Protein AF-A0A916PDU4-F1 (afdb_monomer_lite)

InterPro domains:
  IPR001750 NADH:quinone oxidoreductase/Mrp antiporter, transmembrane domain [PF00361] (1-167)
  IPR002128 NADH:ubiquinone/plastoquinone oxidoreductase, chloroplast chain 5, C-terminal [PF01010] (182-315)
  IPR003945 NADH-quinone oxidoreductase, chain 5-like [PTHR42829] (1-372)

Organism: Kryptobacter tengchongensis (N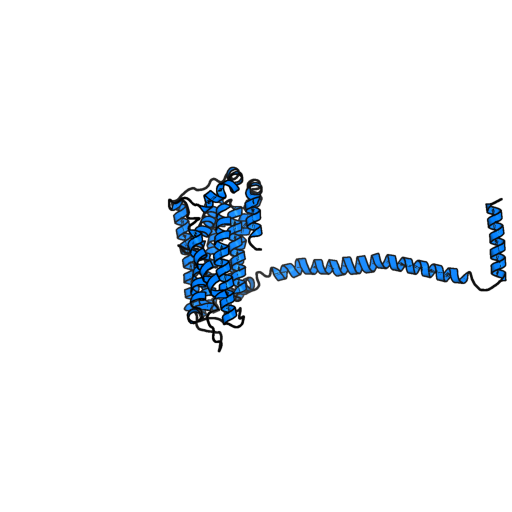CBI:txid1643429)

Secondary structure (DSSP, 8-state):
-TTHHHHHHHHTHHHHHT-HHHHHHHHHHHHHHHHHHHHHHHH--BHHHHHHHHHHHHHHHHHHHHHHT-HHHHHHHHHHHHHHHHHHHHHHHHHHHHTTT--BGGG---GGGT-HHHHHHHHHHHHHHTT-TTSHHHHHHHHHHHHIIIII-HHHHHHHHHHHHHHHHHHHHHHIIIIISPP-STT----PPPHHHHHHHHHHHHHHHHTTGGG--GGGTS--HHHHHHHHHHHHHHTT--------HHHHHHHHHHHHHHHHHHHHHHHHHHHH-HHHHHHHHHHTHHHHHHHHTGGGHHHHHIIIIIHHHHHIIIIIIIIIIIIIIIHHHHHHHHHHHHHHHHHHGGG--S-HHHHHHHHHHHHHHHHHHH-

Foldseek 3Di:
DLCVVLVVLLLCLLVLLVPLVVLQVLLVQLLCQLLLLLLLLLQAFFQVSNLVSLSSNLSSLLSNCSSLLVSLLSVLSVVLCVLLSVLSVLLLVQLCVLQVNDGGLQQAEACCVAAVLSLVLLVLSLCLSLLAPPWQNVLSSLSSLLSCPFRNHPVSSVSSLSSSLSSLQSSLLSSCSHHPHDHRSPPGDGHYDDPVSSVSSVVSSVSRHPSNVCQHDCLVVDDNNSCVVCCVSCVSSVVSRPGPGPDDSVVSVVSSVVSNVSSVNSNVVNNCCSHPNVVVVVVVCVVPVVSSVCSNCSVCPVVCCCVPPVVVVVCCCVPPVPVPCVVCPVVVVVVVVVVVVVVVVVVVVVLPVVDVVSVVVVVVVVVVVVVVVVD

Sequence (375 aa):
MV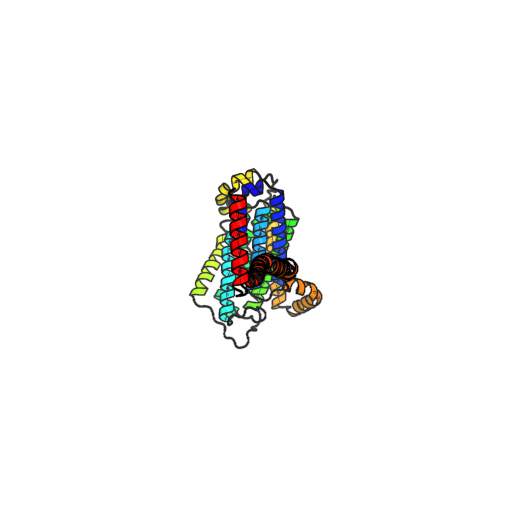TAGVYMIARSSILYALAPTTMEIVAIIGALTAVYAASMGLVQNGIKKILAYSTISQLGYMFLAMGVGAFSAGIFHLMTHAFFKALLFLGAGAVMHALDNEEDIQKMGGLKKHLPITYKTFFIASLAISGIPPLSGFFSKDEILWGAYSQGSFWLWLLGAIGAFMTAFYMFRLVTLVFETSPRYGAKHPHEVPKVMTVPLLILGFFSIVSGFVGIPESFGVKNLFHHWLEPVFENANAKLTFESIHSYSTEFFLMFISVLIGLGGILLARYLYLNRIETVRKLTQSFYGIYKLLYNKYYVDEIYDLVVVKPVKWGSEKLLWKFFDVKIIDGFVNGSARLTSAISSVIRFVQNGIVQFYAVVFVIGILIILWLIF

Structure (mmCIF, N/CA/C/O backbone):
data_AF-A0A916PDU4-F1
#
_entry.id   AF-A0A916PDU4-F1
#
loop_
_atom_site.group_PDB
_atom_site.id
_atom_site.type_symbol
_atom_site.label_atom_id
_atom_site.label_alt_id
_atom_site.label_comp_id
_atom_site.label_asym_id
_atom_site.label_entity_id
_atom_site.label_seq_id
_atom_site.pdbx_PDB_ins_code
_atom_site.Cartn_x
_atom_site.Cartn_y
_atom_site.Cartn_z
_atom_site.occupancy
_atom_site.B_iso_or_equiv
_atom_site.auth_seq_id
_atom_site.auth_comp_id
_atom_site.auth_asym_id
_atom_site.auth_atom_id
_atom_site.pdbx_PDB_model_num
ATOM 1 N N . MET A 1 1 ? -8.629 6.274 -7.670 1.00 54.41 1 MET A N 1
ATOM 2 C CA . MET A 1 1 ? -7.665 7.308 -7.227 1.00 54.41 1 MET A CA 1
ATOM 3 C C . MET A 1 1 ? -6.222 6.799 -7.261 1.00 54.41 1 MET A C 1
ATOM 5 O O . MET A 1 1 ? -5.387 7.459 -7.850 1.00 54.41 1 MET A O 1
ATOM 9 N N . VAL A 1 2 ? -5.926 5.608 -6.727 1.00 63.03 2 VAL A N 1
ATOM 10 C CA . VAL A 1 2 ? -4.547 5.083 -6.599 1.00 63.03 2 VAL A CA 1
ATOM 11 C C . VAL A 1 2 ? -3.836 4.673 -7.907 1.00 63.03 2 VAL A C 1
ATOM 13 O O . VAL A 1 2 ? -2.618 4.597 -7.934 1.00 63.03 2 VAL A O 1
ATOM 16 N N . THR A 1 3 ? -4.554 4.467 -9.012 1.00 80.88 3 THR A N 1
ATOM 17 C CA . THR A 1 3 ? -3.997 3.964 -10.287 1.00 80.88 3 THR A CA 1
ATOM 18 C C . THR A 1 3 ? -3.543 5.046 -11.271 1.00 80.88 3 THR A C 1
ATOM 20 O O . THR A 1 3 ? -2.853 4.739 -12.241 1.00 80.88 3 THR A O 1
ATOM 23 N N . ALA A 1 4 ? -3.904 6.312 -11.034 1.00 89.69 4 ALA A N 1
ATOM 24 C CA . ALA A 1 4 ? -3.659 7.400 -11.983 1.00 89.69 4 ALA A CA 1
ATOM 25 C C . ALA A 1 4 ? -2.162 7.680 -12.199 1.00 89.69 4 ALA A C 1
ATOM 27 O O . ALA A 1 4 ? -1.752 7.943 -13.324 1.00 89.69 4 ALA A O 1
ATOM 28 N N . GLY A 1 5 ? -1.344 7.568 -11.145 1.00 91.81 5 GLY A N 1
ATOM 29 C CA . GLY A 1 5 ? 0.104 7.774 -11.241 1.00 91.81 5 GLY A CA 1
ATOM 30 C C . GLY A 1 5 ? 0.797 6.723 -12.110 1.00 91.81 5 GLY A C 1
ATOM 31 O O . GLY A 1 5 ? 1.547 7.077 -13.012 1.00 91.81 5 GLY A O 1
ATOM 32 N N . VAL A 1 6 ? 0.479 5.439 -11.907 1.00 93.88 6 VAL A N 1
ATOM 33 C CA . VAL A 1 6 ? 1.016 4.339 -12.732 1.00 93.88 6 VAL A CA 1
ATOM 34 C C . VAL A 1 6 ? 0.597 4.515 -14.193 1.00 93.88 6 VAL A C 1
ATOM 36 O O . VAL A 1 6 ? 1.427 4.416 -15.091 1.00 93.88 6 VAL A O 1
ATOM 39 N N . TYR A 1 7 ? -0.678 4.843 -14.430 1.00 94.62 7 TYR A N 1
ATOM 40 C CA . TYR A 1 7 ? -1.185 5.111 -15.775 1.00 94.62 7 TYR A CA 1
ATOM 41 C C . TYR A 1 7 ? -0.458 6.284 -16.445 1.00 94.62 7 TYR A C 1
ATOM 43 O O . TYR A 1 7 ? -0.085 6.180 -17.608 1.00 94.62 7 TYR A O 1
ATOM 51 N N . MET A 1 8 ? -0.215 7.380 -15.720 1.00 95.31 8 MET A N 1
ATOM 52 C CA . MET A 1 8 ? 0.522 8.532 -16.241 1.00 95.31 8 MET A CA 1
ATOM 53 C C . MET A 1 8 ? 1.944 8.146 -16.664 1.00 95.31 8 MET A C 1
ATOM 55 O O . MET A 1 8 ? 2.351 8.501 -17.766 1.00 95.31 8 MET A O 1
ATOM 59 N N . ILE A 1 9 ? 2.680 7.395 -15.836 1.00 94.94 9 ILE A N 1
ATOM 60 C CA . ILE A 1 9 ? 4.042 6.956 -16.184 1.00 94.94 9 ILE A CA 1
ATOM 61 C C . ILE A 1 9 ? 4.013 6.056 -17.420 1.00 94.94 9 ILE A C 1
ATOM 63 O O . ILE A 1 9 ? 4.781 6.281 -18.347 1.00 94.94 9 ILE A O 1
ATOM 67 N N . ALA A 1 10 ? 3.080 5.103 -17.482 1.00 95.12 10 ALA A N 1
ATOM 68 C CA . ALA A 1 10 ? 2.928 4.233 -18.643 1.00 95.12 10 ALA A CA 1
ATOM 69 C C . ALA A 1 10 ? 2.594 5.015 -19.927 1.00 95.12 10 ALA A C 1
ATOM 71 O O . ALA A 1 10 ? 3.166 4.755 -20.981 1.00 95.12 10 ALA A O 1
ATOM 72 N N . ARG A 1 11 ? 1.697 6.006 -19.862 1.00 95.19 11 ARG A N 1
ATOM 73 C CA . ARG A 1 11 ? 1.344 6.842 -21.026 1.00 95.19 11 ARG A CA 1
ATOM 74 C C . ARG A 1 11 ? 2.460 7.787 -21.451 1.00 95.19 11 ARG A C 1
ATOM 76 O O . ARG A 1 11 ? 2.542 8.121 -22.628 1.00 95.19 11 ARG A O 1
ATOM 83 N N . SER A 1 12 ? 3.299 8.192 -20.509 1.00 95.31 12 SER A N 1
ATOM 84 C CA . SER A 1 12 ? 4.474 9.027 -20.738 1.00 95.31 12 SER A CA 1
ATOM 85 C C . SER A 1 12 ? 5.762 8.202 -20.823 1.00 95.31 12 SER A C 1
ATOM 87 O O . SER A 1 12 ? 6.841 8.764 -20.656 1.00 95.31 12 SER A O 1
ATOM 89 N N . SER A 1 13 ? 5.675 6.891 -21.079 1.00 94.69 13 SER A N 1
ATOM 90 C CA . SER A 1 13 ? 6.802 5.944 -21.026 1.00 94.69 13 SER A CA 1
ATOM 91 C C . SER A 1 13 ? 8.003 6.398 -21.851 1.00 94.69 13 SER A C 1
ATOM 93 O O . SER A 1 13 ? 9.134 6.271 -21.397 1.00 94.69 13 SER A O 1
ATOM 95 N N . ILE A 1 14 ? 7.770 7.020 -23.011 1.00 94.62 14 ILE A N 1
ATOM 96 C CA . ILE A 1 14 ? 8.828 7.588 -23.855 1.00 94.62 14 ILE A CA 1
ATOM 97 C C . ILE A 1 14 ? 9.611 8.711 -23.161 1.00 94.62 14 ILE A C 1
ATOM 99 O O . ILE A 1 14 ? 10.828 8.775 -23.290 1.00 94.62 14 ILE A O 1
ATOM 103 N N . LEU A 1 15 ? 8.943 9.575 -22.391 1.00 94.81 15 LEU A N 1
ATOM 104 C CA . LEU A 1 15 ? 9.605 10.648 -21.643 1.00 94.81 15 LEU A CA 1
ATOM 105 C C . LEU A 1 15 ? 10.462 10.071 -20.516 1.00 94.81 15 LEU A C 1
ATOM 107 O O . LEU A 1 15 ? 11.568 10.546 -20.284 1.00 94.81 15 LEU A O 1
ATOM 111 N N . TYR A 1 16 ? 9.966 9.025 -19.851 1.00 94.00 16 TYR A N 1
ATOM 112 C CA . TYR A 1 16 ? 10.717 8.321 -18.814 1.00 94.00 16 TYR A CA 1
ATOM 113 C C . TYR A 1 16 ? 11.914 7.567 -19.401 1.00 94.00 16 TYR A C 1
ATOM 115 O O . TYR A 1 16 ? 13.010 7.685 -18.866 1.00 94.00 16 TYR A O 1
ATOM 123 N N . ALA A 1 17 ? 11.751 6.892 -20.542 1.00 93.19 17 ALA A N 1
ATOM 124 C CA . ALA A 1 17 ? 12.839 6.197 -21.232 1.00 93.19 17 ALA A CA 1
ATOM 125 C C . ALA A 1 17 ? 13.958 7.146 -21.704 1.00 93.19 17 ALA A C 1
ATOM 127 O O . ALA A 1 17 ? 15.116 6.746 -21.779 1.00 93.19 17 ALA A O 1
ATOM 128 N N . LEU A 1 18 ? 13.637 8.415 -21.981 1.00 94.19 18 LEU A N 1
ATOM 129 C CA . LEU A 1 18 ? 14.622 9.462 -22.285 1.00 94.19 18 LEU A CA 1
ATOM 130 C C . LEU A 1 18 ? 15.289 10.063 -21.034 1.00 94.19 18 LEU A C 1
ATOM 132 O O . LEU A 1 18 ? 16.252 10.817 -21.167 1.00 94.19 18 LEU A O 1
ATOM 136 N N . ALA A 1 19 ? 14.809 9.737 -19.831 1.00 94.88 19 ALA A N 1
ATOM 137 C CA . ALA A 1 19 ? 15.309 10.247 -18.557 1.00 94.88 19 ALA A CA 1
ATOM 138 C C . ALA A 1 19 ? 15.660 9.100 -17.578 1.00 94.88 19 ALA A C 1
ATOM 140 O O . ALA A 1 19 ? 14.954 8.900 -16.581 1.00 94.88 19 ALA A O 1
ATOM 141 N N . PRO A 1 20 ? 16.778 8.373 -17.799 1.00 91.31 20 PRO A N 1
ATOM 142 C CA . PRO A 1 20 ? 17.157 7.210 -16.989 1.00 91.31 20 PRO A CA 1
ATOM 143 C C . PRO A 1 20 ? 17.239 7.494 -15.484 1.00 91.31 20 PRO A C 1
ATOM 145 O O . PRO A 1 20 ? 16.761 6.704 -14.674 1.00 91.31 20 PRO A O 1
ATOM 148 N N . THR A 1 21 ? 17.754 8.664 -15.091 1.00 94.69 21 THR A N 1
ATOM 149 C CA . THR A 1 21 ? 17.813 9.077 -13.678 1.00 94.69 21 THR A CA 1
ATOM 150 C C . THR A 1 21 ? 16.423 9.169 -13.047 1.00 94.69 21 THR A C 1
ATOM 152 O O . THR A 1 21 ? 16.228 8.789 -11.896 1.00 94.69 21 THR A O 1
ATOM 155 N N . THR A 1 22 ? 15.422 9.651 -13.788 1.00 95.56 22 THR A N 1
ATOM 156 C CA . THR A 1 22 ? 14.041 9.713 -13.294 1.00 95.56 22 THR A CA 1
ATOM 157 C C . THR A 1 22 ? 13.456 8.314 -13.121 1.00 95.56 22 THR A C 1
ATOM 159 O O . THR A 1 22 ? 12.780 8.062 -12.124 1.00 95.56 22 THR A O 1
ATOM 162 N N . MET A 1 23 ? 13.734 7.397 -14.049 1.00 94.94 23 MET A N 1
ATOM 163 C CA . MET A 1 23 ? 13.326 5.993 -13.944 1.00 94.94 23 MET A CA 1
ATOM 164 C C . MET A 1 23 ? 13.931 5.305 -12.717 1.00 94.94 23 MET A C 1
ATOM 166 O O . MET A 1 23 ? 13.201 4.686 -11.943 1.00 94.94 23 MET A O 1
ATOM 170 N N . GLU A 1 24 ? 15.226 5.502 -12.471 1.00 94.69 24 GLU A N 1
ATOM 171 C CA . GLU A 1 24 ? 15.910 4.967 -11.292 1.00 94.69 24 GLU A CA 1
ATOM 172 C C . GLU A 1 24 ? 15.297 5.494 -9.986 1.00 94.69 24 GLU A C 1
ATOM 174 O O . GLU A 1 24 ? 14.986 4.717 -9.081 1.00 94.69 24 GLU A O 1
ATOM 179 N N . ILE A 1 25 ? 15.024 6.802 -9.905 1.00 97.06 25 ILE A N 1
ATOM 180 C CA . ILE A 1 25 ? 14.343 7.406 -8.749 1.00 97.06 25 ILE A CA 1
ATOM 181 C C . ILE A 1 25 ? 12.965 6.766 -8.536 1.00 97.06 25 ILE A C 1
ATOM 183 O O . ILE A 1 25 ? 12.613 6.415 -7.408 1.00 97.06 25 ILE A O 1
ATOM 187 N N . VAL A 1 26 ? 12.188 6.581 -9.606 1.00 97.19 26 VAL A N 1
ATOM 188 C CA . VAL A 1 26 ? 10.874 5.924 -9.548 1.00 97.19 26 VAL A CA 1
ATOM 189 C C . VAL A 1 26 ? 11.002 4.480 -9.052 1.00 97.19 26 VAL A C 1
ATOM 191 O O . VAL A 1 26 ? 10.217 4.069 -8.194 1.00 97.19 26 VAL A O 1
ATOM 194 N N . ALA A 1 27 ? 12.003 3.734 -9.524 1.00 97.44 27 ALA A N 1
ATOM 195 C CA . ALA A 1 27 ? 12.250 2.355 -9.113 1.00 97.44 27 ALA A CA 1
ATOM 196 C C . ALA A 1 27 ? 12.600 2.257 -7.621 1.00 97.44 27 ALA A C 1
ATOM 198 O O . ALA A 1 27 ? 12.000 1.463 -6.890 1.00 97.44 27 ALA A O 1
ATOM 199 N N . ILE A 1 28 ? 13.524 3.102 -7.152 1.00 97.94 28 ILE A N 1
ATOM 200 C CA . ILE A 1 28 ? 13.973 3.144 -5.754 1.00 97.94 28 ILE A CA 1
ATOM 201 C C . ILE A 1 28 ? 12.819 3.544 -4.834 1.00 97.94 28 ILE A C 1
ATOM 203 O O . ILE A 1 28 ? 12.550 2.857 -3.847 1.00 97.94 28 ILE A O 1
ATOM 207 N N . ILE A 1 29 ? 12.096 4.620 -5.160 1.00 98.06 29 ILE A N 1
ATOM 208 C CA . ILE A 1 29 ? 10.943 5.064 -4.365 1.00 98.06 29 ILE A CA 1
ATOM 209 C C . ILE A 1 29 ? 9.858 3.982 -4.356 1.00 98.06 29 ILE A C 1
ATOM 211 O O . ILE A 1 29 ? 9.284 3.716 -3.299 1.00 98.06 29 ILE A O 1
ATOM 215 N N . GLY A 1 30 ? 9.600 3.321 -5.488 1.00 97.94 30 GLY A N 1
ATOM 216 C CA . GLY A 1 30 ? 8.654 2.209 -5.587 1.00 97.94 30 GLY A CA 1
ATOM 217 C C . GLY A 1 30 ? 9.020 1.042 -4.667 1.00 97.94 30 GLY A C 1
ATOM 218 O O . GLY A 1 30 ? 8.202 0.629 -3.839 1.00 97.94 30 GLY A O 1
ATOM 219 N N . ALA A 1 31 ? 10.265 0.566 -4.737 1.00 98.12 31 ALA A N 1
ATOM 220 C CA . ALA A 1 31 ? 10.767 -0.529 -3.903 1.00 98.12 31 ALA A CA 1
ATOM 221 C C . ALA A 1 31 ? 10.741 -0.190 -2.404 1.00 98.12 31 ALA A C 1
ATOM 223 O O . ALA A 1 31 ? 10.260 -0.985 -1.591 1.00 98.12 31 ALA A O 1
ATOM 224 N N . LEU A 1 32 ? 11.195 1.010 -2.025 1.00 98.19 32 LEU A N 1
ATOM 225 C CA . LEU A 1 32 ? 11.151 1.469 -0.635 1.00 98.19 32 LEU A CA 1
ATOM 226 C C . LEU A 1 32 ? 9.710 1.595 -0.135 1.00 98.19 32 LEU A C 1
ATOM 228 O O . LEU A 1 32 ? 9.407 1.142 0.967 1.00 98.19 32 LEU A O 1
ATOM 232 N N . THR A 1 33 ? 8.805 2.136 -0.953 1.00 97.81 33 THR A N 1
ATOM 233 C CA . THR A 1 33 ? 7.376 2.260 -0.622 1.00 97.81 33 THR A CA 1
ATOM 234 C C . THR A 1 33 ? 6.728 0.891 -0.422 1.00 97.81 33 THR A C 1
ATOM 236 O O . THR A 1 33 ? 5.928 0.722 0.504 1.00 97.81 33 THR A O 1
ATOM 239 N N . ALA A 1 34 ? 7.099 -0.104 -1.237 1.00 97.94 34 ALA A N 1
ATOM 240 C CA . ALA A 1 34 ? 6.593 -1.468 -1.119 1.00 97.94 34 ALA A CA 1
ATOM 241 C C . ALA A 1 34 ? 6.866 -2.055 0.276 1.00 97.94 34 ALA A C 1
ATOM 243 O O . ALA A 1 34 ? 5.943 -2.574 0.913 1.00 97.94 34 ALA A O 1
ATOM 244 N N . VAL A 1 35 ? 8.096 -1.911 0.779 1.00 98.38 35 VAL A N 1
ATOM 245 C CA . VAL A 1 35 ? 8.513 -2.391 2.110 1.00 98.38 35 VAL A CA 1
ATOM 246 C C . VAL A 1 35 ? 7.969 -1.500 3.230 1.00 98.38 35 VAL A C 1
ATOM 248 O O . VAL A 1 35 ? 7.416 -2.006 4.207 1.00 98.38 35 VAL A O 1
ATOM 251 N N . TYR A 1 36 ? 8.068 -0.179 3.072 1.00 97.94 36 TYR A N 1
ATOM 252 C CA . TYR A 1 36 ? 7.601 0.823 4.033 1.00 97.94 36 TYR A CA 1
ATOM 253 C C . TYR A 1 36 ? 6.111 0.676 4.356 1.00 97.94 36 TYR A C 1
ATOM 255 O O . TYR A 1 36 ? 5.697 0.718 5.512 1.00 97.94 36 TYR A O 1
ATOM 263 N N . ALA A 1 37 ? 5.273 0.465 3.344 1.00 97.81 37 ALA A N 1
ATOM 264 C CA . ALA A 1 37 ? 3.851 0.265 3.572 1.00 97.81 37 ALA A CA 1
ATOM 265 C C . ALA A 1 37 ? 3.541 -1.130 4.131 1.00 97.81 37 ALA A C 1
ATOM 267 O O . ALA A 1 37 ? 2.672 -1.274 4.996 1.00 97.81 37 ALA A O 1
ATOM 268 N N . ALA A 1 38 ? 4.268 -2.158 3.683 1.00 97.94 38 ALA A N 1
ATOM 269 C CA . ALA A 1 38 ? 4.094 -3.512 4.192 1.00 97.94 38 ALA A CA 1
ATOM 270 C C . ALA A 1 38 ? 4.446 -3.621 5.686 1.00 97.94 38 ALA A C 1
ATOM 272 O O . ALA A 1 38 ? 3.742 -4.322 6.415 1.00 97.94 38 ALA A O 1
ATOM 273 N N . SER A 1 39 ? 5.465 -2.897 6.168 1.00 98.06 39 SER A N 1
ATOM 274 C CA . SER A 1 39 ? 5.857 -2.884 7.588 1.00 98.06 39 SER A CA 1
ATOM 275 C C . SER A 1 39 ? 4.751 -2.337 8.484 1.00 98.06 39 SER A C 1
ATOM 277 O O . SER A 1 39 ? 4.458 -2.927 9.523 1.00 98.06 39 SER A O 1
ATOM 279 N N . MET A 1 40 ? 4.065 -1.273 8.059 1.00 97.56 40 MET A N 1
ATOM 280 C CA . MET A 1 40 ? 2.898 -0.754 8.772 1.00 97.56 40 MET A CA 1
ATOM 281 C C . MET A 1 40 ? 1.771 -1.795 8.801 1.00 97.56 40 MET A C 1
ATOM 283 O O . MET A 1 40 ? 1.184 -2.041 9.854 1.00 97.56 40 MET A O 1
ATOM 287 N N . GLY A 1 41 ? 1.512 -2.485 7.685 1.00 97.06 41 GLY A N 1
ATOM 288 C CA . GLY A 1 41 ? 0.510 -3.557 7.608 1.00 97.06 41 GLY A CA 1
ATOM 289 C C . GLY A 1 41 ? 0.694 -4.671 8.652 1.00 97.06 41 GLY A C 1
ATOM 290 O O . GLY A 1 41 ? -0.297 -5.204 9.159 1.00 97.06 41 GLY A O 1
ATOM 291 N N . LEU A 1 42 ? 1.938 -4.979 9.044 1.00 96.62 42 LEU A N 1
ATOM 292 C CA . LEU A 1 42 ? 2.252 -6.018 10.037 1.00 96.62 42 LEU A CA 1
ATOM 293 C C . LEU A 1 42 ? 1.663 -5.742 11.425 1.00 96.62 42 LEU A C 1
ATOM 295 O O . LEU A 1 42 ? 1.331 -6.695 12.128 1.00 96.62 42 LEU A O 1
ATOM 299 N N . VAL A 1 43 ? 1.524 -4.472 11.820 1.00 96.31 43 VAL A N 1
ATOM 300 C CA . VAL A 1 43 ? 1.172 -4.086 13.201 1.00 96.31 43 VAL A CA 1
ATOM 301 C C . VAL A 1 43 ? -0.195 -3.420 13.336 1.00 96.31 43 VAL A C 1
ATOM 303 O O . VAL A 1 43 ? -0.746 -3.364 14.432 1.00 96.31 43 VAL A O 1
ATOM 306 N N . GLN A 1 44 ? -0.778 -2.930 12.241 1.00 97.31 44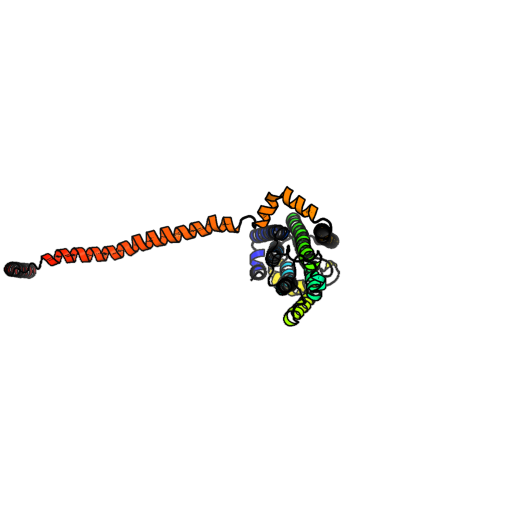 GLN A N 1
ATOM 307 C CA . GLN A 1 44 ? -2.079 -2.257 12.283 1.00 97.31 44 GLN A CA 1
ATOM 308 C C . GLN A 1 44 ? -3.201 -3.224 12.670 1.00 97.31 44 GLN A C 1
ATOM 310 O O . GLN A 1 44 ? -3.147 -4.406 12.338 1.00 97.31 44 GLN A O 1
ATOM 315 N N . ASN A 1 45 ? -4.219 -2.723 13.370 1.00 96.50 45 ASN A N 1
ATOM 316 C CA . ASN A 1 45 ? -5.357 -3.531 13.832 1.00 96.50 45 ASN A CA 1
ATOM 317 C C . ASN A 1 45 ? -6.669 -3.212 13.102 1.00 96.50 45 ASN A C 1
ATOM 319 O O . ASN A 1 45 ? -7.575 -4.034 13.084 1.00 96.50 45 ASN A O 1
ATOM 323 N N . GLY A 1 46 ? -6.776 -2.047 12.457 1.00 97.62 46 GLY A N 1
ATOM 324 C CA . GLY A 1 46 ? -7.961 -1.712 11.668 1.00 97.62 46 GLY A CA 1
ATOM 325 C C . GLY A 1 46 ? -7.979 -2.474 10.344 1.00 97.62 46 GLY A C 1
ATOM 326 O O . GLY A 1 46 ? -7.067 -2.290 9.534 1.00 97.62 46 GLY A O 1
ATOM 327 N N . ILE A 1 47 ? -9.024 -3.261 10.077 1.00 98.00 47 ILE A N 1
ATOM 328 C CA . ILE A 1 47 ? -9.161 -4.060 8.847 1.00 98.00 47 ILE A CA 1
ATOM 329 C C . ILE A 1 47 ? -9.010 -3.200 7.584 1.00 98.00 47 ILE A C 1
ATOM 331 O O . ILE A 1 47 ? -8.203 -3.516 6.709 1.00 98.00 47 ILE A O 1
ATOM 335 N N . LYS A 1 48 ? -9.683 -2.041 7.526 1.00 96.38 48 LYS A N 1
ATOM 336 C CA . LYS A 1 48 ? -9.564 -1.086 6.411 1.00 96.38 48 LYS A CA 1
ATOM 337 C C . LYS A 1 48 ? -8.162 -0.491 6.294 1.00 96.38 48 LYS A C 1
ATOM 339 O O . LYS A 1 48 ? -7.677 -0.314 5.182 1.00 96.38 48 LYS A O 1
ATOM 344 N N . LYS A 1 49 ? -7.497 -0.206 7.420 1.00 96.38 49 LYS A N 1
ATOM 345 C CA . LYS A 1 49 ? -6.136 0.359 7.432 1.00 96.38 49 LYS A CA 1
ATOM 346 C C . LYS A 1 49 ? -5.116 -0.640 6.893 1.00 96.38 49 LYS A C 1
ATOM 348 O O . LYS A 1 49 ? -4.303 -0.270 6.056 1.00 96.38 49 LYS A O 1
ATOM 353 N N . ILE A 1 50 ? -5.194 -1.909 7.298 1.00 98.06 50 ILE A N 1
ATOM 354 C CA . ILE A 1 50 ? -4.328 -2.979 6.769 1.00 98.06 50 ILE A CA 1
ATOM 355 C C . ILE A 1 50 ? -4.515 -3.106 5.250 1.00 98.06 50 ILE A C 1
ATOM 357 O O . ILE A 1 50 ? -3.545 -3.167 4.488 1.00 98.06 50 ILE A O 1
ATOM 361 N N . LEU A 1 51 ? -5.766 -3.077 4.783 1.00 97.75 51 LEU A N 1
ATOM 362 C CA . LEU A 1 51 ? -6.063 -3.102 3.353 1.00 97.75 51 LEU A CA 1
ATOM 363 C C . LEU A 1 51 ? -5.604 -1.828 2.626 1.00 97.75 51 LEU A C 1
ATOM 365 O O . LEU A 1 51 ? -5.173 -1.906 1.480 1.00 97.75 51 LEU A O 1
ATOM 369 N N . ALA A 1 52 ? -5.627 -0.664 3.268 1.00 96.81 52 ALA A N 1
ATOM 370 C CA . ALA A 1 52 ? -5.097 0.567 2.688 1.00 96.81 52 ALA A CA 1
ATOM 371 C C . ALA A 1 52 ? -3.569 0.504 2.530 1.00 96.81 52 ALA A C 1
ATOM 373 O O . ALA A 1 52 ? -3.063 0.747 1.435 1.00 96.81 52 ALA A O 1
ATOM 374 N N . TYR A 1 53 ? -2.838 0.086 3.568 1.00 97.19 53 TYR A N 1
ATOM 375 C CA . TYR A 1 53 ? -1.378 -0.057 3.501 1.00 97.19 53 TYR A CA 1
ATOM 376 C C . TYR A 1 53 ? -0.933 -1.103 2.489 1.00 97.19 53 TYR A C 1
ATOM 378 O O . TYR A 1 53 ? 0.035 -0.884 1.765 1.00 97.19 53 TYR A O 1
ATOM 386 N N . SER A 1 54 ? -1.680 -2.196 2.342 1.00 97.12 54 SER A N 1
ATOM 387 C CA . SER A 1 54 ? -1.384 -3.146 1.272 1.00 97.12 54 SER A CA 1
ATOM 388 C C . SER A 1 54 ? -1.568 -2.545 -0.116 1.00 97.12 54 SER A C 1
ATOM 390 O O . SER A 1 54 ? -0.812 -2.887 -1.010 1.00 97.12 54 SER A O 1
ATOM 392 N N . THR A 1 55 ? -2.494 -1.600 -0.312 1.00 96.94 55 THR A N 1
ATOM 393 C CA . THR A 1 55 ? -2.611 -0.886 -1.598 1.00 96.94 55 THR A CA 1
ATOM 394 C C . THR A 1 55 ? -1.391 -0.004 -1.843 1.00 96.94 55 THR A C 1
ATOM 396 O O . THR A 1 55 ? -0.860 -0.017 -2.945 1.00 96.94 55 THR A O 1
ATOM 399 N N . ILE A 1 56 ? -0.914 0.723 -0.827 1.00 96.88 56 ILE A N 1
ATOM 400 C CA . ILE A 1 56 ? 0.303 1.544 -0.942 1.00 96.88 56 ILE A CA 1
ATOM 401 C C . ILE A 1 56 ? 1.505 0.652 -1.289 1.00 96.88 56 ILE A C 1
ATOM 403 O O . ILE A 1 56 ? 2.280 0.982 -2.181 1.00 96.88 56 ILE A O 1
ATOM 407 N N . SER A 1 57 ? 1.611 -0.519 -0.655 1.00 97.69 57 SER A N 1
ATOM 408 C CA . SER A 1 57 ? 2.670 -1.489 -0.944 1.00 97.69 57 SER A CA 1
ATOM 409 C C . SER A 1 57 ? 2.592 -2.024 -2.381 1.00 97.69 57 SER A C 1
ATOM 411 O O . SER A 1 57 ? 3.590 -1.997 -3.093 1.00 97.69 57 SER A O 1
ATOM 413 N N . GLN A 1 58 ? 1.406 -2.445 -2.844 1.00 97.75 58 GLN A N 1
ATOM 414 C CA . GLN A 1 58 ? 1.199 -2.940 -4.215 1.00 97.75 58 GLN A CA 1
ATOM 415 C C . GLN A 1 58 ? 1.412 -1.855 -5.279 1.00 97.75 58 GLN A C 1
ATOM 417 O O . GLN A 1 58 ? 1.962 -2.141 -6.337 1.00 97.75 58 GLN A O 1
ATOM 422 N N . LEU A 1 59 ? 1.064 -0.598 -4.993 1.00 96.62 59 LEU A N 1
ATOM 423 C CA . LEU A 1 59 ? 1.471 0.515 -5.847 1.00 96.62 59 LEU A CA 1
ATOM 424 C C . LEU A 1 59 ? 2.990 0.667 -5.889 1.00 96.62 59 LEU A C 1
ATOM 426 O O . LEU A 1 59 ? 3.525 0.894 -6.965 1.00 96.62 59 LEU A O 1
ATOM 430 N N . GLY A 1 60 ? 3.686 0.486 -4.765 1.00 97.75 60 GLY A N 1
ATOM 431 C CA . GLY A 1 60 ? 5.149 0.440 -4.735 1.00 97.75 60 GLY A CA 1
ATOM 432 C C . GLY A 1 60 ? 5.726 -0.558 -5.744 1.00 97.75 60 GLY A C 1
ATOM 433 O O . GLY A 1 60 ? 6.617 -0.196 -6.505 1.00 97.75 60 GLY A O 1
ATOM 434 N N . TYR A 1 61 ? 5.153 -1.765 -5.845 1.00 97.88 61 TYR A N 1
ATOM 435 C CA . TYR A 1 61 ? 5.527 -2.737 -6.886 1.00 97.88 61 TYR A CA 1
ATOM 436 C C . TYR A 1 61 ? 5.246 -2.238 -8.301 1.00 97.88 61 TYR A C 1
ATOM 438 O O . TYR A 1 61 ? 6.092 -2.384 -9.177 1.00 97.88 61 TYR A O 1
ATOM 446 N N . MET A 1 62 ? 4.080 -1.636 -8.540 1.00 97.75 62 MET A N 1
ATOM 447 C CA . MET A 1 62 ? 3.751 -1.100 -9.864 1.00 97.75 62 MET A CA 1
ATOM 448 C C . MET A 1 62 ? 4.720 0.017 -10.267 1.00 97.75 62 MET A C 1
ATOM 450 O O . MET A 1 62 ? 5.176 0.036 -11.402 1.00 97.75 62 MET A O 1
ATOM 454 N N . PHE A 1 63 ? 5.076 0.916 -9.345 1.00 97.50 63 PHE A N 1
ATOM 455 C CA . PHE A 1 63 ? 6.071 1.965 -9.582 1.00 97.50 63 PHE A CA 1
ATOM 456 C C . PHE A 1 63 ? 7.477 1.389 -9.757 1.00 97.50 63 PHE A C 1
ATOM 458 O O . PHE A 1 63 ? 8.197 1.853 -10.632 1.00 97.50 63 PHE A O 1
ATOM 465 N N . LEU A 1 64 ? 7.846 0.348 -9.004 1.00 98.06 64 LEU A N 1
ATOM 466 C CA . LEU A 1 64 ? 9.089 -0.387 -9.228 1.00 98.06 64 LEU A CA 1
ATOM 467 C C . LEU A 1 64 ? 9.149 -0.920 -10.666 1.00 98.06 64 LEU A C 1
ATOM 469 O O . LEU A 1 64 ? 10.122 -0.656 -11.362 1.00 98.06 64 LEU A O 1
ATOM 473 N N . ALA A 1 65 ? 8.085 -1.578 -11.135 1.00 96.94 65 ALA A N 1
ATOM 474 C CA . ALA A 1 65 ? 7.989 -2.080 -12.505 1.00 96.94 65 ALA A CA 1
ATOM 475 C C . ALA A 1 65 ? 8.141 -0.960 -13.546 1.00 96.94 65 ALA A C 1
ATOM 477 O O . ALA A 1 65 ? 8.934 -1.081 -14.474 1.00 96.94 65 ALA A O 1
ATOM 478 N N . MET A 1 66 ? 7.431 0.162 -13.361 1.00 96.00 66 MET A N 1
ATOM 479 C CA . MET A 1 66 ? 7.564 1.327 -14.243 1.00 96.00 66 MET A CA 1
ATOM 480 C C . MET A 1 66 ? 8.992 1.891 -14.248 1.00 96.00 66 MET A C 1
ATOM 482 O O . MET A 1 66 ? 9.484 2.305 -15.292 1.00 96.00 66 MET A O 1
ATOM 486 N N . GLY A 1 67 ? 9.646 1.934 -13.087 1.00 95.69 67 GLY A N 1
ATOM 487 C CA . GLY A 1 67 ? 10.980 2.505 -12.928 1.00 95.69 67 GLY A CA 1
ATOM 488 C C . GLY A 1 67 ? 12.093 1.642 -13.515 1.00 95.69 67 GLY A C 1
ATOM 489 O O . GLY A 1 67 ? 13.092 2.182 -13.965 1.00 95.69 67 GLY A O 1
ATOM 490 N N . VAL A 1 68 ? 11.927 0.319 -13.565 1.00 94.81 68 VAL A N 1
ATOM 491 C CA . VAL A 1 68 ? 12.905 -0.580 -14.213 1.00 94.81 68 VAL A CA 1
ATOM 492 C C . VAL A 1 68 ? 12.636 -0.785 -15.705 1.00 94.81 68 VAL A C 1
ATOM 494 O O . VAL A 1 68 ? 13.398 -1.476 -16.361 1.00 94.81 68 VAL A O 1
ATOM 497 N N . GLY A 1 69 ? 11.575 -0.180 -16.252 1.00 93.62 69 GLY A N 1
ATOM 498 C CA . GLY A 1 69 ? 11.203 -0.312 -17.667 1.00 93.62 69 GLY A CA 1
ATOM 499 C C . GLY A 1 69 ? 10.253 -1.472 -17.975 1.00 93.62 69 GLY A C 1
ATOM 500 O O . GLY A 1 69 ? 9.796 -1.612 -19.107 1.00 93.62 69 GLY A O 1
ATOM 501 N N . ALA A 1 70 ? 9.844 -2.246 -16.968 1.00 93.88 70 ALA A N 1
ATOM 502 C CA . ALA A 1 70 ? 8.843 -3.303 -17.083 1.00 93.88 70 ALA A CA 1
ATOM 503 C C . ALA A 1 70 ? 7.409 -2.724 -17.107 1.00 93.88 70 ALA A C 1
ATOM 505 O O . ALA A 1 70 ? 6.554 -3.051 -16.275 1.00 93.88 70 ALA A O 1
ATOM 506 N N . PHE A 1 71 ? 7.131 -1.832 -18.066 1.00 94.81 71 PHE A N 1
ATOM 507 C CA . PHE A 1 71 ? 5.867 -1.089 -18.152 1.00 94.81 71 PHE A CA 1
ATOM 508 C C . PHE A 1 71 ? 4.651 -2.012 -18.286 1.00 94.81 71 PHE A C 1
ATOM 510 O O . PHE A 1 71 ? 3.634 -1.812 -17.621 1.00 94.81 71 PHE A O 1
ATOM 517 N N . SER A 1 72 ? 4.760 -3.056 -19.111 1.00 94.38 72 SER A N 1
ATOM 518 C CA . SER A 1 72 ? 3.666 -4.007 -19.308 1.00 94.38 72 SER A CA 1
ATOM 519 C C . SER A 1 72 ? 3.327 -4.762 -18.019 1.00 94.38 72 SER A C 1
ATOM 521 O O . SER A 1 72 ? 2.167 -4.769 -17.604 1.00 94.38 72 SER A O 1
ATOM 523 N N . ALA A 1 73 ? 4.344 -5.261 -17.307 1.00 94.81 73 ALA A N 1
ATOM 524 C CA . ALA A 1 73 ? 4.190 -5.954 -16.028 1.00 94.81 73 ALA A CA 1
ATOM 525 C C . ALA A 1 73 ? 3.486 -5.082 -14.974 1.00 94.81 73 ALA A C 1
ATOM 527 O O . ALA A 1 73 ? 2.578 -5.534 -14.273 1.00 94.81 73 ALA A O 1
ATOM 528 N N . GLY A 1 74 ? 3.844 -3.797 -14.877 1.00 95.81 74 GLY A N 1
ATOM 529 C CA . GLY A 1 74 ? 3.196 -2.901 -13.919 1.00 95.81 74 GLY A CA 1
ATOM 530 C C . GLY A 1 74 ? 1.732 -2.588 -14.259 1.00 95.81 74 GLY A C 1
ATOM 531 O O . GLY A 1 74 ? 0.908 -2.501 -13.345 1.00 95.81 74 GLY A O 1
ATOM 532 N N . ILE A 1 75 ? 1.365 -2.484 -15.544 1.00 96.44 75 ILE A N 1
ATOM 533 C CA . ILE A 1 75 ? -0.044 -2.346 -15.969 1.00 96.44 75 ILE A CA 1
ATOM 534 C C . ILE A 1 75 ? -0.815 -3.658 -15.792 1.00 96.44 75 ILE A C 1
ATOM 536 O O . ILE A 1 75 ? -1.975 -3.646 -15.366 1.00 96.44 75 ILE A O 1
ATOM 540 N N . PHE A 1 76 ? -0.172 -4.795 -16.036 1.00 95.81 76 PHE A N 1
ATOM 541 C CA . PHE A 1 76 ? -0.758 -6.108 -15.802 1.00 95.81 76 PHE A CA 1
ATOM 542 C C . PHE A 1 76 ? -1.078 -6.316 -14.318 1.00 95.81 76 PHE A C 1
ATOM 544 O O . PHE A 1 76 ? -2.203 -6.674 -13.941 1.00 95.81 76 PHE A O 1
ATOM 551 N N . HIS A 1 77 ? -0.129 -5.992 -13.440 1.00 96.94 77 HIS A N 1
ATOM 552 C CA . HIS A 1 77 ? -0.358 -6.034 -12.004 1.00 96.94 77 HIS A CA 1
ATOM 553 C C . HIS A 1 77 ? -1.439 -5.046 -11.568 1.00 96.94 77 HIS A C 1
ATOM 555 O O . HIS A 1 77 ? -2.283 -5.410 -10.756 1.00 96.94 77 HIS A O 1
ATOM 561 N N . LEU A 1 78 ? -1.502 -3.847 -12.153 1.00 95.81 78 LEU A N 1
ATOM 562 C CA . LEU A 1 78 ? -2.581 -2.886 -11.902 1.00 95.81 78 LEU A CA 1
ATOM 563 C C . LEU A 1 78 ? -3.970 -3.477 -12.176 1.00 95.81 78 LEU A C 1
ATOM 565 O O . LEU A 1 78 ? -4.875 -3.309 -11.352 1.00 95.81 78 LEU A O 1
ATOM 569 N N . MET A 1 79 ? -4.136 -4.189 -13.294 1.00 95.50 79 MET A N 1
ATOM 570 C CA . MET A 1 79 ? -5.394 -4.851 -13.651 1.00 95.50 79 MET A CA 1
ATOM 571 C C . MET A 1 79 ? -5.751 -5.951 -12.647 1.00 95.50 79 MET A C 1
ATOM 573 O O . MET A 1 79 ? -6.831 -5.923 -12.057 1.00 95.50 79 MET A O 1
ATOM 577 N N . THR A 1 80 ? -4.844 -6.905 -12.418 1.00 96.00 80 THR A N 1
ATOM 578 C CA . THR A 1 80 ? -5.102 -8.020 -11.486 1.00 96.00 80 THR A CA 1
ATOM 579 C C . THR A 1 80 ? -5.379 -7.509 -10.067 1.00 96.00 80 THR A C 1
ATOM 581 O O . THR A 1 80 ? -6.316 -7.966 -9.408 1.00 96.00 80 THR A O 1
ATOM 584 N N . HIS A 1 81 ? -4.642 -6.483 -9.635 1.00 96.62 81 HIS A N 1
ATOM 585 C CA . HIS A 1 81 ? -4.809 -5.810 -8.353 1.00 96.62 81 HIS A CA 1
ATOM 586 C C . HIS A 1 81 ? -6.174 -5.173 -8.177 1.00 96.62 81 HIS A C 1
ATOM 588 O O . HIS A 1 81 ? -6.737 -5.262 -7.085 1.00 96.62 81 HIS A O 1
ATOM 594 N N . ALA A 1 82 ? -6.747 -4.579 -9.223 1.00 96.06 82 ALA A N 1
ATOM 595 C CA . ALA A 1 82 ? -8.092 -4.022 -9.143 1.00 96.06 82 ALA A CA 1
ATOM 596 C C . ALA A 1 82 ? -9.119 -5.084 -8.711 1.00 96.06 82 ALA A C 1
ATOM 598 O O . ALA A 1 82 ? -9.933 -4.810 -7.827 1.00 96.06 82 ALA A O 1
ATOM 599 N N . PHE A 1 83 ? -9.033 -6.307 -9.247 1.00 96.50 83 PHE A N 1
ATOM 600 C CA . PHE A 1 83 ? -9.954 -7.394 -8.906 1.00 96.50 83 PHE A CA 1
ATOM 601 C C . PHE A 1 83 ? -9.787 -7.876 -7.465 1.00 96.50 83 PHE A C 1
ATOM 603 O O . PHE A 1 83 ? -10.735 -7.795 -6.676 1.00 96.50 83 PHE A O 1
ATOM 610 N N . PHE A 1 84 ? -8.586 -8.330 -7.084 1.00 96.12 84 PHE A N 1
ATOM 611 C CA . PHE A 1 84 ? -8.395 -8.898 -5.748 1.00 96.12 84 PHE A CA 1
ATOM 612 C C . PHE A 1 84 ? -8.487 -7.838 -4.645 1.00 96.12 84 PHE A C 1
ATOM 614 O O . PHE A 1 84 ? -8.918 -8.146 -3.536 1.00 96.12 84 PHE A O 1
ATOM 621 N N . LYS A 1 85 ? -8.178 -6.564 -4.917 1.00 96.50 85 LYS A N 1
ATOM 622 C CA . LYS A 1 85 ? -8.383 -5.499 -3.925 1.00 96.50 85 LYS A CA 1
ATOM 623 C C . LYS A 1 85 ? -9.821 -5.091 -3.750 1.00 96.50 85 LYS A C 1
ATOM 625 O O . LYS A 1 85 ? -10.231 -4.905 -2.605 1.00 96.50 85 LYS A O 1
ATOM 630 N N . ALA A 1 86 ? -10.569 -4.936 -4.841 1.00 97.38 86 ALA A N 1
ATOM 631 C CA . ALA A 1 86 ? -11.998 -4.691 -4.734 1.00 97.38 86 ALA A CA 1
ATOM 632 C C . ALA A 1 86 ? -12.645 -5.820 -3.923 1.00 97.38 86 ALA A C 1
ATOM 634 O O . ALA A 1 86 ? -13.424 -5.545 -3.011 1.00 97.38 86 ALA A O 1
ATOM 635 N N . LEU A 1 87 ? -12.222 -7.069 -4.156 1.00 98.31 87 LEU A N 1
ATOM 636 C CA . LEU A 1 87 ? -12.694 -8.211 -3.384 1.00 98.31 87 LEU A CA 1
ATOM 637 C C . LEU A 1 87 ? -12.357 -8.105 -1.892 1.00 98.31 87 LEU A C 1
ATOM 639 O O . LEU A 1 87 ? -13.233 -8.297 -1.052 1.00 98.31 87 LEU A O 1
ATOM 643 N N . LEU A 1 88 ? -11.111 -7.773 -1.548 1.00 98.38 88 LEU A N 1
ATOM 644 C CA . LEU A 1 88 ? -10.686 -7.630 -0.152 1.00 98.38 88 LEU A CA 1
ATOM 645 C C . LEU A 1 88 ? -11.418 -6.492 0.567 1.00 98.38 88 LEU A C 1
ATOM 647 O O . LEU A 1 88 ? -11.852 -6.677 1.701 1.00 98.38 88 LEU A O 1
ATOM 651 N N . PHE A 1 89 ? -11.586 -5.328 -0.067 1.00 98.06 89 PHE A N 1
ATOM 652 C CA . PHE A 1 89 ? -12.287 -4.195 0.547 1.00 98.06 89 PHE A CA 1
ATOM 653 C C . PHE A 1 89 ? -13.788 -4.451 0.703 1.00 98.06 89 PHE A C 1
ATOM 655 O O . PHE A 1 89 ? -14.338 -4.157 1.764 1.00 98.06 89 PHE A O 1
ATOM 662 N N . LEU A 1 90 ? -14.445 -5.037 -0.302 1.00 98.06 90 LEU A N 1
ATOM 663 C CA . LEU A 1 90 ? -15.857 -5.412 -0.196 1.00 98.06 90 LEU A CA 1
ATOM 664 C C . LEU A 1 90 ? -16.061 -6.543 0.819 1.00 98.06 90 LEU A C 1
ATOM 666 O O . LEU A 1 90 ? -17.005 -6.493 1.603 1.00 98.06 90 LEU A O 1
ATOM 670 N N . GLY A 1 91 ? -15.154 -7.522 0.869 1.00 98.00 91 GLY A N 1
ATOM 671 C CA . GLY A 1 91 ? -15.183 -8.595 1.863 1.00 98.00 91 GLY A CA 1
ATOM 672 C C . GLY A 1 91 ? -14.941 -8.085 3.287 1.00 98.00 91 GLY A C 1
ATOM 673 O O . GLY A 1 91 ? -15.620 -8.516 4.214 1.00 98.00 91 GLY A O 1
ATOM 674 N N . ALA A 1 92 ? -14.049 -7.108 3.473 1.00 98.19 92 ALA A N 1
ATOM 675 C CA . ALA A 1 92 ? -13.905 -6.404 4.747 1.00 98.19 92 ALA A CA 1
ATOM 676 C C . ALA A 1 92 ? -15.180 -5.633 5.119 1.00 98.19 92 ALA A C 1
ATOM 678 O O . ALA A 1 92 ? -15.597 -5.680 6.271 1.00 98.19 92 ALA A O 1
ATOM 679 N N . GLY A 1 93 ? -15.832 -4.984 4.149 1.00 97.94 93 GLY A N 1
ATOM 680 C CA . GLY A 1 93 ? -17.139 -4.352 4.345 1.00 97.94 93 GLY A CA 1
ATOM 681 C C . GLY A 1 93 ? -18.218 -5.348 4.778 1.00 97.94 93 GLY A C 1
ATOM 682 O O . GLY A 1 93 ? -18.999 -5.046 5.674 1.00 97.94 93 GLY A O 1
ATOM 683 N N . ALA A 1 94 ? -18.220 -6.558 4.212 1.00 97.69 94 ALA A N 1
ATOM 684 C CA . ALA A 1 94 ? -19.127 -7.630 4.614 1.00 97.69 94 ALA A CA 1
ATOM 685 C C . ALA A 1 94 ? -18.877 -8.107 6.055 1.00 97.69 94 ALA A C 1
ATOM 687 O O . ALA A 1 94 ? -19.820 -8.253 6.830 1.00 97.69 94 ALA A O 1
ATOM 688 N N . VAL A 1 95 ? -17.609 -8.270 6.445 1.00 97.75 95 VAL A N 1
ATOM 689 C CA . VAL A 1 95 ? -17.219 -8.585 7.831 1.00 97.75 95 VAL A CA 1
ATOM 690 C C . VAL A 1 95 ? -17.652 -7.484 8.800 1.00 97.75 95 VAL A C 1
ATOM 692 O O . VAL A 1 95 ? -18.220 -7.783 9.847 1.00 97.75 95 VAL A O 1
ATOM 695 N N . MET A 1 96 ? -17.410 -6.218 8.450 1.00 97.00 96 MET A N 1
ATOM 696 C CA . MET A 1 96 ? -17.817 -5.069 9.264 1.00 97.00 96 MET A CA 1
ATOM 697 C C . MET A 1 96 ? -19.338 -5.011 9.423 1.00 97.00 96 MET A C 1
ATOM 699 O O . MET A 1 96 ? -19.825 -4.789 10.528 1.00 97.00 96 MET A O 1
ATOM 703 N N . HIS A 1 97 ? -20.089 -5.243 8.345 1.00 96.75 97 HIS A N 1
ATOM 704 C CA . HIS A 1 97 ? -21.550 -5.268 8.379 1.00 96.75 97 HIS A CA 1
ATOM 705 C C . HIS A 1 97 ? -22.080 -6.362 9.315 1.00 96.75 97 HIS A C 1
ATOM 707 O O . HIS A 1 97 ? -22.967 -6.100 10.119 1.00 96.75 97 HIS A O 1
ATOM 713 N N . ALA A 1 98 ? -21.477 -7.553 9.284 1.00 95.69 98 ALA A N 1
ATOM 714 C CA . ALA A 1 98 ? -21.846 -8.667 10.159 1.00 95.69 98 ALA A CA 1
ATOM 715 C C . ALA A 1 98 ? -21.486 -8.455 11.646 1.00 95.69 98 ALA A C 1
ATOM 717 O O . ALA A 1 98 ? -21.913 -9.242 12.490 1.00 95.69 98 ALA A O 1
ATOM 718 N N . LEU A 1 99 ? -20.683 -7.434 11.972 1.00 95.94 99 LEU A N 1
ATOM 719 C CA . LEU A 1 99 ? -20.198 -7.133 13.324 1.00 95.94 99 LEU A CA 1
ATOM 720 C C . LEU A 1 99 ? -20.499 -5.692 13.771 1.00 95.94 99 LEU A C 1
ATOM 722 O O . LEU A 1 99 ? -19.775 -5.148 14.608 1.00 95.94 99 LEU A O 1
ATOM 726 N N . ASP A 1 100 ? -21.562 -5.072 13.261 1.00 93.62 100 ASP A N 1
ATOM 727 C CA . ASP A 1 100 ? -22.009 -3.717 13.635 1.00 93.62 100 ASP A CA 1
ATOM 728 C C . ASP A 1 100 ? -20.923 -2.639 13.466 1.00 93.62 100 ASP A C 1
ATOM 730 O O . ASP A 1 100 ? -20.681 -1.825 14.357 1.00 93.62 100 ASP A O 1
ATOM 734 N N . ASN A 1 101 ? -20.245 -2.640 12.317 1.00 94.31 101 ASN A N 1
ATOM 735 C CA . ASN A 1 101 ? -19.160 -1.718 11.963 1.00 94.31 101 ASN A CA 1
ATOM 736 C C . ASN A 1 101 ? -17.892 -1.838 12.826 1.00 94.31 101 ASN A C 1
ATOM 738 O O . ASN A 1 101 ? -17.102 -0.897 12.882 1.00 94.31 101 ASN A O 1
ATOM 742 N N . GLU A 1 102 ? -17.653 -2.986 13.466 1.00 96.19 102 GLU A N 1
ATOM 743 C CA . GLU A 1 102 ? -16.370 -3.230 14.129 1.00 96.19 102 GLU A CA 1
ATOM 744 C C . GLU A 1 102 ? -15.231 -3.270 13.099 1.00 96.19 102 GLU A C 1
ATOM 746 O O . GLU A 1 102 ? -15.276 -4.023 12.125 1.00 96.19 102 GLU A O 1
ATOM 751 N N . GLU A 1 103 ? -14.197 -2.459 13.317 1.00 96.69 103 GLU A N 1
ATOM 752 C CA . GLU A 1 103 ? -13.040 -2.350 12.421 1.00 96.69 103 GLU A CA 1
ATOM 753 C C . GLU A 1 103 ? -11.796 -3.036 12.984 1.00 96.69 103 GLU A C 1
ATOM 755 O O . GLU A 1 103 ? -10.878 -3.354 12.224 1.00 96.69 103 GLU A O 1
ATOM 760 N N . ASP A 1 104 ? -11.737 -3.243 14.298 1.00 97.56 104 ASP A N 1
ATOM 761 C CA . ASP A 1 104 ? -10.580 -3.809 14.976 1.00 97.56 104 ASP A CA 1
ATOM 762 C C . ASP A 1 104 ? -10.585 -5.340 14.897 1.00 97.56 104 ASP A C 1
ATOM 764 O O . ASP A 1 104 ? -11.411 -6.025 15.507 1.00 97.56 104 ASP A O 1
ATOM 768 N N . ILE A 1 105 ? -9.603 -5.899 14.190 1.00 97.31 105 ILE A N 1
ATOM 769 C CA . ILE A 1 105 ? -9.455 -7.350 14.003 1.00 97.31 105 ILE A CA 1
ATOM 770 C C . ILE A 1 105 ? -9.183 -8.102 15.314 1.00 97.31 105 ILE A C 1
ATOM 772 O O . ILE A 1 105 ? -9.397 -9.317 15.388 1.00 97.31 105 ILE A O 1
ATOM 776 N N . GLN A 1 106 ? -8.731 -7.410 16.366 1.00 95.50 106 GLN A N 1
ATOM 777 C CA . GLN A 1 106 ? -8.530 -8.005 17.690 1.00 95.50 106 GLN A CA 1
ATOM 778 C C . GLN A 1 106 ? -9.859 -8.415 18.335 1.00 95.50 106 GLN A C 1
ATOM 780 O O . GLN A 1 106 ? -9.883 -9.352 19.132 1.00 95.50 106 GLN A O 1
ATOM 785 N N . LYS A 1 107 ? -10.969 -7.785 17.940 1.00 95.94 107 LYS A N 1
ATOM 786 C CA . LYS A 1 107 ? -12.328 -8.060 18.433 1.00 95.94 107 LYS A CA 1
ATOM 787 C C . LYS A 1 107 ? -13.138 -8.986 17.513 1.00 95.94 107 LYS A C 1
ATOM 789 O O . LYS A 1 107 ? -14.330 -9.182 17.717 1.00 95.94 107 LYS A O 1
ATOM 794 N N . MET A 1 108 ? -12.496 -9.562 16.495 1.00 96.69 108 MET A N 1
ATOM 795 C CA . MET A 1 108 ? -13.102 -10.496 15.535 1.00 96.69 108 MET A CA 1
ATOM 796 C C . MET A 1 108 ? -12.684 -11.950 15.836 1.00 96.69 108 MET A C 1
ATOM 798 O O . MET A 1 108 ? -12.167 -12.239 16.913 1.00 96.69 108 MET A O 1
ATOM 802 N N . GLY A 1 109 ? -12.909 -12.885 14.911 1.00 96.19 109 GLY A N 1
ATOM 803 C CA . GLY A 1 109 ? -12.538 -14.300 15.046 1.00 96.19 109 GLY A CA 1
ATOM 804 C C . GLY A 1 109 ? -13.730 -15.225 14.828 1.00 96.19 109 GLY A C 1
ATOM 805 O O . GLY A 1 109 ? -14.868 -14.834 15.040 1.00 96.19 109 GLY A O 1
ATOM 806 N N . GLY A 1 110 ? -13.492 -16.459 14.390 1.00 95.94 110 GLY A N 1
ATOM 807 C CA . GLY A 1 110 ? -14.518 -17.503 14.283 1.00 95.94 110 GLY A CA 1
ATOM 808 C C . GLY A 1 110 ? -15.589 -17.259 13.217 1.00 95.94 110 GLY A C 1
ATOM 809 O O . GLY A 1 110 ? -16.593 -17.974 13.163 1.00 95.94 110 GLY A O 1
ATOM 810 N N . LEU A 1 111 ? -15.387 -16.272 12.342 1.00 96.94 111 LEU A N 1
ATOM 811 C CA . LEU A 1 111 ? -16.366 -15.895 11.326 1.00 96.94 111 LEU A CA 1
ATOM 812 C C . LEU A 1 111 ? -16.455 -16.888 10.167 1.00 96.94 111 LEU A C 1
ATOM 814 O O . LEU A 1 111 ? -17.449 -16.873 9.452 1.00 96.94 111 LEU A O 1
ATOM 818 N N . LYS A 1 112 ? -15.487 -17.800 9.995 1.00 96.56 112 LYS A N 1
ATOM 819 C CA . LYS A 1 112 ? -15.494 -18.799 8.908 1.00 96.56 112 LYS A CA 1
ATOM 820 C C . LYS A 1 112 ? -16.794 -19.612 8.826 1.00 96.56 112 LYS A C 1
ATOM 822 O O . LYS A 1 112 ? -17.219 -19.962 7.730 1.00 96.56 112 LYS A O 1
ATOM 827 N N . LYS A 1 113 ? -17.400 -19.937 9.974 1.00 94.06 113 LYS A N 1
ATOM 828 C CA . LYS A 1 113 ? -18.650 -20.717 10.041 1.00 94.06 113 LYS A CA 1
ATOM 829 C C . LYS A 1 113 ? -19.895 -19.883 9.718 1.00 94.06 113 LYS A C 1
ATOM 831 O O . LYS A 1 113 ? -20.860 -20.429 9.204 1.00 94.06 113 LYS A O 1
ATOM 836 N N . HIS A 1 114 ? -19.853 -18.587 10.016 1.00 96.12 114 HIS A N 1
ATOM 837 C CA . HIS A 1 114 ? -20.986 -17.668 9.888 1.00 96.12 114 HIS A CA 1
ATOM 838 C C . HIS A 1 114 ? -21.013 -16.953 8.530 1.00 96.12 114 HIS A C 1
ATOM 840 O O . HIS A 1 114 ? -22.082 -16.661 8.006 1.00 96.12 114 HIS A O 1
ATOM 846 N N . LEU A 1 115 ? -19.831 -16.713 7.955 1.00 97.44 115 LEU A N 1
ATOM 847 C CA . LEU A 1 115 ? -19.601 -16.004 6.697 1.00 97.44 115 LEU A CA 1
ATOM 848 C C . LEU A 1 115 ? -18.837 -16.896 5.692 1.00 97.44 115 LEU A C 1
ATOM 850 O O . LEU A 1 115 ? -17.709 -16.564 5.308 1.00 97.44 115 LEU A O 1
ATOM 854 N N . PRO A 1 116 ? -19.352 -18.081 5.313 1.00 97.69 116 PRO A N 1
ATOM 855 C CA . PRO A 1 116 ? -18.595 -19.049 4.520 1.00 97.69 116 PRO A CA 1
ATOM 856 C C . PRO A 1 116 ? -18.241 -18.548 3.116 1.00 97.69 116 PRO A C 1
ATOM 858 O O . PRO A 1 116 ? -17.178 -18.905 2.600 1.00 97.69 116 PRO A O 1
ATOM 861 N N . ILE A 1 117 ? -19.103 -17.748 2.482 1.00 97.94 117 ILE A N 1
ATOM 862 C CA . ILE A 1 117 ? -18.846 -17.222 1.139 1.00 97.94 117 ILE A CA 1
ATOM 863 C C . ILE A 1 117 ? -17.827 -16.097 1.243 1.00 97.94 117 ILE A C 1
ATOM 865 O O . ILE A 1 117 ? -16.793 -16.165 0.577 1.00 97.94 117 ILE A O 1
ATOM 869 N N . THR A 1 118 ? -18.065 -15.141 2.145 1.00 98.19 118 THR A N 1
ATOM 870 C CA . THR A 1 118 ? -17.134 -14.034 2.394 1.00 98.19 118 THR A CA 1
ATOM 871 C C . THR A 1 118 ? -15.747 -14.556 2.777 1.00 98.19 118 THR A C 1
ATOM 873 O O . THR A 1 118 ? -14.752 -14.080 2.238 1.00 98.19 118 THR A O 1
ATOM 876 N N . TYR A 1 119 ? -15.649 -15.588 3.626 1.00 98.44 119 TYR A N 1
ATOM 877 C CA . TYR A 1 119 ? -14.372 -16.225 3.965 1.00 98.44 119 TYR A CA 1
ATOM 878 C C . TYR A 1 119 ? -13.674 -16.811 2.738 1.00 98.44 119 TYR A C 1
ATOM 880 O O . TYR A 1 119 ? -12.506 -16.507 2.517 1.00 98.44 119 TYR A O 1
ATOM 888 N N . LYS A 1 120 ? -14.357 -17.638 1.932 1.00 98.38 120 LYS A N 1
ATOM 889 C CA . LYS A 1 120 ? -13.739 -18.284 0.760 1.00 98.38 120 LYS A CA 1
ATOM 890 C C . LYS A 1 120 ? -13.225 -17.252 -0.235 1.00 98.38 120 LYS A C 1
ATOM 892 O O . LYS A 1 120 ? -12.089 -17.360 -0.690 1.00 98.38 120 LYS A O 1
ATOM 897 N N . THR A 1 121 ? -14.027 -16.238 -0.548 1.00 98.19 121 THR A N 1
ATOM 898 C CA . THR A 1 121 ? -13.625 -15.203 -1.502 1.00 98.19 121 THR A CA 1
ATOM 899 C C . THR A 1 121 ? -12.497 -14.334 -0.944 1.00 98.19 121 THR A C 1
ATOM 901 O O . THR A 1 121 ? -11.525 -14.069 -1.646 1.00 98.19 121 THR A O 1
ATOM 904 N N . PHE A 1 122 ? -12.559 -13.954 0.336 1.00 98.50 122 PHE A N 1
ATOM 905 C CA . PHE A 1 122 ? -11.496 -13.190 0.996 1.00 98.50 122 PHE A CA 1
ATOM 906 C C . PHE A 1 122 ? -10.184 -13.986 1.079 1.00 98.50 122 PHE A C 1
ATOM 908 O O . PHE A 1 122 ? -9.105 -13.433 0.864 1.00 98.50 122 PHE A O 1
ATOM 915 N N . PHE A 1 123 ? -10.266 -15.292 1.341 1.00 98.44 123 PHE A N 1
ATOM 916 C CA . PHE A 1 123 ? -9.126 -16.209 1.350 1.00 98.44 123 PHE A CA 1
ATOM 917 C C . PHE A 1 123 ? -8.481 -16.322 -0.036 1.00 98.44 123 PHE A C 1
ATOM 919 O O . PHE A 1 123 ? -7.265 -16.188 -0.148 1.00 98.44 123 PHE A O 1
ATOM 926 N N . ILE A 1 124 ? -9.281 -16.487 -1.097 1.00 98.31 124 ILE A N 1
ATOM 927 C CA . ILE A 1 124 ? -8.795 -16.530 -2.488 1.00 98.31 124 ILE A CA 1
ATOM 928 C C . ILE A 1 124 ? -8.090 -15.224 -2.861 1.00 98.31 124 ILE A C 1
ATOM 930 O O . ILE A 1 124 ? -6.967 -15.263 -3.356 1.00 98.31 124 ILE A O 1
ATOM 934 N N . ALA A 1 125 ? -8.682 -14.061 -2.576 1.00 98.31 125 ALA A N 1
ATOM 935 C CA . ALA A 1 125 ? -8.009 -12.790 -2.851 1.00 98.31 125 ALA A CA 1
ATOM 936 C C . ALA A 1 125 ? -6.737 -12.597 -2.011 1.00 98.31 125 ALA A C 1
ATOM 938 O O . ALA A 1 125 ? -5.772 -12.007 -2.494 1.00 98.31 125 ALA A O 1
ATOM 939 N N . SER A 1 126 ? -6.709 -13.115 -0.779 1.00 98.38 126 SER A N 1
ATOM 940 C CA . SER A 1 126 ? -5.520 -13.068 0.083 1.00 98.38 126 SER A CA 1
ATOM 941 C C . SER A 1 126 ? -4.394 -13.963 -0.442 1.00 98.38 126 SER A C 1
ATOM 943 O O . SER A 1 126 ? -3.228 -13.581 -0.369 1.00 98.38 126 SER A O 1
ATOM 945 N N . LEU A 1 127 ? -4.715 -15.123 -1.020 1.00 98.25 127 LEU A N 1
ATOM 946 C CA . LEU A 1 127 ? -3.747 -15.947 -1.749 1.00 98.25 127 LEU A CA 1
ATOM 947 C C . LEU A 1 127 ? -3.263 -15.249 -3.029 1.00 98.25 127 LEU A C 1
ATOM 949 O O . LEU A 1 127 ? -2.064 -15.259 -3.304 1.00 98.25 127 LEU A O 1
ATOM 953 N N . ALA A 1 128 ? -4.169 -14.605 -3.775 1.00 97.94 128 ALA A N 1
ATOM 954 C CA . ALA A 1 128 ? -3.834 -13.907 -5.014 1.00 97.94 128 ALA A CA 1
ATOM 955 C C . ALA A 1 128 ? -2.835 -12.769 -4.760 1.00 97.94 128 ALA A C 1
ATOM 957 O O . ALA A 1 128 ? -1.765 -12.762 -5.357 1.00 97.94 128 ALA A O 1
ATOM 958 N N . ILE A 1 129 ? -3.107 -11.867 -3.809 1.00 97.62 129 ILE A N 1
ATOM 959 C CA . ILE A 1 129 ? -2.178 -10.773 -3.454 1.00 97.62 129 ILE A CA 1
ATOM 960 C C . ILE A 1 129 ? -0.846 -11.276 -2.859 1.00 97.62 129 ILE A C 1
ATOM 962 O O . ILE A 1 129 ? 0.173 -10.583 -2.924 1.00 97.62 129 ILE A O 1
ATOM 966 N N . SER A 1 130 ? -0.837 -12.486 -2.289 1.00 97.56 130 SER A N 1
ATOM 967 C CA . SER A 1 130 ? 0.372 -13.132 -1.759 1.00 97.56 130 SER A CA 1
ATOM 968 C C . SER A 1 130 ? 1.225 -13.805 -2.842 1.00 97.56 130 SER A C 1
ATOM 970 O O . SER A 1 130 ? 2.311 -14.275 -2.524 1.00 97.56 130 SER A O 1
ATOM 972 N N . GLY A 1 131 ? 0.768 -13.836 -4.099 1.00 95.38 131 GLY A N 1
ATOM 973 C CA . GLY A 1 131 ? 1.524 -14.392 -5.223 1.00 95.38 131 GLY A CA 1
ATOM 974 C C . GLY A 1 131 ? 1.533 -15.921 -5.280 1.00 95.38 131 GLY A C 1
ATOM 975 O O . GLY A 1 131 ? 2.511 -16.503 -5.733 1.00 95.38 131 GLY A O 1
ATOM 976 N N . ILE A 1 132 ? 0.479 -16.587 -4.795 1.00 96.56 132 ILE A N 1
ATOM 977 C CA . ILE A 1 132 ? 0.424 -18.057 -4.766 1.00 96.56 132 ILE A CA 1
ATOM 978 C C . ILE A 1 132 ? -0.123 -18.624 -6.091 1.00 96.56 132 ILE A C 1
ATOM 980 O O . ILE A 1 132 ? -1.220 -18.230 -6.504 1.00 96.56 132 ILE A O 1
ATOM 984 N N . PRO A 1 133 ? 0.577 -19.576 -6.744 1.00 94.00 133 PRO A N 1
ATOM 985 C CA . PRO A 1 133 ? 0.066 -20.259 -7.930 1.00 94.00 133 PRO A CA 1
ATOM 986 C C . PRO A 1 133 ? -1.233 -21.029 -7.630 1.00 94.00 133 PRO A C 1
ATOM 988 O O . PRO A 1 133 ? -1.356 -21.605 -6.546 1.00 94.00 133 PRO A O 1
ATOM 991 N N . PRO A 1 134 ? -2.200 -21.107 -8.565 1.00 93.44 134 PRO A N 1
ATOM 992 C CA . PRO A 1 134 ? -2.215 -20.549 -9.923 1.00 93.44 134 PRO A CA 1
ATOM 993 C C . PRO A 1 134 ? -2.968 -19.201 -10.028 1.00 93.44 134 PRO A C 1
ATOM 995 O O . PRO A 1 134 ? -3.615 -18.933 -11.035 1.00 93.44 134 PRO A O 1
ATOM 998 N N . LEU A 1 135 ? -2.984 -18.377 -8.976 1.00 96.12 135 LEU A N 1
ATOM 999 C CA . LEU A 1 135 ? -3.836 -17.180 -8.920 1.00 96.12 135 LEU A CA 1
ATOM 1000 C C . LEU A 1 135 ? -3.240 -15.977 -9.655 1.00 96.12 135 LEU A C 1
ATOM 1002 O O . LEU A 1 135 ? -2.047 -15.927 -9.941 1.00 96.12 135 LEU A O 1
ATOM 1006 N N . SER A 1 136 ? -4.0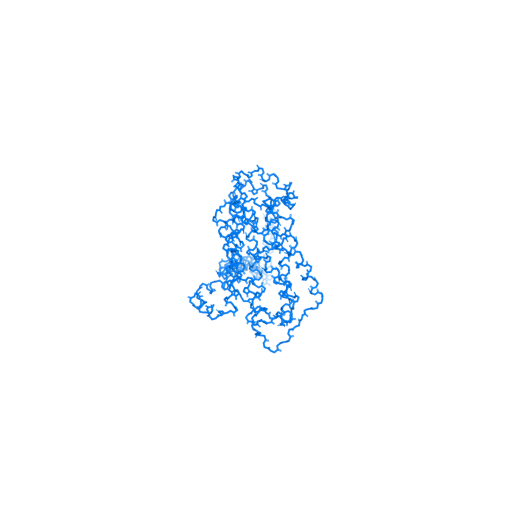59 -14.950 -9.899 1.00 94.19 136 SER A N 1
ATOM 1007 C CA . SER A 1 136 ? -3.670 -13.829 -10.760 1.00 94.19 136 SER A CA 1
ATOM 1008 C C . SER A 1 136 ? -2.430 -13.067 -10.302 1.00 94.19 136 SER A C 1
ATOM 1010 O O . SER A 1 136 ? -1.632 -12.635 -11.128 1.00 94.19 136 SER A O 1
ATOM 1012 N N . GLY A 1 137 ? -2.260 -12.900 -8.989 1.00 92.50 137 GLY A N 1
ATOM 1013 C CA . GLY A 1 137 ? -1.119 -12.170 -8.448 1.00 92.50 137 GLY A CA 1
ATOM 1014 C C . GLY A 1 137 ? 0.195 -12.945 -8.486 1.00 92.50 137 GLY A C 1
ATOM 1015 O O . GLY A 1 137 ? 1.229 -12.317 -8.311 1.00 92.50 137 GLY A O 1
ATOM 1016 N N . PHE A 1 138 ? 0.188 -14.262 -8.733 1.00 95.44 138 PHE A N 1
ATOM 1017 C CA . PHE A 1 138 ? 1.422 -15.006 -9.005 1.00 95.44 138 PHE A CA 1
ATOM 1018 C C . PHE A 1 138 ? 2.045 -14.504 -10.307 1.00 95.44 138 PHE A C 1
ATOM 1020 O O . PHE A 1 138 ? 3.127 -13.932 -10.277 1.00 95.44 138 PHE A O 1
ATOM 1027 N N . PHE A 1 139 ? 1.305 -14.605 -11.414 1.00 94.50 139 PHE A N 1
ATOM 1028 C CA . PHE A 1 139 ? 1.785 -14.189 -12.730 1.00 94.50 139 PHE A CA 1
ATOM 1029 C C . PHE A 1 139 ? 2.169 -12.707 -12.757 1.00 94.50 139 PHE A C 1
ATOM 1031 O O . PHE A 1 139 ? 3.266 -12.356 -13.172 1.00 94.50 139 PHE A O 1
ATOM 1038 N N . SER A 1 140 ? 1.302 -11.829 -12.243 1.00 95.19 140 SER A N 1
ATOM 1039 C CA . SER A 1 140 ? 1.533 -10.390 -12.378 1.00 95.19 140 SER A CA 1
ATOM 1040 C C . SER A 1 140 ? 2.604 -9.830 -11.448 1.00 95.19 140 SER A C 1
ATOM 1042 O O . SER A 1 140 ? 3.292 -8.881 -11.810 1.00 95.19 140 SER A O 1
ATOM 1044 N N . LYS A 1 141 ? 2.752 -10.371 -10.233 1.00 95.44 141 LYS A N 1
ATOM 1045 C CA . LYS A 1 141 ? 3.762 -9.888 -9.282 1.00 95.44 141 LYS A CA 1
ATOM 1046 C C . LYS A 1 141 ? 5.131 -10.488 -9.563 1.00 95.44 141 LYS A C 1
ATOM 1048 O O . LYS A 1 141 ? 6.130 -9.795 -9.379 1.00 95.44 141 LYS A O 1
ATOM 1053 N N . ASP A 1 142 ? 5.176 -11.745 -9.994 1.00 93.69 142 ASP A N 1
ATOM 1054 C CA . ASP A 1 142 ? 6.435 -12.382 -10.358 1.00 93.69 142 ASP A CA 1
ATOM 1055 C C . ASP A 1 142 ? 7.050 -11.720 -11.596 1.00 93.69 142 ASP A C 1
ATOM 1057 O O . ASP A 1 142 ? 8.237 -11.428 -11.579 1.00 93.69 142 ASP A O 1
ATOM 1061 N N . GLU A 1 143 ? 6.243 -11.309 -12.583 1.00 94.12 143 GLU A N 1
ATOM 1062 C CA . GLU A 1 143 ? 6.726 -10.541 -13.744 1.00 94.12 143 GLU A CA 1
ATOM 1063 C C . GLU A 1 143 ? 7.378 -9.200 -13.339 1.00 94.12 143 GLU A C 1
ATOM 1065 O O . GLU A 1 143 ? 8.386 -8.788 -13.913 1.00 94.12 143 GLU A O 1
ATOM 1070 N N . ILE A 1 144 ? 6.860 -8.535 -12.296 1.00 96.56 144 ILE A N 1
ATOM 1071 C CA . ILE A 1 144 ? 7.484 -7.325 -11.734 1.00 96.56 144 ILE A CA 1
ATOM 1072 C C . ILE A 1 144 ? 8.824 -7.648 -11.075 1.00 96.56 144 ILE A C 1
ATOM 1074 O O . ILE A 1 144 ? 9.789 -6.905 -11.257 1.00 96.56 144 ILE A O 1
ATOM 1078 N N . LEU A 1 145 ? 8.888 -8.716 -10.277 1.00 96.44 145 LEU A N 1
ATOM 1079 C CA . LEU A 1 145 ? 10.131 -9.124 -9.623 1.00 96.44 145 LEU A CA 1
ATOM 1080 C C . LEU A 1 145 ? 11.171 -9.541 -10.663 1.00 96.44 145 LEU A C 1
ATOM 1082 O O . LEU A 1 145 ? 12.319 -9.112 -10.574 1.00 96.44 145 LEU A O 1
ATOM 1086 N N . TRP A 1 146 ? 10.761 -10.290 -11.681 1.00 94.25 146 TRP A N 1
ATOM 1087 C CA . TRP A 1 146 ? 11.603 -10.625 -12.817 1.00 94.25 146 TRP A CA 1
ATOM 1088 C C . TRP A 1 146 ? 12.164 -9.367 -13.476 1.00 94.25 146 TRP A C 1
ATOM 1090 O O . TRP A 1 146 ? 13.381 -9.228 -13.528 1.00 94.25 146 TRP A O 1
ATOM 1100 N N . GLY A 1 147 ? 11.320 -8.396 -13.847 1.00 93.31 147 GLY A N 1
ATOM 1101 C CA . GLY A 1 147 ? 11.779 -7.120 -14.410 1.00 93.31 147 GLY A CA 1
ATOM 1102 C C . GLY A 1 147 ? 12.726 -6.353 -13.478 1.00 93.31 147 GLY A C 1
ATOM 1103 O O . GLY A 1 147 ? 13.742 -5.816 -13.918 1.00 93.31 147 GLY A O 1
ATOM 1104 N N . ALA A 1 148 ? 12.456 -6.357 -12.169 1.00 95.12 148 ALA A N 1
ATOM 1105 C CA . ALA A 1 148 ? 13.322 -5.720 -11.179 1.00 95.12 148 ALA A CA 1
ATOM 1106 C C . ALA A 1 148 ? 14.710 -6.370 -11.085 1.00 95.12 148 ALA A C 1
ATOM 1108 O O . ALA A 1 148 ? 15.674 -5.672 -10.775 1.00 95.12 148 ALA A O 1
ATOM 1109 N N . TYR A 1 149 ? 14.816 -7.672 -11.358 1.00 94.25 149 TYR A N 1
ATOM 1110 C CA . TYR A 1 149 ? 16.083 -8.397 -11.404 1.00 94.25 149 TYR A CA 1
ATOM 1111 C C . TYR A 1 149 ? 16.778 -8.280 -12.767 1.00 94.25 149 TYR A C 1
ATOM 1113 O O . TYR A 1 149 ? 17.974 -8.011 -12.814 1.00 94.25 149 TYR A O 1
ATOM 1121 N N . SER A 1 150 ? 16.044 -8.484 -13.864 1.00 90.81 150 SER A N 1
ATOM 1122 C CA . SER A 1 150 ? 16.597 -8.621 -15.215 1.00 90.81 150 SER A CA 1
ATOM 1123 C C . SER A 1 150 ? 16.935 -7.286 -15.879 1.00 90.81 150 SER A C 1
ATOM 1125 O O . SER A 1 150 ? 17.822 -7.258 -16.725 1.00 90.81 150 SER A O 1
ATOM 1127 N N . GLN A 1 151 ? 16.213 -6.212 -15.539 1.00 86.94 151 GLN A N 1
ATOM 1128 C CA . GLN A 1 151 ? 16.411 -4.852 -16.074 1.00 86.94 151 GLN A CA 1
ATOM 1129 C C . GLN A 1 151 ? 16.870 -3.866 -14.990 1.00 86.94 151 GLN A C 1
ATOM 1131 O O . GLN A 1 151 ? 17.476 -2.843 -15.292 1.00 86.94 151 GLN A O 1
ATOM 1136 N N . GLY A 1 152 ? 16.559 -4.160 -13.724 1.00 85.62 152 GLY A N 1
ATOM 1137 C CA . GLY A 1 152 ? 16.929 -3.339 -12.577 1.00 85.62 152 GLY A CA 1
ATOM 1138 C C . GLY A 1 152 ? 18.212 -3.812 -11.894 1.00 85.62 152 GLY A C 1
ATOM 1139 O O . GLY A 1 152 ? 19.283 -3.895 -12.486 1.00 85.62 152 GLY A O 1
ATOM 1140 N N . SER A 1 153 ? 18.109 -4.085 -10.595 1.00 90.00 153 SER A N 1
ATOM 1141 C CA . SER A 1 153 ? 19.224 -4.577 -9.793 1.00 90.00 153 SER A CA 1
ATOM 1142 C C . SER A 1 153 ? 18.762 -5.626 -8.792 1.00 90.00 153 SER A C 1
ATOM 1144 O O . SER A 1 153 ? 17.617 -5.623 -8.327 1.00 90.00 153 SER A O 1
ATOM 1146 N N . PHE A 1 154 ? 19.695 -6.483 -8.373 1.00 93.75 154 PHE A N 1
ATOM 1147 C CA . PHE A 1 154 ? 19.450 -7.468 -7.321 1.00 93.75 154 PHE A CA 1
ATOM 1148 C C . PHE A 1 154 ? 18.858 -6.843 -6.046 1.00 93.75 154 PHE A C 1
ATOM 1150 O O . PHE A 1 154 ? 17.992 -7.439 -5.410 1.00 93.75 154 PHE A O 1
ATOM 1157 N N . TRP A 1 155 ? 19.272 -5.624 -5.686 1.00 96.06 155 TRP A N 1
ATOM 1158 C CA . TRP A 1 155 ? 18.770 -4.932 -4.497 1.00 96.06 155 TRP A CA 1
ATOM 1159 C C . TRP A 1 155 ? 17.302 -4.521 -4.623 1.00 96.06 155 TRP A C 1
ATOM 1161 O O . TRP A 1 155 ? 16.550 -4.649 -3.656 1.00 96.06 155 TRP A O 1
ATOM 1171 N N . LEU A 1 156 ? 16.869 -4.078 -5.807 1.00 96.62 156 LEU A N 1
ATOM 1172 C CA . LEU A 1 156 ? 15.462 -3.768 -6.067 1.00 96.62 156 LEU A CA 1
ATOM 1173 C C . LEU A 1 156 ? 14.600 -5.032 -6.006 1.00 96.62 156 LEU A C 1
ATOM 1175 O O . LEU A 1 156 ? 13.541 -5.024 -5.371 1.00 96.62 156 LEU A O 1
ATOM 1179 N N . TRP A 1 157 ? 15.086 -6.131 -6.590 1.00 97.00 157 TRP A N 1
ATOM 1180 C CA . TRP A 1 157 ? 14.447 -7.440 -6.462 1.00 97.00 157 TRP A CA 1
ATOM 1181 C C . TRP A 1 157 ? 14.351 -7.885 -4.998 1.00 97.00 157 TRP A C 1
ATOM 1183 O O . TRP A 1 157 ? 13.273 -8.267 -4.548 1.00 97.00 157 TRP A O 1
ATOM 1193 N N . LEU A 1 158 ? 15.435 -7.769 -4.223 1.00 97.62 158 LEU A N 1
ATOM 1194 C CA . LEU A 1 158 ? 15.478 -8.168 -2.814 1.00 97.62 158 LEU A CA 1
ATOM 1195 C C . LEU A 1 158 ? 14.482 -7.372 -1.959 1.00 97.62 158 LEU A C 1
ATOM 1197 O O . LEU A 1 158 ? 13.765 -7.954 -1.145 1.00 97.62 158 LEU A O 1
ATOM 1201 N N . LEU A 1 159 ? 14.391 -6.053 -2.156 1.00 98.06 159 LEU A N 1
ATOM 1202 C CA . LEU A 1 159 ? 13.383 -5.221 -1.488 1.00 98.06 159 LEU A CA 1
ATOM 1203 C C . LEU A 1 159 ? 11.962 -5.651 -1.876 1.00 98.06 159 LEU A C 1
ATOM 1205 O O . LEU A 1 159 ? 11.096 -5.788 -1.008 1.00 98.06 159 LEU A O 1
ATOM 1209 N N . GLY A 1 160 ? 11.734 -5.935 -3.160 1.00 97.69 160 GLY A N 1
ATOM 1210 C CA . GLY A 1 160 ? 10.482 -6.510 -3.645 1.00 97.69 160 GLY A CA 1
ATOM 1211 C C . GLY A 1 160 ? 10.160 -7.858 -2.988 1.00 97.69 160 GLY A C 1
ATOM 1212 O O . GLY A 1 160 ? 9.025 -8.086 -2.571 1.00 97.69 160 GLY A O 1
ATOM 1213 N N . ALA A 1 161 ? 11.146 -8.732 -2.815 1.00 98.06 161 ALA A N 1
ATOM 1214 C CA . ALA A 1 161 ? 10.994 -10.034 -2.175 1.00 98.06 161 ALA A CA 1
ATOM 1215 C C . ALA A 1 161 ? 10.653 -9.902 -0.675 1.00 98.06 161 ALA A C 1
ATOM 1217 O O . ALA A 1 161 ? 9.709 -10.533 -0.190 1.00 98.06 161 ALA A O 1
ATOM 1218 N N . ILE A 1 162 ? 11.330 -9.002 0.049 1.00 98.50 162 ILE A N 1
ATOM 1219 C CA . ILE A 1 162 ? 11.028 -8.676 1.456 1.00 98.50 162 ILE A CA 1
ATOM 1220 C C . ILE A 1 162 ? 9.596 -8.145 1.593 1.00 98.50 162 ILE A C 1
ATOM 1222 O O . ILE A 1 162 ? 8.825 -8.624 2.429 1.00 98.50 162 ILE A O 1
ATOM 1226 N N . GLY A 1 163 ? 9.191 -7.205 0.736 1.00 98.19 163 GLY A N 1
ATOM 1227 C CA . GLY A 1 163 ? 7.815 -6.706 0.716 1.00 98.19 163 GLY A CA 1
ATOM 1228 C C . GLY A 1 163 ? 6.788 -7.812 0.434 1.00 98.19 163 GLY A C 1
ATOM 1229 O O . GLY A 1 163 ? 5.654 -7.748 0.922 1.00 98.19 163 GLY A O 1
ATOM 1230 N N . ALA A 1 164 ? 7.168 -8.852 -0.320 1.00 98.12 164 ALA A N 1
ATOM 1231 C CA . ALA A 1 164 ? 6.265 -9.917 -0.737 1.00 98.12 164 ALA A CA 1
ATOM 1232 C C . ALA A 1 164 ? 6.022 -10.876 0.421 1.00 98.12 164 ALA A C 1
ATOM 1234 O O . ALA A 1 164 ? 4.865 -11.183 0.715 1.00 98.12 164 ALA A O 1
ATOM 1235 N N . PHE A 1 165 ? 7.090 -11.222 1.143 1.00 98.62 165 PHE A N 1
ATOM 1236 C CA . PHE A 1 165 ? 7.019 -11.924 2.420 1.00 98.62 165 PHE A CA 1
ATOM 1237 C C . PHE A 1 165 ? 6.098 -11.202 3.408 1.00 98.62 165 PHE A C 1
ATOM 1239 O O . PHE A 1 165 ? 5.167 -11.792 3.956 1.00 98.62 165 PHE A O 1
ATOM 1246 N N . MET A 1 166 ? 6.331 -9.903 3.615 1.00 98.62 166 MET A N 1
ATOM 1247 C CA . MET A 1 166 ? 5.555 -9.101 4.562 1.00 98.62 166 MET A CA 1
ATOM 1248 C C . MET A 1 166 ? 4.089 -9.001 4.139 1.00 98.62 166 MET A C 1
ATOM 1250 O O . MET A 1 166 ? 3.208 -9.088 4.991 1.00 98.62 166 MET A O 1
ATOM 1254 N N . THR A 1 167 ? 3.828 -8.887 2.832 1.00 98.38 167 THR A N 1
ATOM 1255 C CA . THR A 1 167 ? 2.478 -8.918 2.253 1.00 98.38 167 THR A CA 1
ATOM 1256 C C . THR A 1 167 ? 1.752 -10.209 2.567 1.00 98.38 167 THR A C 1
ATOM 1258 O O . THR A 1 167 ? 0.657 -10.168 3.132 1.00 98.38 167 THR A O 1
ATOM 1261 N N . ALA A 1 168 ? 2.376 -11.345 2.273 1.00 98.56 168 ALA A N 1
ATOM 1262 C CA . ALA A 1 168 ? 1.826 -12.646 2.611 1.00 98.56 168 ALA A CA 1
ATOM 1263 C C . ALA A 1 168 ? 1.558 -12.762 4.120 1.00 98.56 168 ALA A C 1
ATOM 1265 O O . ALA A 1 168 ? 0.470 -13.171 4.535 1.00 98.56 168 ALA A O 1
ATOM 1266 N N . PHE A 1 169 ? 2.503 -12.308 4.945 1.00 98.69 169 PHE A N 1
ATOM 1267 C CA . PHE A 1 169 ? 2.381 -12.353 6.395 1.00 98.69 169 PHE A CA 1
ATOM 1268 C C . PHE A 1 169 ? 1.201 -11.524 6.921 1.00 98.69 169 PHE A C 1
ATOM 1270 O O . PHE A 1 169 ? 0.350 -12.069 7.626 1.00 98.69 169 PHE A O 1
ATOM 1277 N N . TYR A 1 170 ? 1.103 -10.221 6.611 1.00 98.31 170 TYR A N 1
ATOM 1278 C CA . TYR A 1 170 ? 0.021 -9.403 7.182 1.00 98.31 170 TYR A CA 1
ATOM 1279 C C . TYR A 1 170 ? -1.352 -9.771 6.609 1.00 98.31 170 TYR A C 1
ATOM 1281 O O . TYR A 1 170 ? -2.351 -9.656 7.322 1.00 98.31 170 TYR A O 1
ATOM 1289 N N . MET A 1 171 ? -1.430 -10.241 5.358 1.00 98.50 171 MET A N 1
ATOM 1290 C CA . MET A 1 171 ? -2.696 -10.692 4.773 1.00 98.50 171 MET A CA 1
ATOM 1291 C C . MET A 1 171 ? -3.193 -11.960 5.456 1.00 98.50 171 MET A C 1
ATOM 1293 O O . MET A 1 171 ? -4.370 -12.052 5.801 1.00 98.50 171 MET A O 1
ATOM 1297 N N . PHE A 1 172 ? -2.306 -12.913 5.743 1.00 98.44 172 PHE A N 1
ATOM 1298 C CA . PHE A 1 172 ? -2.706 -14.126 6.450 1.00 98.44 172 PHE A CA 1
ATOM 1299 C C . PHE A 1 172 ? -2.849 -13.940 7.955 1.00 98.44 172 PHE A C 1
ATOM 1301 O O . PHE A 1 172 ? -3.696 -14.605 8.549 1.00 98.44 172 PHE A O 1
ATOM 1308 N N . ARG A 1 173 ? -2.151 -12.979 8.569 1.00 98.12 173 ARG A N 1
ATOM 1309 C CA . ARG A 1 173 ? -2.490 -12.471 9.908 1.00 98.12 173 ARG A CA 1
ATOM 1310 C C . ARG A 1 173 ? -3.936 -11.978 9.936 1.00 98.12 173 ARG A C 1
ATOM 1312 O O . ARG A 1 173 ? -4.687 -12.359 10.832 1.00 98.12 173 ARG A O 1
ATOM 1319 N N . LEU A 1 174 ? -4.332 -11.173 8.949 1.00 98.38 174 LEU A N 1
ATOM 1320 C CA . LEU A 1 174 ? -5.686 -10.639 8.831 1.00 98.38 174 LEU A CA 1
ATOM 1321 C C . LEU A 1 174 ? -6.725 -11.760 8.670 1.00 98.38 174 LEU A C 1
ATOM 1323 O O . LEU A 1 174 ? -7.653 -11.843 9.471 1.00 98.38 174 LEU A O 1
ATOM 1327 N N . VAL A 1 175 ? -6.539 -12.666 7.705 1.00 98.44 175 VAL A N 1
ATOM 1328 C CA . VAL A 1 175 ? -7.430 -13.825 7.496 1.00 98.44 175 VAL A CA 1
ATOM 1329 C C . VAL A 1 175 ? -7.574 -14.655 8.773 1.00 98.44 175 VAL A C 1
ATOM 1331 O O . VAL A 1 175 ? -8.686 -14.985 9.188 1.00 98.44 175 VAL A O 1
ATOM 1334 N N . THR A 1 176 ? -6.451 -14.965 9.417 1.00 97.94 176 THR A N 1
ATOM 1335 C CA . THR A 1 176 ? -6.404 -15.813 10.611 1.00 97.94 176 THR A CA 1
ATOM 1336 C C . THR A 1 176 ? -7.159 -15.176 11.777 1.00 97.94 176 THR A C 1
ATOM 1338 O O . THR A 1 176 ? -8.033 -15.804 12.382 1.00 97.94 176 THR A O 1
ATOM 1341 N N . LEU A 1 177 ? -6.866 -13.907 12.080 1.00 97.44 177 LEU A N 1
ATOM 1342 C CA . LEU A 1 177 ? -7.486 -13.190 13.194 1.00 97.44 177 LEU A CA 1
ATOM 1343 C C . LEU A 1 177 ? -8.984 -12.966 12.982 1.00 97.44 177 LEU A C 1
ATOM 1345 O O . LEU A 1 177 ? -9.741 -13.099 13.940 1.00 97.44 177 LEU A O 1
ATOM 1349 N N . VAL A 1 178 ? -9.419 -12.685 11.754 1.00 98.00 178 VAL A N 1
ATOM 1350 C CA . VAL A 1 178 ? -10.827 -12.398 11.449 1.00 98.00 178 VAL A CA 1
ATOM 1351 C C . VAL A 1 178 ? -11.674 -13.670 11.381 1.00 98.00 178 VAL A C 1
ATOM 1353 O O . VAL A 1 178 ? -12.773 -13.704 11.934 1.00 98.00 178 VAL A O 1
ATOM 1356 N N . PHE A 1 179 ? -11.180 -14.733 10.740 1.00 98.06 179 PHE A N 1
ATOM 1357 C CA . PHE A 1 179 ? -12.015 -15.888 10.392 1.00 98.06 179 PHE A CA 1
ATOM 1358 C C . PHE A 1 179 ? -11.684 -17.181 11.139 1.00 98.06 179 PHE A C 1
ATOM 1360 O O . PHE A 1 179 ? -12.599 -17.973 11.372 1.00 98.06 179 PHE A O 1
ATOM 1367 N N . GLU A 1 180 ? -10.416 -17.427 11.483 1.00 96.94 180 GLU A N 1
ATOM 1368 C CA . GLU A 1 180 ? -9.938 -18.770 11.867 1.00 96.94 180 GLU A CA 1
ATOM 1369 C C . GLU A 1 180 ? -9.694 -18.946 13.372 1.00 96.94 180 GLU A C 1
ATOM 1371 O O . GLU A 1 180 ? -9.797 -20.056 13.885 1.00 96.94 180 GLU A O 1
ATOM 1376 N N . THR A 1 181 ? -9.393 -17.863 14.088 1.00 95.62 181 THR A N 1
ATOM 1377 C CA . THR A 1 181 ? -9.202 -17.881 15.551 1.00 95.62 181 THR A CA 1
ATOM 1378 C C . THR A 1 181 ? -10.526 -17.974 16.321 1.00 95.62 181 THR A C 1
ATOM 1380 O O . THR A 1 181 ? -11.596 -17.830 15.739 1.00 95.62 181 THR A O 1
ATOM 1383 N N . SER A 1 182 ? -10.478 -18.184 17.640 1.00 93.75 182 SER A N 1
ATOM 1384 C CA . SER A 1 182 ? -11.680 -18.220 18.490 1.00 93.75 182 SER A CA 1
ATOM 1385 C C . SER A 1 182 ? -12.470 -16.898 18.450 1.00 93.75 182 SER A C 1
ATOM 1387 O O . SER A 1 182 ? -11.841 -15.839 18.400 1.00 93.75 182 SER A O 1
ATOM 1389 N N . PRO A 1 183 ? -13.816 -16.924 18.509 1.00 94.94 183 PRO A N 1
ATOM 1390 C CA . PRO A 1 183 ? -14.648 -15.716 18.537 1.00 94.94 183 PRO A CA 1
ATOM 1391 C C . PRO A 1 183 ? -14.276 -14.749 19.670 1.00 94.94 183 PRO A C 1
ATOM 1393 O O . PRO A 1 183 ? -14.110 -15.174 20.812 1.00 94.94 183 PRO A O 1
ATOM 1396 N N . ARG A 1 184 ? -14.171 -13.446 19.365 1.00 94.56 184 ARG A N 1
ATOM 1397 C CA . ARG A 1 184 ? -13.905 -12.368 20.348 1.00 94.56 184 ARG A CA 1
ATOM 1398 C C . ARG A 1 184 ? -14.897 -11.200 20.266 1.00 94.56 184 ARG A C 1
ATOM 1400 O O . ARG A 1 184 ? -14.622 -10.122 20.780 1.00 94.56 184 ARG A O 1
ATOM 1407 N N . TYR A 1 185 ? -16.058 -11.423 19.653 1.00 91.44 185 TYR A N 1
ATOM 1408 C CA . TYR A 1 185 ? -17.088 -10.402 19.420 1.00 91.44 185 TYR A CA 1
ATOM 1409 C C . TYR A 1 185 ? -18.241 -10.419 20.447 1.00 91.44 185 TYR A C 1
ATOM 1411 O O . TYR A 1 185 ? -19.286 -9.812 20.219 1.00 91.44 185 TYR A O 1
ATOM 1419 N N . GLY A 1 186 ? -18.075 -11.107 21.584 1.00 89.38 186 GLY A N 1
ATOM 1420 C CA . GLY A 1 186 ? -19.082 -11.168 22.650 1.00 89.38 186 GLY A CA 1
ATOM 1421 C C . GLY A 1 186 ? -20.387 -11.842 22.208 1.00 89.38 186 GLY A C 1
ATOM 1422 O O . GLY A 1 186 ? -20.355 -12.876 21.549 1.00 89.38 186 GLY A O 1
ATOM 1423 N N . ALA A 1 187 ? -21.529 -11.251 22.571 1.00 85.00 187 ALA A N 1
ATOM 1424 C CA . ALA A 1 187 ? -22.868 -11.794 22.311 1.00 85.00 187 ALA A CA 1
ATOM 1425 C C . ALA A 1 187 ? -23.417 -11.514 20.893 1.00 85.00 187 ALA A C 1
ATOM 1427 O O . ALA A 1 187 ? -24.597 -11.735 20.640 1.00 85.00 187 ALA A O 1
ATOM 1428 N N . LYS A 1 188 ? -22.601 -10.994 19.965 1.00 90.62 188 LYS A N 1
ATOM 1429 C CA . LYS A 1 188 ? -23.052 -10.711 18.593 1.00 90.62 188 LYS A CA 1
ATOM 1430 C C . LYS A 1 188 ? -23.360 -12.005 17.828 1.00 90.62 188 LYS A C 1
ATOM 1432 O O . LYS A 1 188 ? -22.680 -13.015 18.004 1.00 90.62 188 LYS A O 1
ATOM 1437 N N . HIS A 1 189 ? -24.343 -11.948 16.929 1.00 90.00 189 HIS A N 1
ATOM 1438 C CA . HIS A 1 189 ? -24.757 -13.068 16.077 1.00 90.00 189 HIS A CA 1
ATOM 1439 C C . HIS A 1 189 ? -24.463 -12.764 14.598 1.00 90.00 189 HIS A C 1
ATOM 1441 O O . HIS A 1 189 ? -25.351 -12.314 13.869 1.00 90.00 189 HIS A O 1
ATOM 1447 N N . PRO A 1 190 ? -23.212 -12.968 14.143 1.00 93.88 190 PRO A N 1
ATOM 1448 C CA . PRO A 1 190 ? -22.847 -12.705 12.759 1.00 93.88 190 PRO A CA 1
ATOM 1449 C C . PRO A 1 190 ? -23.593 -13.650 11.813 1.00 93.88 190 PRO A C 1
ATOM 1451 O O . PRO A 1 190 ? -23.740 -14.843 12.083 1.00 93.88 190 PRO A O 1
ATOM 1454 N N . HIS A 1 191 ? -24.025 -13.111 10.680 1.00 94.12 191 HIS A N 1
ATOM 1455 C CA . HIS A 1 191 ? -24.686 -13.838 9.602 1.00 94.12 191 HIS A CA 1
ATOM 1456 C C . HIS A 1 191 ? -24.134 -13.373 8.258 1.00 94.12 191 HIS A C 1
ATOM 1458 O O . HIS A 1 191 ? -23.618 -12.262 8.140 1.00 94.12 191 HIS A O 1
ATOM 1464 N N . GLU A 1 192 ? -24.225 -14.240 7.251 1.00 96.19 192 GLU A N 1
ATOM 1465 C CA . GLU A 1 192 ? -23.767 -13.918 5.902 1.00 96.19 192 GLU A CA 1
ATOM 1466 C C . GLU A 1 192 ? -24.519 -12.715 5.332 1.00 96.19 192 GLU A C 1
ATOM 1468 O O . GLU A 1 192 ? -25.718 -12.534 5.552 1.00 96.19 192 GLU A O 1
ATOM 1473 N N . VAL A 1 193 ? -23.793 -11.897 4.577 1.00 95.75 193 VAL A N 1
ATOM 1474 C CA . VAL A 1 193 ? -24.340 -10.686 3.970 1.00 95.75 193 VAL A CA 1
ATOM 1475 C C . VAL A 1 193 ? -25.371 -10.998 2.878 1.00 95.75 193 VAL A C 1
ATOM 1477 O O . VAL A 1 193 ? -25.319 -12.067 2.261 1.00 95.75 193 VAL A O 1
ATOM 1480 N N . PRO A 1 194 ? -26.312 -10.077 2.592 1.00 97.19 194 PRO A N 1
ATOM 1481 C CA . PRO A 1 194 ? -27.307 -10.276 1.543 1.00 97.19 194 PRO A CA 1
ATOM 1482 C C . PRO A 1 194 ? -26.663 -10.451 0.162 1.00 97.19 194 PRO A C 1
ATOM 1484 O O . PRO A 1 194 ? -25.573 -9.945 -0.112 1.00 97.19 194 PRO A O 1
ATOM 1487 N N . LYS A 1 195 ? -27.399 -11.085 -0.764 1.00 97.00 195 LYS A N 1
ATOM 1488 C CA . LYS A 1 195 ? -26.927 -11.388 -2.132 1.00 97.00 195 LYS A CA 1
ATOM 1489 C C . LYS A 1 195 ? -26.387 -10.169 -2.890 1.00 97.00 195 LYS A C 1
ATOM 1491 O O . LYS A 1 195 ? -25.479 -10.326 -3.699 1.00 97.00 195 LYS A O 1
ATOM 1496 N N . VAL A 1 196 ? -26.909 -8.972 -2.605 1.00 97.38 196 VAL A N 1
ATOM 1497 C CA . VAL A 1 196 ? -26.442 -7.702 -3.190 1.00 97.38 196 VAL A CA 1
ATOM 1498 C C . VAL A 1 196 ? -24.960 -7.443 -2.886 1.00 97.38 196 VAL A C 1
ATOM 1500 O O . VAL A 1 196 ? -24.258 -6.883 -3.719 1.00 97.38 196 VAL A O 1
ATOM 1503 N N . MET A 1 197 ? -24.459 -7.900 -1.734 1.00 97.12 197 MET A N 1
ATOM 1504 C CA . MET A 1 197 ? -23.038 -7.846 -1.384 1.00 97.12 197 MET A CA 1
ATOM 1505 C C . MET A 1 197 ? -22.295 -9.106 -1.839 1.00 97.12 197 MET A C 1
ATOM 1507 O O . MET A 1 197 ? -21.192 -9.001 -2.362 1.00 97.12 197 MET A O 1
ATOM 1511 N N . THR A 1 198 ? -22.891 -10.293 -1.693 1.00 96.81 198 THR A N 1
ATOM 1512 C CA . THR A 1 198 ? -22.222 -11.574 -1.990 1.00 96.81 198 THR A CA 1
ATOM 1513 C C . THR A 1 198 ? -21.924 -11.790 -3.475 1.00 96.81 198 THR A C 1
ATOM 1515 O O . THR A 1 198 ? -20.867 -12.320 -3.816 1.00 96.81 198 THR A O 1
ATOM 1518 N N . VAL A 1 199 ? -22.833 -11.403 -4.377 1.00 98.00 199 VAL A N 1
ATOM 1519 C CA . VAL A 1 199 ? -22.666 -11.615 -5.827 1.00 98.00 199 VAL A CA 1
ATOM 1520 C C . VAL A 1 199 ? -21.430 -10.876 -6.366 1.00 98.00 199 VAL A C 1
ATOM 1522 O O . VAL A 1 199 ? -20.603 -11.530 -7.006 1.00 98.00 199 VAL A O 1
ATOM 1525 N N . PRO A 1 200 ? -21.214 -9.580 -6.056 1.00 98.19 200 PRO A N 1
ATOM 1526 C CA . PRO A 1 200 ? -19.959 -8.903 -6.379 1.00 98.19 200 PRO A CA 1
ATOM 1527 C C . PRO A 1 200 ? -18.706 -9.621 -5.861 1.00 98.19 200 PRO A C 1
ATOM 1529 O O . PRO A 1 200 ? -17.715 -9.702 -6.587 1.00 98.19 200 PRO A O 1
ATOM 1532 N N . LEU A 1 201 ? -18.739 -10.188 -4.644 1.00 98.25 201 LEU A N 1
ATOM 1533 C CA . LEU A 1 201 ? -17.593 -10.924 -4.091 1.00 98.25 201 LEU A CA 1
ATOM 1534 C C . LEU A 1 201 ? -17.240 -12.154 -4.936 1.00 98.25 201 LEU A C 1
ATOM 1536 O O . LEU A 1 201 ? -16.067 -12.423 -5.185 1.00 98.25 201 LEU A O 1
ATOM 1540 N N . LEU A 1 202 ? -18.247 -12.898 -5.396 1.00 98.19 202 LEU A N 1
ATOM 1541 C CA . LEU A 1 202 ? -18.042 -14.084 -6.231 1.00 98.19 202 LEU A CA 1
ATOM 1542 C C . LEU A 1 202 ? -17.472 -13.720 -7.605 1.00 98.19 202 LEU A C 1
ATOM 1544 O O . LEU A 1 202 ? -16.522 -14.359 -8.054 1.00 98.19 202 LEU A O 1
ATOM 1548 N N . ILE A 1 203 ? -18.004 -12.672 -8.241 1.00 98.25 203 ILE A N 1
ATOM 1549 C CA . ILE A 1 203 ? -17.528 -12.192 -9.548 1.00 98.25 203 ILE A CA 1
ATOM 1550 C C . ILE A 1 203 ? -16.064 -11.748 -9.451 1.00 98.25 203 ILE A C 1
ATOM 1552 O O . ILE A 1 203 ? -15.224 -12.165 -10.248 1.00 98.25 203 ILE A O 1
ATOM 1556 N N . LEU A 1 204 ? -15.723 -10.946 -8.443 1.00 98.00 204 LEU A N 1
ATOM 1557 C CA . LEU A 1 204 ? -14.344 -10.501 -8.238 1.00 98.00 204 LEU A CA 1
ATOM 1558 C C . LEU A 1 204 ? -13.421 -11.654 -7.822 1.00 98.00 204 LEU A C 1
ATOM 1560 O O . LEU A 1 204 ? -12.249 -11.666 -8.200 1.00 98.00 204 LEU A O 1
ATOM 1564 N N . GLY A 1 205 ? -13.939 -12.644 -7.091 1.00 97.56 205 GLY A N 1
ATOM 1565 C CA . GLY A 1 205 ? -13.234 -13.888 -6.775 1.00 97.56 205 GLY A CA 1
ATOM 1566 C C . GLY A 1 205 ? -12.867 -14.679 -8.023 1.00 97.56 205 GLY A C 1
ATOM 1567 O O . GLY A 1 205 ? -11.716 -15.083 -8.164 1.00 97.56 205 GLY A O 1
ATOM 1568 N N . PHE A 1 206 ? -13.805 -14.822 -8.960 1.00 97.69 206 PHE A N 1
ATOM 1569 C CA . PHE A 1 206 ? -13.554 -15.441 -10.260 1.00 97.69 206 PHE A CA 1
ATOM 1570 C C . PHE A 1 206 ? -12.441 -14.712 -11.026 1.00 97.69 206 PHE A C 1
ATOM 1572 O O . PHE A 1 206 ? -11.467 -15.340 -11.443 1.00 97.69 206 PHE A O 1
ATOM 1579 N N . PHE A 1 207 ? -12.511 -13.381 -11.136 1.00 96.94 207 PHE A N 1
ATOM 1580 C CA . PHE A 1 207 ? -11.465 -12.614 -11.820 1.00 96.94 207 PHE A CA 1
ATOM 1581 C C . PHE A 1 207 ? -10.114 -12.646 -11.093 1.00 96.94 207 PHE A C 1
ATOM 1583 O O . PHE A 1 207 ? -9.080 -12.645 -11.754 1.00 96.94 207 PHE A O 1
ATOM 1590 N N . SER A 1 208 ? -10.088 -12.761 -9.763 1.00 95.69 208 SER A N 1
ATOM 1591 C CA . SER A 1 208 ? -8.843 -12.932 -8.989 1.00 95.69 208 SER A CA 1
ATOM 1592 C C . SER A 1 208 ? -8.136 -14.270 -9.261 1.00 95.69 208 SER A C 1
ATOM 1594 O O . SER A 1 208 ? -6.953 -14.424 -8.963 1.00 95.69 208 SER A O 1
ATOM 1596 N N . ILE A 1 209 ? -8.848 -15.250 -9.822 1.00 95.62 209 ILE A N 1
ATOM 1597 C CA . ILE A 1 209 ? -8.275 -16.522 -10.271 1.00 95.62 209 ILE A CA 1
ATOM 1598 C C . ILE A 1 209 ? -7.871 -16.400 -11.743 1.00 95.62 209 ILE A C 1
ATOM 1600 O O . ILE A 1 209 ? -6.719 -16.625 -12.091 1.00 95.62 209 ILE A O 1
ATOM 1604 N N . VAL A 1 210 ? -8.813 -16.003 -12.603 1.00 95.56 210 VAL A N 1
ATOM 1605 C CA . VAL A 1 210 ? -8.681 -16.153 -14.061 1.00 95.56 210 VAL A CA 1
ATOM 1606 C C . VAL A 1 210 ? -7.850 -15.052 -14.716 1.00 95.56 210 VAL A C 1
ATOM 1608 O O . VAL A 1 210 ? -7.162 -15.315 -15.699 1.00 95.56 210 VAL A O 1
ATOM 1611 N N . SER A 1 211 ? -7.856 -13.827 -14.180 1.00 93.88 211 SER A N 1
ATOM 1612 C CA . SER A 1 211 ? -7.172 -12.688 -14.819 1.00 93.88 211 SER A CA 1
ATOM 1613 C C . SER A 1 211 ? -5.649 -12.826 -14.894 1.00 93.88 211 SER A C 1
ATOM 1615 O O . SER A 1 211 ? -5.016 -12.065 -15.612 1.00 93.88 211 SER A O 1
ATOM 1617 N N . GLY A 1 212 ? -5.052 -13.792 -14.191 1.00 91.19 212 GLY A N 1
ATOM 1618 C CA . GLY A 1 212 ? -3.631 -14.113 -14.320 1.00 91.19 212 GLY A CA 1
ATOM 1619 C C . GLY A 1 212 ? -3.266 -14.790 -15.633 1.00 91.19 212 GLY A C 1
ATOM 1620 O O . GLY A 1 212 ? -2.185 -14.565 -16.162 1.00 91.19 212 GLY A O 1
ATOM 1621 N N . PHE A 1 213 ? -4.175 -15.598 -16.180 1.00 92.31 213 PHE A N 1
ATOM 1622 C CA . PHE A 1 213 ? -3.862 -16.473 -17.310 1.00 92.31 213 PHE A CA 1
ATOM 1623 C C . PHE A 1 213 ? -3.629 -15.724 -18.626 1.00 92.31 213 PHE A C 1
ATOM 1625 O O . PHE A 1 213 ? -3.064 -16.288 -19.555 1.00 92.31 213 PHE A O 1
ATOM 1632 N N . VAL A 1 214 ? -4.027 -14.451 -18.715 1.00 92.62 214 VAL A N 1
ATOM 1633 C CA . VAL A 1 214 ? -3.730 -13.619 -19.892 1.00 92.62 214 VAL A CA 1
ATOM 1634 C C . VAL A 1 214 ? -2.283 -13.116 -19.917 1.00 92.62 214 VAL A C 1
ATOM 1636 O O . VAL A 1 214 ? -1.817 -12.700 -20.971 1.00 92.62 214 VAL A O 1
ATOM 1639 N N . GLY A 1 215 ? -1.578 -13.156 -18.783 1.00 88.56 215 GLY A N 1
ATOM 1640 C CA . GLY A 1 215 ? -0.187 -12.719 -18.651 1.00 88.56 215 GLY A CA 1
ATOM 1641 C C . GLY A 1 215 ? 0.739 -13.849 -18.215 1.00 88.56 215 GLY A C 1
ATOM 1642 O O . GLY A 1 215 ? 1.604 -13.642 -17.371 1.00 88.56 215 GLY A O 1
ATOM 1643 N N . ILE A 1 216 ? 0.516 -15.068 -18.721 1.00 90.00 216 ILE A N 1
ATOM 1644 C CA . ILE A 1 216 ? 1.424 -16.191 -18.459 1.00 90.00 216 ILE A CA 1
ATOM 1645 C C . ILE A 1 216 ? 2.797 -15.855 -19.067 1.00 90.00 216 ILE A C 1
ATOM 1647 O O . ILE A 1 216 ? 2.842 -15.490 -20.246 1.00 90.00 216 ILE A O 1
ATOM 1651 N N . PRO A 1 217 ? 3.897 -15.978 -18.300 1.00 84.69 217 PRO A N 1
ATOM 1652 C CA . PRO A 1 217 ? 5.239 -15.738 -18.810 1.00 84.69 217 PRO A CA 1
ATOM 1653 C C . PRO A 1 217 ? 5.595 -16.663 -19.976 1.00 84.69 217 PRO A C 1
ATOM 1655 O O . PRO A 1 217 ? 5.245 -17.846 -19.981 1.00 84.69 217 PRO A O 1
ATOM 1658 N N . GLU A 1 218 ? 6.342 -16.138 -20.946 1.00 84.62 218 GLU A N 1
ATOM 1659 C CA . GLU A 1 218 ? 6.748 -16.890 -22.142 1.00 84.62 218 GLU A CA 1
ATOM 1660 C C . GLU A 1 218 ? 7.659 -18.079 -21.827 1.00 84.62 218 GLU A C 1
ATOM 1662 O O . GLU A 1 218 ? 7.706 -19.040 -22.594 1.00 84.62 218 GLU A O 1
ATOM 1667 N N . SER A 1 219 ? 8.315 -18.061 -20.664 1.00 80.56 219 SER A N 1
ATOM 1668 C CA . SER A 1 219 ? 9.083 -19.184 -20.122 1.00 80.56 219 SER A CA 1
ATOM 1669 C C . SER A 1 219 ? 8.261 -20.475 -20.010 1.00 80.56 219 SER A C 1
ATOM 1671 O O . SER A 1 219 ? 8.815 -21.565 -20.146 1.00 80.56 219 SER A O 1
ATOM 1673 N N . PHE A 1 220 ? 6.933 -20.385 -19.864 1.00 81.12 220 PHE A N 1
ATOM 1674 C CA . PHE A 1 220 ? 6.018 -21.535 -19.887 1.00 81.12 220 PHE A CA 1
ATOM 1675 C C . PHE A 1 220 ? 5.693 -22.059 -21.299 1.00 81.12 220 PHE A C 1
ATOM 1677 O O . PHE A 1 220 ? 4.887 -22.980 -21.437 1.00 81.12 220 PHE A O 1
ATOM 1684 N N . GLY A 1 221 ? 6.284 -21.493 -22.354 1.00 78.94 221 GLY A N 1
ATOM 1685 C CA . GLY A 1 221 ? 6.059 -21.897 -23.746 1.00 78.94 221 GLY A CA 1
ATOM 1686 C C . GLY A 1 221 ? 4.745 -21.388 -24.348 1.00 78.94 221 GLY A C 1
ATOM 1687 O O . GLY A 1 221 ? 4.326 -21.866 -25.401 1.00 78.94 221 GLY A O 1
ATOM 1688 N N . VAL A 1 222 ? 4.083 -20.431 -23.691 1.00 85.06 222 VAL A N 1
ATOM 1689 C CA . VAL A 1 222 ? 2.839 -19.796 -24.154 1.00 85.06 222 VAL A CA 1
ATOM 1690 C C . VAL A 1 222 ? 3.097 -18.316 -24.410 1.00 85.06 222 VAL A C 1
ATOM 1692 O O . VAL A 1 222 ? 3.805 -17.667 -23.650 1.00 85.06 222 VAL A O 1
ATOM 1695 N N . LYS A 1 223 ? 2.498 -17.763 -25.467 1.00 83.12 223 LYS A N 1
ATOM 1696 C CA . LYS A 1 223 ? 2.594 -16.334 -25.786 1.00 83.12 223 LYS A CA 1
ATOM 1697 C C . LYS A 1 223 ? 1.945 -15.490 -24.679 1.00 83.12 223 LYS A C 1
ATOM 1699 O O . LYS A 1 223 ? 0.761 -15.685 -24.393 1.00 83.12 223 LYS A O 1
ATOM 1704 N N . ASN A 1 224 ? 2.670 -14.523 -24.109 1.00 87.75 224 ASN A N 1
ATOM 1705 C CA . ASN A 1 224 ? 2.114 -13.607 -23.108 1.00 87.75 224 ASN A CA 1
ATOM 1706 C C . ASN A 1 224 ? 1.145 -12.617 -23.785 1.00 87.75 224 ASN A C 1
ATOM 1708 O O . ASN A 1 224 ? 1.540 -11.583 -24.327 1.00 87.75 224 ASN A O 1
ATOM 1712 N N . LEU A 1 225 ? -0.148 -12.955 -23.790 1.00 90.00 225 LEU A N 1
ATOM 1713 C CA . LEU A 1 225 ? -1.182 -12.211 -24.520 1.00 90.00 225 LEU A CA 1
ATOM 1714 C C . LEU A 1 225 ? -1.266 -10.746 -24.077 1.00 90.00 225 LEU A C 1
ATOM 1716 O O . LEU A 1 225 ? -1.444 -9.864 -24.916 1.00 90.00 225 LEU A O 1
ATOM 1720 N N . PHE A 1 226 ? -1.129 -10.486 -22.776 1.00 90.50 226 PHE A N 1
ATOM 1721 C CA . PHE A 1 226 ? -1.201 -9.137 -22.223 1.00 90.50 226 PHE A CA 1
ATOM 1722 C C . PHE A 1 226 ? 0.013 -8.291 -22.618 1.00 90.50 226 PHE A C 1
ATOM 1724 O O . PHE A 1 226 ? -0.150 -7.135 -23.013 1.00 90.50 226 PHE A O 1
ATOM 1731 N N . HIS A 1 227 ? 1.212 -8.880 -22.576 1.00 88.19 227 HIS A N 1
ATOM 1732 C CA . HIS A 1 227 ? 2.442 -8.213 -22.984 1.00 88.19 227 HIS A CA 1
ATOM 1733 C C . HIS A 1 227 ? 2.383 -7.759 -24.440 1.00 88.19 227 HIS A C 1
ATOM 1735 O O . HIS A 1 227 ? 2.545 -6.573 -24.721 1.00 88.19 227 HIS A O 1
ATOM 1741 N N . HIS A 1 228 ? 2.044 -8.674 -25.344 1.00 88.25 228 HIS A N 1
ATOM 1742 C CA . HIS A 1 228 ? 1.949 -8.369 -26.771 1.00 88.25 228 HIS A CA 1
ATOM 1743 C C . HIS A 1 228 ? 0.810 -7.417 -27.121 1.00 88.25 228 HIS A C 1
ATOM 1745 O O . HIS A 1 228 ? 0.917 -6.649 -28.071 1.00 88.25 228 HIS A O 1
ATOM 1751 N N . TRP A 1 229 ? -0.290 -7.441 -26.368 1.00 92.62 229 TRP A N 1
ATOM 1752 C CA . TRP A 1 229 ? -1.371 -6.482 -26.582 1.00 92.62 229 TRP A CA 1
ATOM 1753 C C . TRP A 1 229 ? -0.936 -5.040 -26.263 1.00 92.62 229 TRP A C 1
ATOM 1755 O O . TRP A 1 229 ? -1.381 -4.105 -26.928 1.00 92.62 229 TRP A O 1
ATOM 1765 N N . LEU A 1 230 ? -0.044 -4.856 -25.283 1.00 92.38 230 LEU A N 1
ATOM 1766 C CA . LEU A 1 230 ? 0.504 -3.547 -24.909 1.00 92.38 230 LEU A CA 1
ATOM 1767 C C . LEU A 1 230 ? 1.788 -3.159 -25.652 1.00 92.38 230 LEU A C 1
ATOM 1769 O O . LEU A 1 230 ? 2.174 -1.992 -25.603 1.00 92.38 230 LEU A O 1
ATOM 1773 N N . GLU A 1 231 ? 2.430 -4.094 -26.346 1.00 88.12 231 GLU A N 1
ATOM 1774 C CA . GLU A 1 231 ? 3.686 -3.885 -27.074 1.00 88.12 231 GLU A CA 1
ATOM 1775 C C . GLU A 1 231 ? 3.666 -2.640 -27.987 1.00 88.12 231 GLU A C 1
ATOM 1777 O O . GLU A 1 231 ? 4.564 -1.809 -27.832 1.00 88.12 231 GLU A O 1
ATOM 1782 N N . PRO A 1 232 ? 2.621 -2.373 -28.805 1.00 92.06 232 PRO A N 1
ATOM 1783 C CA . PRO A 1 232 ? 2.588 -1.178 -29.660 1.00 92.06 232 PRO A CA 1
ATOM 1784 C C . PRO A 1 232 ? 2.577 0.148 -28.884 1.00 92.06 232 PRO A C 1
ATOM 1786 O O . PRO A 1 232 ? 2.968 1.192 -29.401 1.00 92.06 232 PRO A O 1
ATOM 1789 N N . VAL A 1 233 ? 2.106 0.137 -27.632 1.00 92.44 233 VAL A N 1
ATOM 1790 C CA . VAL A 1 233 ? 2.075 1.332 -26.774 1.00 92.44 233 VAL A CA 1
ATOM 1791 C C . VAL A 1 233 ? 3.467 1.640 -26.225 1.00 92.44 233 VAL A C 1
ATOM 1793 O O . VAL A 1 233 ? 3.801 2.807 -26.011 1.00 92.44 233 VAL A O 1
ATOM 1796 N N . PHE A 1 234 ? 4.278 0.608 -25.994 1.00 92.94 234 PHE A N 1
ATOM 1797 C CA . PHE A 1 234 ? 5.592 0.726 -25.364 1.00 92.94 234 PHE A CA 1
ATOM 1798 C C . PHE A 1 234 ? 6.763 0.590 -26.337 1.00 92.94 234 PHE A C 1
ATOM 1800 O O . PHE A 1 234 ? 7.885 0.871 -25.932 1.00 92.94 234 PHE A O 1
ATOM 1807 N N . GLU A 1 235 ? 6.526 0.247 -27.604 1.00 89.75 235 GLU A N 1
ATOM 1808 C CA . GLU A 1 235 ? 7.549 0.036 -28.640 1.00 89.75 235 GLU A CA 1
ATOM 1809 C C . GLU A 1 235 ? 8.601 1.155 -28.674 1.00 89.75 235 GLU A C 1
ATOM 1811 O O . GLU A 1 235 ? 9.794 0.902 -28.525 1.00 89.75 235 GLU A O 1
ATOM 1816 N N . ASN A 1 236 ? 8.157 2.413 -28.759 1.00 89.75 236 ASN A N 1
ATOM 1817 C CA . ASN A 1 236 ? 9.058 3.568 -28.802 1.00 89.75 236 ASN A CA 1
ATOM 1818 C C . ASN A 1 236 ? 9.892 3.731 -27.524 1.00 89.75 236 ASN A C 1
ATOM 1820 O O . ASN A 1 236 ? 11.043 4.161 -27.591 1.00 89.75 236 ASN A O 1
ATOM 1824 N N . ALA A 1 237 ? 9.310 3.431 -26.361 1.00 90.19 237 ALA A N 1
ATOM 1825 C CA . ALA A 1 237 ? 10.015 3.513 -25.087 1.00 90.19 237 ALA A CA 1
ATOM 1826 C C . ALA A 1 237 ? 11.032 2.371 -24.973 1.00 90.19 237 ALA A C 1
ATOM 1828 O O . ALA A 1 237 ? 12.201 2.623 -24.699 1.00 90.19 237 ALA A O 1
ATOM 1829 N N . ASN A 1 238 ? 10.618 1.141 -25.279 1.00 88.75 238 ASN A N 1
ATOM 1830 C CA . ASN A 1 238 ? 11.465 -0.049 -25.257 1.00 88.75 238 ASN A CA 1
ATOM 1831 C C . ASN A 1 238 ? 12.650 0.078 -26.222 1.00 88.75 238 ASN A C 1
ATOM 1833 O O . ASN A 1 238 ? 13.764 -0.269 -25.855 1.00 88.75 238 ASN A O 1
ATOM 1837 N N . ALA A 1 239 ? 12.454 0.667 -27.406 1.00 87.38 239 ALA A N 1
ATOM 1838 C CA . ALA A 1 239 ? 13.534 0.933 -28.359 1.00 87.38 239 ALA A CA 1
ATOM 1839 C C . ALA A 1 239 ? 14.599 1.917 -27.833 1.00 87.38 239 ALA A C 1
ATOM 1841 O O . ALA A 1 239 ? 15.713 1.962 -28.354 1.00 87.38 239 ALA A O 1
ATOM 1842 N N . LYS A 1 240 ? 14.268 2.737 -26.827 1.00 87.19 240 LYS A N 1
ATOM 1843 C CA . LYS A 1 240 ? 15.208 3.658 -26.164 1.00 87.19 240 LYS A CA 1
ATOM 1844 C C . LYS A 1 240 ? 15.877 3.047 -24.939 1.00 87.19 240 LYS A C 1
ATOM 1846 O O . LYS A 1 240 ? 16.957 3.496 -24.567 1.00 87.19 240 LYS A O 1
ATOM 1851 N N . LEU A 1 241 ? 15.253 2.048 -24.323 1.00 85.12 241 LEU A N 1
ATOM 1852 C CA . LEU A 1 241 ? 15.801 1.352 -23.169 1.00 85.12 241 LEU A CA 1
ATOM 1853 C C . LEU A 1 241 ? 16.875 0.359 -23.629 1.00 85.12 241 LEU A C 1
ATOM 1855 O O . LEU A 1 241 ? 16.580 -0.736 -24.089 1.00 85.12 241 LEU A O 1
ATOM 1859 N N . THR A 1 242 ? 18.144 0.735 -23.490 1.00 63.53 242 THR A N 1
ATOM 1860 C CA . THR A 1 242 ? 19.305 -0.110 -23.818 1.00 63.53 242 THR A CA 1
ATOM 1861 C C . THR A 1 242 ? 19.693 -1.032 -22.658 1.00 63.53 242 THR A C 1
ATOM 1863 O O . THR A 1 242 ? 20.876 -1.155 -22.338 1.00 63.53 242 THR A O 1
ATOM 1866 N N . PHE A 1 243 ? 18.723 -1.618 -21.953 1.00 64.06 243 PHE A N 1
ATOM 1867 C CA . PHE A 1 243 ? 19.046 -2.561 -20.882 1.00 64.06 243 PHE A CA 1
ATOM 1868 C C . PHE A 1 243 ? 19.578 -3.856 -21.502 1.00 64.06 243 PHE A C 1
ATOM 1870 O O . PHE A 1 243 ? 18.907 -4.459 -22.338 1.00 64.06 243 PHE A O 1
ATOM 1877 N N . GLU A 1 244 ? 20.766 -4.303 -21.085 1.00 58.69 244 GLU A N 1
ATOM 1878 C CA . GLU A 1 244 ? 21.192 -5.687 -21.308 1.00 58.69 244 GLU A CA 1
ATOM 1879 C C . GLU A 1 244 ? 20.314 -6.594 -20.442 1.00 58.69 244 GLU A C 1
ATOM 1881 O O . GLU A 1 244 ? 20.625 -6.893 -19.289 1.00 58.69 244 GLU A O 1
ATOM 1886 N N . SER A 1 245 ? 19.156 -6.981 -20.967 1.00 62.72 245 SER A N 1
ATOM 1887 C CA . SER A 1 245 ? 18.246 -7.874 -20.269 1.00 62.72 245 SER A CA 1
ATOM 1888 C C . SER A 1 245 ? 18.843 -9.273 -20.190 1.00 62.72 245 SER A C 1
ATOM 1890 O O . SER A 1 245 ? 19.139 -9.917 -21.200 1.00 62.72 245 SER A O 1
ATOM 1892 N N . ILE A 1 246 ? 18.983 -9.779 -18.965 1.00 63.28 246 ILE A N 1
ATOM 1893 C CA . ILE A 1 246 ? 19.368 -11.172 -18.731 1.00 63.28 246 ILE A CA 1
ATOM 1894 C C . ILE A 1 246 ? 18.200 -12.063 -19.165 1.00 63.28 246 ILE A C 1
ATOM 1896 O O . ILE A 1 246 ? 17.248 -12.272 -18.416 1.00 63.28 246 ILE A O 1
ATOM 1900 N N . HIS A 1 247 ? 18.267 -12.604 -20.378 1.00 67.44 247 HIS A N 1
ATOM 1901 C CA . HIS A 1 247 ? 17.293 -13.572 -20.876 1.00 67.44 247 HIS A CA 1
ATOM 1902 C C . HIS A 1 247 ? 17.744 -14.989 -20.527 1.00 67.44 247 HIS A C 1
ATOM 1904 O O . HIS A 1 247 ? 18.484 -15.629 -21.270 1.00 67.44 247 HIS A O 1
ATOM 1910 N N . SER A 1 248 ? 17.312 -15.480 -19.368 1.00 83.00 248 SER A N 1
ATOM 1911 C CA . SER A 1 248 ? 17.583 -16.849 -18.930 1.00 83.00 248 SER A CA 1
ATOM 1912 C C . SER A 1 248 ? 16.324 -17.460 -18.334 1.00 83.00 248 SER A C 1
ATOM 1914 O O . SER A 1 248 ? 15.965 -17.158 -17.195 1.00 83.00 248 SER A O 1
ATOM 1916 N N . TYR A 1 249 ? 15.680 -18.359 -19.086 1.00 85.19 249 TYR A N 1
ATOM 1917 C CA . TYR A 1 249 ? 14.494 -19.077 -18.612 1.00 85.19 249 TYR A CA 1
ATOM 1918 C C . TYR A 1 249 ? 14.777 -19.860 -17.325 1.00 85.19 249 TYR A C 1
ATOM 1920 O O . TYR A 1 249 ? 13.933 -19.909 -16.436 1.00 85.19 249 TYR A O 1
ATOM 1928 N N . SER A 1 250 ? 15.980 -20.429 -17.171 1.00 88.31 250 SER A N 1
ATOM 1929 C CA . SER A 1 250 ? 16.346 -21.138 -15.939 1.00 88.31 250 SER A CA 1
ATOM 1930 C C . SER A 1 250 ? 16.419 -20.202 -14.734 1.00 88.31 250 SER A C 1
ATOM 1932 O O . SER A 1 250 ? 16.015 -20.586 -13.638 1.00 88.31 250 SER A O 1
ATOM 1934 N N . THR A 1 251 ? 16.913 -18.975 -14.926 1.00 89.81 251 THR A N 1
ATOM 1935 C CA . THR A 1 251 ? 16.974 -17.970 -13.857 1.00 89.81 251 THR A CA 1
ATOM 1936 C C . THR A 1 251 ? 15.579 -17.456 -13.516 1.00 89.81 251 THR A C 1
ATOM 1938 O O . THR A 1 251 ? 15.262 -17.321 -12.339 1.00 89.81 251 THR A O 1
ATOM 1941 N N . GLU A 1 252 ? 14.732 -17.227 -14.520 1.00 89.50 252 GLU A N 1
ATOM 1942 C CA . GLU A 1 252 ? 13.337 -16.820 -14.331 1.00 89.50 252 GLU A CA 1
ATOM 1943 C C . GLU A 1 252 ? 12.564 -17.860 -13.508 1.00 89.50 252 GLU A C 1
ATOM 1945 O O . GLU A 1 252 ? 12.027 -17.529 -12.453 1.00 89.50 252 GLU A O 1
ATOM 1950 N N . PHE A 1 253 ? 12.609 -19.142 -13.894 1.00 92.50 253 PHE A N 1
ATOM 1951 C CA . PHE A 1 253 ? 11.975 -20.221 -13.127 1.00 92.50 253 PHE A CA 1
ATOM 1952 C C . PHE A 1 253 ? 12.543 -20.366 -11.713 1.00 92.50 253 PHE A C 1
ATOM 1954 O O . PHE A 1 253 ? 11.796 -20.643 -10.770 1.00 92.50 253 PHE A O 1
ATOM 1961 N N . PHE A 1 254 ? 13.853 -20.180 -11.542 1.00 93.94 254 PHE A N 1
ATOM 1962 C CA . PHE A 1 254 ? 14.478 -20.221 -10.224 1.00 93.94 254 PHE A CA 1
ATOM 1963 C C . PHE A 1 254 ? 13.967 -19.090 -9.325 1.00 93.94 254 PHE A C 1
ATOM 1965 O O . PHE A 1 254 ? 13.558 -19.347 -8.192 1.00 93.94 254 PHE A O 1
ATOM 1972 N N . LEU A 1 255 ? 13.935 -17.851 -9.823 1.00 93.25 255 LEU A N 1
ATOM 1973 C CA . LEU A 1 255 ? 13.421 -16.707 -9.067 1.00 93.25 255 LEU A CA 1
ATOM 1974 C C . LEU A 1 255 ? 11.930 -16.853 -8.771 1.00 93.25 255 LEU A C 1
ATOM 1976 O O . LEU A 1 255 ? 11.522 -16.598 -7.642 1.00 93.25 255 LEU A O 1
ATOM 1980 N N . MET A 1 256 ? 11.148 -17.356 -9.722 1.00 94.06 256 MET A N 1
ATOM 1981 C CA . MET A 1 256 ? 9.730 -17.663 -9.548 1.00 94.06 256 MET A CA 1
ATOM 1982 C C . MET A 1 256 ? 9.502 -18.689 -8.433 1.00 94.06 256 MET A C 1
ATOM 1984 O O . MET A 1 256 ? 8.666 -18.492 -7.549 1.00 94.06 256 MET A O 1
ATOM 1988 N N . PHE A 1 257 ? 10.295 -19.765 -8.407 1.00 95.38 257 PHE A N 1
ATOM 1989 C CA . PHE A 1 257 ? 10.261 -20.753 -7.329 1.00 95.38 257 PHE A CA 1
ATOM 1990 C C . PHE A 1 257 ? 10.597 -20.127 -5.967 1.00 95.38 257 PHE A C 1
ATOM 1992 O O . PHE A 1 257 ? 9.886 -20.358 -4.984 1.00 95.38 257 PHE A O 1
ATOM 1999 N N . ILE A 1 258 ? 11.629 -19.280 -5.906 1.00 96.06 258 ILE A N 1
ATOM 2000 C CA . ILE A 1 258 ? 11.988 -18.538 -4.692 1.00 96.06 258 ILE A CA 1
ATOM 2001 C C . ILE A 1 258 ? 10.849 -17.602 -4.257 1.00 96.06 258 ILE A C 1
ATOM 2003 O O . ILE A 1 258 ? 10.488 -17.606 -3.080 1.00 96.06 258 ILE A O 1
ATOM 2007 N N . SER A 1 259 ? 10.226 -16.857 -5.174 1.00 95.00 259 SER A N 1
ATOM 2008 C CA . SER A 1 259 ? 9.080 -15.980 -4.889 1.00 95.00 259 SER A CA 1
ATOM 2009 C C . SER A 1 259 ? 7.916 -16.754 -4.260 1.00 95.00 259 SER A C 1
ATOM 2011 O O . SER A 1 259 ? 7.325 -16.298 -3.274 1.00 95.00 259 SER A O 1
ATOM 2013 N N . VAL A 1 260 ? 7.619 -17.958 -4.764 1.00 96.50 260 VAL A N 1
ATOM 2014 C CA . VAL A 1 260 ? 6.585 -18.843 -4.198 1.00 96.50 260 VAL A CA 1
ATOM 2015 C C . VAL A 1 260 ? 6.958 -19.304 -2.792 1.00 96.50 260 VAL A C 1
ATOM 2017 O O . VAL A 1 260 ? 6.113 -19.249 -1.896 1.00 96.50 260 VAL A O 1
ATOM 2020 N N . LEU A 1 261 ? 8.209 -19.712 -2.556 1.00 97.88 261 LEU A N 1
ATOM 2021 C CA . LEU A 1 261 ? 8.677 -20.091 -1.217 1.00 97.88 261 LEU A CA 1
ATOM 2022 C C . LEU A 1 261 ? 8.587 -18.930 -0.225 1.00 97.88 261 LEU A C 1
ATOM 2024 O O . LEU A 1 261 ? 8.190 -19.134 0.921 1.00 97.88 261 LEU A O 1
ATOM 2028 N N . ILE A 1 262 ? 8.907 -17.714 -0.661 1.00 97.88 262 ILE A N 1
ATOM 2029 C CA . ILE A 1 262 ? 8.797 -16.502 0.153 1.00 97.88 262 ILE A CA 1
ATOM 2030 C C . ILE A 1 262 ? 7.335 -16.230 0.523 1.00 97.88 262 ILE A C 1
ATOM 2032 O O . ILE A 1 262 ? 7.027 -16.002 1.698 1.00 97.88 262 ILE A O 1
ATOM 2036 N N . GLY A 1 263 ? 6.426 -16.300 -0.453 1.00 97.50 263 GLY A N 1
ATOM 2037 C CA . GLY A 1 263 ? 4.988 -16.170 -0.224 1.00 97.50 263 GLY A CA 1
ATOM 2038 C C . GLY A 1 263 ? 4.483 -17.223 0.761 1.00 97.50 263 GLY A C 1
ATOM 2039 O O . GLY A 1 263 ? 3.930 -16.879 1.806 1.00 97.50 263 GLY A O 1
ATOM 2040 N N . LEU A 1 264 ? 4.742 -18.505 0.490 1.00 98.00 264 LEU A N 1
ATOM 2041 C CA . LEU A 1 264 ? 4.355 -19.619 1.363 1.00 98.00 264 LEU A CA 1
ATOM 2042 C C . LEU A 1 264 ? 4.949 -19.488 2.768 1.00 98.00 264 LEU A C 1
ATOM 2044 O O . LEU A 1 264 ? 4.234 -19.696 3.746 1.00 98.00 264 LEU A O 1
ATOM 2048 N N . GLY A 1 265 ? 6.215 -19.091 2.890 1.00 98.19 265 GLY A N 1
ATOM 2049 C CA . GLY A 1 265 ? 6.872 -18.846 4.171 1.00 98.19 265 GLY A CA 1
ATOM 2050 C C . GLY A 1 265 ? 6.147 -17.782 4.994 1.00 98.19 265 GLY A C 1
ATOM 2051 O O . GLY A 1 265 ? 5.866 -18.007 6.172 1.00 98.19 265 GLY A O 1
ATOM 2052 N N . GLY A 1 266 ? 5.764 -16.661 4.373 1.00 98.31 266 GLY A N 1
ATOM 2053 C CA . GLY A 1 266 ? 4.985 -15.605 5.028 1.00 98.31 266 GLY A CA 1
ATOM 2054 C C . GLY A 1 266 ? 3.604 -16.084 5.485 1.00 98.31 266 GLY A C 1
ATOM 2055 O O . GLY A 1 266 ? 3.202 -15.821 6.621 1.00 98.31 266 GLY A O 1
ATOM 2056 N N . ILE A 1 267 ? 2.905 -16.846 4.636 1.00 98.50 267 ILE A N 1
ATOM 2057 C CA . ILE A 1 267 ? 1.592 -17.438 4.944 1.00 98.50 267 ILE A CA 1
ATOM 2058 C C . ILE A 1 267 ? 1.689 -18.400 6.128 1.00 98.50 267 ILE A C 1
ATOM 2060 O O . ILE A 1 267 ? 0.956 -18.263 7.111 1.00 98.50 267 ILE A O 1
ATOM 2064 N N . LEU A 1 268 ? 2.575 -19.391 6.029 1.00 98.19 268 LEU A N 1
ATOM 2065 C CA . LEU A 1 268 ? 2.714 -20.456 7.018 1.00 98.19 268 LEU A CA 1
ATOM 2066 C C . LEU A 1 268 ? 3.171 -19.894 8.362 1.00 98.19 268 LEU A C 1
ATOM 2068 O O . LEU A 1 268 ? 2.598 -20.255 9.390 1.00 98.19 268 LEU A O 1
ATOM 2072 N N . LEU A 1 269 ? 4.131 -18.964 8.358 1.00 98.00 269 LEU A N 1
ATOM 2073 C CA . LEU A 1 269 ? 4.602 -18.320 9.579 1.00 98.00 269 LEU A CA 1
ATOM 2074 C C . LEU A 1 269 ? 3.489 -17.514 10.254 1.00 98.00 269 LEU A C 1
ATOM 2076 O O . LEU A 1 269 ? 3.289 -17.656 11.460 1.00 98.00 269 LEU A O 1
ATOM 2080 N N . ALA A 1 270 ? 2.733 -16.708 9.502 1.00 97.56 270 ALA A N 1
ATOM 2081 C CA . ALA A 1 270 ? 1.622 -15.941 10.063 1.00 97.56 270 ALA A CA 1
ATOM 2082 C C . ALA A 1 270 ? 0.566 -16.862 10.686 1.00 97.56 270 ALA A C 1
ATOM 2084 O O . ALA A 1 270 ? 0.173 -16.669 11.838 1.00 97.56 270 ALA A O 1
ATOM 2085 N N . ARG A 1 271 ? 0.138 -17.904 9.966 1.00 97.06 271 ARG A N 1
ATOM 2086 C CA . ARG A 1 271 ? -0.865 -18.845 10.484 1.00 97.06 271 ARG A CA 1
ATOM 2087 C C . ARG A 1 271 ? -0.360 -19.584 11.718 1.00 97.06 271 ARG A C 1
ATOM 2089 O O . ARG A 1 271 ? -1.071 -19.618 12.717 1.00 97.06 271 ARG A O 1
ATOM 2096 N N . TYR A 1 272 ? 0.870 -20.096 11.697 1.00 97.00 272 TYR A N 1
ATOM 2097 C CA . TYR A 1 272 ? 1.474 -20.772 12.848 1.00 97.00 272 TYR A CA 1
ATOM 2098 C C . TYR A 1 272 ? 1.545 -19.860 14.082 1.00 97.00 272 TYR A C 1
ATOM 2100 O O . TYR A 1 272 ? 1.137 -20.249 15.178 1.00 97.00 272 TYR A O 1
ATOM 2108 N N . LEU A 1 273 ? 2.001 -18.615 13.915 1.00 96.62 273 LEU A N 1
ATOM 2109 C CA . LEU A 1 273 ? 2.112 -17.668 15.023 1.00 96.62 273 LEU A CA 1
ATOM 2110 C C . LEU A 1 273 ? 0.746 -17.283 15.603 1.00 96.62 273 LEU A C 1
ATOM 2112 O O . LEU A 1 273 ? 0.573 -17.317 16.820 1.00 96.62 273 LEU A O 1
ATOM 2116 N N . TYR A 1 274 ? -0.233 -16.947 14.762 1.00 95.75 274 TYR A N 1
ATOM 2117 C CA . TYR A 1 274 ? -1.524 -16.430 15.229 1.00 95.75 274 TYR A CA 1
ATOM 2118 C C . TYR A 1 274 ? -2.541 -17.516 15.613 1.00 95.75 274 TYR A C 1
ATOM 2120 O O . TYR A 1 274 ? -3.431 -17.226 16.412 1.00 95.75 274 TYR A O 1
ATOM 2128 N N . LEU A 1 275 ? -2.410 -18.754 15.118 1.00 94.75 275 LEU A N 1
ATOM 2129 C CA . LEU A 1 275 ? -3.246 -19.888 15.545 1.00 94.75 275 LEU A CA 1
ATOM 2130 C C . LEU A 1 275 ? -2.656 -20.640 16.741 1.00 94.75 275 LEU A C 1
ATOM 2132 O O . LEU A 1 275 ? -3.403 -21.033 17.633 1.00 94.75 275 LEU A O 1
ATOM 2136 N N . ASN A 1 276 ? -1.335 -20.852 16.777 1.00 93.38 276 ASN A N 1
ATOM 2137 C CA . ASN A 1 276 ? -0.714 -21.780 17.733 1.00 93.38 276 ASN A CA 1
ATOM 2138 C C . ASN A 1 276 ? 0.187 -21.102 18.777 1.00 93.38 276 ASN A C 1
ATOM 2140 O O . ASN A 1 276 ? 0.459 -21.697 19.823 1.00 93.38 276 ASN A O 1
ATOM 2144 N N . ARG A 1 277 ? 0.698 -19.892 18.512 1.00 93.25 277 ARG A N 1
ATOM 2145 C CA . ARG A 1 277 ? 1.750 -19.242 19.322 1.00 93.25 277 ARG A CA 1
ATOM 2146 C C . ARG A 1 277 ? 1.483 -17.754 19.578 1.00 93.25 277 ARG A C 1
ATOM 2148 O O . ARG A 1 277 ? 2.407 -16.940 19.585 1.00 93.25 277 ARG A O 1
ATOM 2155 N N . ILE A 1 278 ? 0.229 -17.388 19.850 1.00 90.75 278 ILE A N 1
ATOM 2156 C CA . ILE A 1 278 ? -0.152 -15.980 20.057 1.00 90.75 278 ILE A CA 1
ATOM 2157 C C . ILE A 1 278 ? 0.609 -15.322 21.222 1.00 90.75 278 ILE A C 1
ATOM 2159 O O . ILE A 1 278 ? 0.929 -14.136 21.168 1.00 90.75 278 ILE A O 1
ATOM 2163 N N . GLU A 1 279 ? 0.974 -16.088 22.254 1.00 90.75 279 GLU A N 1
ATOM 2164 C CA . GLU A 1 279 ? 1.807 -15.583 23.351 1.00 90.75 279 GLU A CA 1
ATOM 2165 C C . GLU A 1 279 ? 3.221 -15.206 22.906 1.00 90.75 279 GLU A C 1
ATOM 2167 O O . GLU A 1 279 ? 3.763 -14.205 23.373 1.00 90.75 279 GLU A O 1
ATOM 2172 N N . THR A 1 280 ? 3.807 -15.953 21.969 1.00 90.94 280 THR A N 1
ATOM 2173 C CA . THR A 1 280 ? 5.111 -15.620 21.384 1.00 90.94 280 THR A CA 1
ATOM 2174 C C . THR A 1 280 ? 5.041 -14.285 20.651 1.00 90.94 280 THR A C 1
ATOM 2176 O O . THR A 1 280 ? 5.934 -13.458 20.813 1.00 90.94 280 THR A O 1
ATOM 2179 N N . VAL A 1 281 ? 3.953 -14.025 19.917 1.00 90.50 281 VAL A N 1
ATOM 2180 C CA . VAL A 1 281 ? 3.724 -12.729 19.254 1.00 90.50 281 VAL A CA 1
ATOM 2181 C C . VAL A 1 281 ? 3.642 -11.594 20.277 1.00 90.50 281 VAL A C 1
ATOM 2183 O O . VAL A 1 281 ? 4.248 -10.541 20.074 1.00 90.50 281 VAL A O 1
ATOM 2186 N N . ARG A 1 282 ? 2.942 -11.800 21.402 1.00 90.69 282 ARG A N 1
ATOM 2187 C CA . ARG A 1 282 ? 2.858 -10.800 22.484 1.00 90.69 282 ARG A CA 1
ATOM 2188 C C . ARG A 1 282 ? 4.228 -10.512 23.098 1.00 90.69 282 ARG A C 1
ATOM 2190 O O . ARG A 1 282 ? 4.581 -9.343 23.231 1.00 90.69 282 ARG A O 1
ATOM 2197 N N . LYS A 1 283 ? 5.015 -11.550 23.403 1.00 91.81 283 LYS A N 1
ATOM 2198 C CA . LYS A 1 283 ? 6.385 -11.406 23.927 1.00 91.81 283 LYS A CA 1
ATOM 2199 C C . LYS A 1 283 ? 7.281 -10.654 22.945 1.00 91.81 283 LYS A C 1
ATOM 2201 O O . LYS A 1 283 ? 7.924 -9.690 23.336 1.00 91.81 283 LYS A O 1
ATOM 2206 N N . LEU A 1 284 ? 7.251 -11.024 21.662 1.00 90.56 284 LEU A N 1
ATOM 2207 C CA . LEU A 1 284 ? 8.021 -10.347 20.615 1.00 90.56 284 LEU A CA 1
ATOM 2208 C C . LEU A 1 284 ? 7.640 -8.864 20.504 1.00 90.56 284 LEU A C 1
ATOM 2210 O O . LEU A 1 284 ? 8.508 -8.001 20.413 1.00 90.56 284 LEU A O 1
ATOM 2214 N N . THR A 1 285 ? 6.342 -8.563 20.572 1.00 90.88 285 THR A N 1
ATOM 2215 C CA . THR A 1 285 ? 5.831 -7.185 20.539 1.00 90.88 285 THR A CA 1
ATOM 2216 C C . THR A 1 285 ? 6.324 -6.370 21.737 1.00 90.88 285 THR A C 1
ATOM 2218 O O . THR A 1 285 ? 6.668 -5.203 21.576 1.00 90.88 285 THR A O 1
ATOM 2221 N N . GLN A 1 286 ? 6.395 -6.972 22.927 1.00 91.38 286 GLN A N 1
ATOM 2222 C CA . GLN A 1 286 ? 6.926 -6.321 24.129 1.00 91.38 286 GLN A CA 1
ATOM 2223 C C . GLN A 1 286 ? 8.443 -6.108 24.044 1.00 91.38 286 GLN A C 1
ATOM 2225 O O . GLN A 1 286 ? 8.918 -5.021 24.362 1.00 91.38 286 GLN A O 1
ATOM 2230 N N . SER A 1 287 ? 9.200 -7.097 23.559 1.00 94.12 287 SER A N 1
ATOM 2231 C CA . SER A 1 287 ? 10.654 -6.982 23.374 1.00 94.12 287 SER A CA 1
ATOM 2232 C C . SER A 1 287 ? 11.031 -5.910 22.348 1.00 94.12 287 SER A C 1
ATOM 2234 O O . SER A 1 287 ? 11.987 -5.170 22.558 1.00 94.12 287 SER A O 1
ATOM 2236 N N . PHE A 1 288 ? 10.259 -5.779 21.265 1.00 93.62 288 PHE A N 1
ATOM 2237 C CA . PHE A 1 288 ? 10.484 -4.795 20.200 1.00 93.62 288 PHE A CA 1
ATOM 2238 C C . PHE A 1 288 ? 9.479 -3.635 20.238 1.00 93.62 288 PHE A C 1
ATOM 2240 O O . PHE A 1 288 ? 9.107 -3.090 19.196 1.00 93.62 288 PHE A O 1
ATOM 2247 N N . TYR A 1 289 ? 9.051 -3.225 21.437 1.00 93.88 289 TYR A N 1
ATOM 2248 C CA . TYR A 1 289 ? 7.989 -2.227 21.605 1.00 93.88 289 TYR A CA 1
ATOM 2249 C C . TYR A 1 289 ? 8.278 -0.897 20.894 1.00 93.88 289 TYR A C 1
ATOM 2251 O O . TYR A 1 289 ? 7.365 -0.296 20.332 1.00 93.88 289 TYR A O 1
ATOM 2259 N N . GLY A 1 290 ? 9.540 -0.455 20.850 1.00 95.75 290 GLY A N 1
ATOM 2260 C CA . GLY A 1 290 ? 9.935 0.759 20.124 1.00 95.75 290 GLY A CA 1
ATOM 2261 C C . GLY A 1 290 ? 9.641 0.681 18.621 1.00 95.75 290 GLY A C 1
ATOM 2262 O O . GLY A 1 290 ? 9.011 1.583 18.071 1.00 95.75 290 GLY A O 1
ATOM 2263 N N . ILE A 1 291 ? 10.020 -0.428 17.973 1.00 94.88 291 ILE A N 1
ATOM 2264 C CA . ILE A 1 291 ? 9.749 -0.669 16.546 1.00 94.88 291 ILE A CA 1
ATOM 2265 C C . ILE A 1 291 ? 8.246 -0.821 16.322 1.00 94.88 291 ILE A C 1
ATOM 2267 O O . ILE A 1 291 ? 7.692 -0.189 15.426 1.00 94.88 291 ILE A O 1
ATOM 2271 N N . TYR A 1 292 ? 7.564 -1.600 17.167 1.00 95.44 292 TYR A N 1
ATOM 2272 C CA . TYR A 1 292 ? 6.111 -1.743 17.096 1.00 95.44 292 TYR A CA 1
ATOM 2273 C C . TYR A 1 292 ? 5.415 -0.379 17.161 1.00 95.44 292 TYR A C 1
ATOM 2275 O O . TYR A 1 292 ? 4.572 -0.078 16.320 1.00 95.44 292 TYR A O 1
ATOM 2283 N N . LYS A 1 293 ? 5.804 0.478 18.113 1.00 96.06 293 LYS A N 1
ATOM 2284 C CA . LYS A 1 293 ? 5.244 1.821 18.289 1.00 96.06 293 LYS A CA 1
ATOM 2285 C C . LYS A 1 293 ? 5.535 2.722 17.088 1.00 96.06 293 LYS A C 1
ATOM 2287 O O . LYS A 1 293 ? 4.635 3.446 16.670 1.00 96.06 293 LYS A O 1
ATOM 2292 N N . LEU A 1 294 ? 6.739 2.666 16.518 1.00 97.06 294 LEU A N 1
ATOM 2293 C CA . LEU A 1 294 ? 7.095 3.415 15.308 1.00 97.06 294 LEU A CA 1
ATOM 2294 C C . LEU A 1 294 ? 6.193 3.029 14.126 1.00 97.06 294 LEU A C 1
ATOM 2296 O O . LEU A 1 294 ? 5.577 3.894 1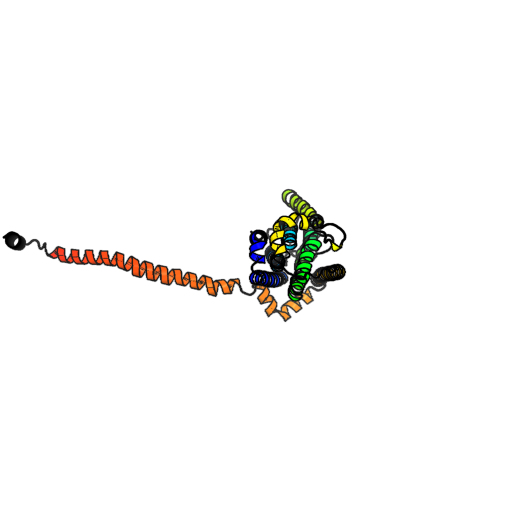3.506 1.00 97.06 294 LEU A O 1
ATOM 2300 N N . LEU A 1 295 ? 6.065 1.727 13.853 1.00 96.69 295 LEU A N 1
ATOM 2301 C CA . LEU A 1 295 ? 5.240 1.202 12.760 1.00 96.69 295 LEU A CA 1
ATOM 2302 C C . LEU A 1 295 ? 3.744 1.465 12.992 1.00 96.69 295 LEU A C 1
ATOM 2304 O O . LEU A 1 295 ? 3.006 1.799 12.063 1.00 96.69 295 LEU A O 1
ATOM 2308 N N . TYR A 1 296 ? 3.289 1.352 14.242 1.00 95.75 296 TYR A N 1
ATOM 2309 C CA . TYR A 1 296 ? 1.898 1.593 14.620 1.00 95.75 296 TYR A CA 1
ATOM 2310 C C . TYR A 1 296 ? 1.509 3.068 14.441 1.00 95.75 296 TYR A C 1
ATOM 2312 O O . TYR A 1 296 ? 0.417 3.360 13.952 1.00 95.75 296 TYR A O 1
ATOM 2320 N N . ASN A 1 297 ? 2.425 3.991 14.753 1.00 96.06 297 ASN A N 1
ATOM 2321 C CA . ASN A 1 297 ? 2.263 5.431 14.530 1.00 96.06 297 ASN A CA 1
ATOM 2322 C C . ASN A 1 297 ? 2.724 5.880 13.136 1.00 96.06 297 ASN A C 1
ATOM 2324 O O . ASN A 1 297 ? 2.985 7.058 12.931 1.00 96.06 297 ASN A O 1
ATOM 2328 N N . LYS A 1 298 ? 2.801 4.969 12.155 1.00 95.50 298 LYS A N 1
ATOM 2329 C CA . LYS A 1 298 ? 3.023 5.308 10.737 1.00 95.50 298 LYS A CA 1
ATOM 2330 C C . LYS A 1 298 ? 4.318 6.094 10.507 1.00 95.50 298 LYS A C 1
ATOM 2332 O O . LYS A 1 298 ? 4.340 7.051 9.736 1.00 95.50 298 LYS A O 1
ATOM 2337 N N . TYR A 1 299 ? 5.374 5.726 11.234 1.00 96.25 299 TYR A N 1
ATOM 2338 C CA . TYR A 1 299 ? 6.661 6.427 11.233 1.00 96.25 299 TYR A CA 1
ATOM 2339 C C . TYR A 1 299 ? 6.575 7.912 11.631 1.00 96.25 299 TYR A C 1
ATOM 2341 O O . TYR A 1 299 ? 7.502 8.671 11.370 1.00 96.25 299 TYR A O 1
ATOM 2349 N N . TYR A 1 300 ? 5.480 8.322 12.279 1.00 96.44 300 TYR A N 1
ATOM 2350 C CA . TYR A 1 300 ? 5.179 9.703 12.655 1.00 96.44 300 TYR A CA 1
ATOM 2351 C C . TYR A 1 300 ? 5.145 10.695 11.480 1.00 96.44 300 TYR A C 1
ATOM 2353 O O . TYR A 1 300 ? 5.342 11.895 11.670 1.00 96.44 300 TYR A O 1
ATOM 2361 N N . VAL A 1 301 ? 4.913 10.214 10.251 1.00 95.62 301 VAL A N 1
ATOM 2362 C CA . VAL A 1 301 ? 4.911 11.070 9.052 1.00 95.62 301 VAL A CA 1
ATOM 2363 C C . VAL A 1 301 ? 3.824 12.140 9.131 1.00 95.62 301 VAL A C 1
ATOM 2365 O O . VAL A 1 301 ? 4.081 13.289 8.779 1.00 95.62 301 VAL A O 1
ATOM 2368 N N . ASP A 1 302 ? 2.642 11.791 9.639 1.00 94.50 302 ASP A N 1
ATOM 2369 C CA . ASP A 1 302 ? 1.519 12.726 9.742 1.00 94.50 302 ASP A CA 1
ATOM 2370 C C . ASP A 1 302 ? 1.813 13.835 10.765 1.00 94.50 302 ASP A C 1
ATOM 2372 O O . ASP A 1 302 ? 1.558 15.011 10.512 1.00 94.50 302 ASP A O 1
ATOM 2376 N N . GLU A 1 303 ? 2.402 13.477 11.905 1.00 96.44 303 GLU A N 1
ATOM 2377 C CA . GLU A 1 303 ? 2.794 14.402 12.966 1.00 96.44 303 GLU A CA 1
ATOM 2378 C C . GLU A 1 303 ? 3.930 15.324 12.516 1.00 96.44 303 GLU A C 1
ATOM 2380 O O . GLU A 1 303 ? 3.891 16.527 12.777 1.00 96.44 303 GLU A O 1
ATOM 2385 N N . ILE A 1 304 ? 4.924 14.782 11.808 1.00 97.38 304 ILE A N 1
ATOM 2386 C CA . ILE A 1 304 ? 6.017 15.570 11.228 1.00 97.38 304 ILE A CA 1
ATOM 2387 C C . ILE A 1 304 ? 5.462 16.545 10.188 1.00 97.38 304 ILE A C 1
ATOM 2389 O O . ILE A 1 304 ? 5.820 17.721 10.212 1.00 97.38 304 ILE A O 1
ATOM 2393 N N . TYR A 1 305 ? 4.565 16.099 9.307 1.00 96.94 305 TYR A N 1
ATOM 2394 C CA . TYR A 1 305 ? 3.967 16.959 8.286 1.00 96.94 305 TYR A CA 1
ATOM 2395 C C . TYR A 1 305 ? 3.133 18.090 8.905 1.00 96.94 305 TYR A C 1
ATOM 2397 O O . TYR A 1 305 ? 3.253 19.248 8.498 1.00 96.94 305 TYR A O 1
ATOM 2405 N N . ASP A 1 306 ? 2.341 17.787 9.937 1.00 97.44 306 ASP A N 1
ATOM 2406 C CA . ASP A 1 306 ? 1.581 18.795 10.680 1.00 97.44 306 ASP A CA 1
ATOM 2407 C C . ASP A 1 306 ? 2.498 19.842 11.335 1.00 97.44 306 ASP A C 1
ATOM 2409 O O . ASP A 1 306 ? 2.261 21.049 11.237 1.00 97.44 306 ASP A O 1
ATOM 2413 N N . LEU A 1 307 ? 3.579 19.392 11.975 1.00 97.75 307 LEU A N 1
ATOM 2414 C CA . LEU A 1 307 ? 4.518 20.264 12.681 1.00 97.75 307 LEU A CA 1
ATOM 2415 C C . LEU A 1 307 ? 5.384 21.110 11.745 1.00 97.75 307 LEU A C 1
ATOM 2417 O O . LEU A 1 307 ? 5.607 22.283 12.038 1.00 97.75 307 LEU A O 1
ATOM 2421 N N . VAL A 1 308 ? 5.884 20.530 10.653 1.00 97.75 308 VAL A N 1
ATOM 2422 C CA . VAL A 1 308 ? 6.876 21.166 9.769 1.00 97.75 308 VAL A CA 1
ATOM 2423 C C . VAL A 1 308 ? 6.218 21.964 8.646 1.00 97.75 308 VAL A C 1
ATOM 2425 O O . VAL A 1 308 ? 6.751 22.994 8.243 1.00 97.75 308 VAL A O 1
ATOM 2428 N N . VAL A 1 309 ? 5.065 21.523 8.140 1.00 97.75 309 VAL A N 1
ATOM 2429 C CA . VAL A 1 309 ? 4.407 22.158 6.989 1.00 97.75 309 VAL A CA 1
ATOM 2430 C C . VAL A 1 309 ? 3.142 22.885 7.421 1.00 97.75 309 VAL A C 1
ATOM 2432 O O . VAL A 1 309 ? 3.035 24.098 7.239 1.00 97.75 309 VAL A O 1
ATOM 2435 N N . VAL A 1 310 ? 2.186 22.176 8.027 1.00 98.00 310 VAL A N 1
ATOM 2436 C CA . VAL A 1 310 ? 0.838 22.724 8.264 1.00 98.00 310 VAL A CA 1
ATOM 2437 C C . VAL A 1 310 ? 0.871 23.888 9.252 1.00 98.00 310 VAL A C 1
ATOM 2439 O O . VAL A 1 310 ? 0.367 24.971 8.945 1.00 98.00 310 VAL A O 1
ATOM 2442 N N . LYS A 1 311 ? 1.472 23.701 10.431 1.00 97.69 311 LYS A N 1
ATOM 2443 C CA . LYS A 1 311 ? 1.509 24.735 11.476 1.00 97.69 311 LYS A CA 1
ATOM 2444 C C . LYS A 1 311 ? 2.271 25.991 11.050 1.00 97.69 311 LYS A C 1
ATOM 2446 O O . LYS A 1 311 ? 1.716 27.071 11.258 1.00 97.69 311 LYS A O 1
ATOM 2451 N N . PRO A 1 312 ? 3.468 25.916 10.435 1.00 97.56 312 PRO A N 1
ATOM 2452 C CA . PRO A 1 312 ? 4.177 27.110 9.983 1.00 97.56 312 PRO A CA 1
ATOM 2453 C C . PRO A 1 312 ? 3.429 27.862 8.883 1.00 97.56 312 PRO A C 1
ATOM 2455 O O . PRO A 1 312 ? 3.320 29.085 8.960 1.00 97.56 312 PRO A O 1
ATOM 2458 N N . VAL A 1 313 ? 2.844 27.152 7.911 1.00 97.88 313 VAL A N 1
ATOM 2459 C CA . VAL A 1 313 ? 2.040 27.778 6.847 1.00 97.88 313 VAL A CA 1
ATOM 2460 C C . VAL A 1 313 ? 0.809 28.465 7.435 1.00 97.88 313 VAL A C 1
ATOM 2462 O O . VAL A 1 313 ? 0.542 29.627 7.123 1.00 97.88 313 VAL A O 1
ATOM 2465 N N . LYS A 1 314 ? 0.088 27.794 8.340 1.00 97.75 314 LYS A N 1
ATOM 2466 C CA . LYS A 1 314 ? -1.082 28.367 9.015 1.00 97.75 314 LYS A CA 1
ATOM 2467 C C . LYS A 1 314 ? -0.707 29.584 9.859 1.00 97.75 314 LYS A C 1
ATOM 2469 O O . LYS A 1 314 ? -1.371 30.612 9.782 1.00 97.75 314 LYS A O 1
ATOM 2474 N N . TRP A 1 315 ? 0.380 29.496 10.623 1.00 97.56 315 TRP A N 1
ATOM 2475 C CA . TRP A 1 315 ? 0.884 30.613 11.419 1.00 97.56 315 TRP A CA 1
ATOM 2476 C C . TRP A 1 315 ? 1.277 31.804 10.540 1.00 97.56 315 TRP A C 1
ATOM 2478 O O . TRP A 1 315 ? 0.868 32.927 10.829 1.00 97.56 315 TRP A O 1
ATOM 2488 N N . GLY A 1 316 ? 2.010 31.571 9.447 1.00 97.81 316 GLY A N 1
ATOM 2489 C CA . GLY A 1 316 ? 2.400 32.618 8.502 1.00 97.81 316 GLY A CA 1
ATOM 2490 C C . GLY A 1 316 ? 1.186 33.285 7.857 1.00 97.81 316 GLY A C 1
ATOM 2491 O O . GLY A 1 316 ? 1.105 34.511 7.810 1.00 97.81 316 GLY A O 1
ATOM 2492 N N . SER A 1 317 ? 0.193 32.494 7.451 1.00 97.62 317 SER A N 1
ATOM 2493 C CA . SER A 1 317 ? -1.069 33.004 6.910 1.00 97.62 317 SER A CA 1
ATOM 2494 C C . SER A 1 317 ? -1.828 33.864 7.928 1.00 97.62 317 SER A C 1
ATOM 2496 O O . SER A 1 317 ? -2.160 35.014 7.644 1.00 97.62 317 SER A O 1
ATOM 2498 N N . GLU A 1 318 ? -2.045 33.366 9.145 1.00 97.12 318 GLU A N 1
ATOM 2499 C CA . GLU A 1 318 ? -2.844 34.076 10.149 1.00 97.12 318 GLU A CA 1
ATOM 2500 C C . GLU A 1 318 ? -2.137 35.306 10.726 1.00 97.12 318 GLU A C 1
ATOM 2502 O O . GLU A 1 318 ? -2.777 36.320 11.014 1.00 97.12 318 GLU A O 1
ATOM 2507 N N . LYS A 1 319 ? -0.829 35.214 10.979 1.00 96.56 319 LYS A N 1
ATOM 2508 C CA . LYS A 1 319 ? -0.086 36.245 11.717 1.00 96.56 319 LYS A CA 1
ATOM 2509 C C . LYS A 1 319 ? 0.564 37.262 10.794 1.00 96.56 319 LYS A C 1
ATOM 2511 O O . LYS A 1 319 ? 0.482 38.450 11.095 1.00 96.56 319 LYS A O 1
ATOM 2516 N N . LEU A 1 320 ? 1.189 36.818 9.703 1.00 96.31 320 LEU A N 1
ATOM 2517 C CA . LEU A 1 320 ? 1.910 37.706 8.790 1.00 96.31 320 LEU A CA 1
ATOM 2518 C C . LEU A 1 320 ? 0.985 38.256 7.708 1.00 96.31 320 LEU A C 1
ATOM 2520 O O . LEU A 1 320 ? 0.878 39.471 7.570 1.00 96.31 320 LEU A O 1
ATOM 2524 N N . LEU A 1 321 ? 0.295 37.386 6.968 1.00 96.62 321 LEU A N 1
ATOM 2525 C CA . LEU A 1 321 ? -0.527 37.836 5.842 1.00 96.62 321 LEU A CA 1
ATOM 2526 C C . LEU A 1 321 ? -1.803 38.527 6.324 1.00 96.62 321 LEU A C 1
ATOM 2528 O O . LEU A 1 321 ? -2.069 39.661 5.945 1.00 96.62 321 LEU A O 1
ATOM 2532 N N . TRP A 1 322 ? -2.568 37.890 7.208 1.00 96.94 322 TRP A N 1
ATOM 2533 C CA . TRP A 1 322 ? -3.835 38.467 7.647 1.00 96.94 322 TRP A CA 1
ATOM 2534 C C . TRP A 1 322 ? -3.653 39.567 8.699 1.00 96.94 322 TRP A C 1
ATOM 2536 O O . TRP A 1 322 ? -3.949 40.732 8.459 1.00 96.94 322 TRP A O 1
ATOM 2546 N N . LYS A 1 323 ? -3.148 39.235 9.892 1.00 95.44 323 LYS A N 1
ATOM 2547 C CA . LYS A 1 323 ? -3.138 40.211 10.999 1.00 95.44 323 LYS A CA 1
ATOM 2548 C C . LYS A 1 323 ? -2.166 41.367 10.799 1.00 95.44 323 LYS A C 1
ATOM 2550 O O . LYS A 1 323 ? -2.453 42.477 11.239 1.00 95.44 323 LYS A O 1
ATOM 2555 N N . PHE A 1 324 ? -1.001 41.109 10.212 1.00 95.56 324 PHE A N 1
ATOM 2556 C CA . PHE A 1 324 ? 0.000 42.149 10.011 1.00 95.56 324 PHE A CA 1
ATOM 2557 C C . PHE A 1 324 ? -0.204 42.873 8.682 1.00 95.56 324 PHE A C 1
ATOM 2559 O O . PHE A 1 324 ? -0.379 44.086 8.681 1.00 95.56 324 PHE A O 1
ATOM 2566 N N . PHE A 1 325 ? -0.206 42.170 7.555 1.00 95.69 325 PHE A N 1
ATOM 2567 C CA . PHE A 1 325 ? -0.285 42.848 6.267 1.00 95.69 325 PHE A CA 1
ATOM 2568 C C . PHE A 1 325 ? -1.690 43.402 5.997 1.00 95.69 325 PHE A C 1
ATOM 2570 O O . PHE A 1 325 ? -1.838 44.601 5.795 1.00 95.69 325 PHE A O 1
ATOM 2577 N N . ASP A 1 326 ? -2.732 42.584 6.085 1.00 95.94 326 ASP A N 1
ATOM 2578 C CA . ASP A 1 326 ? -4.089 43.033 5.757 1.00 95.94 326 ASP A CA 1
ATOM 2579 C C . ASP A 1 326 ? -4.642 44.021 6.808 1.00 95.94 326 ASP A C 1
ATOM 2581 O O . ASP A 1 326 ? -4.785 45.217 6.557 1.00 95.94 326 ASP A O 1
ATOM 2585 N N . VAL A 1 327 ? -4.817 43.567 8.053 1.00 95.19 327 VAL A N 1
ATOM 2586 C CA . VAL A 1 327 ? -5.492 44.362 9.101 1.00 95.19 327 VAL A CA 1
ATOM 2587 C C . VAL A 1 327 ? -4.658 45.550 9.596 1.00 95.19 327 VAL A C 1
ATOM 2589 O O . VAL A 1 327 ? -5.199 46.584 9.990 1.00 95.19 327 VAL A O 1
ATOM 2592 N N . LYS A 1 328 ? -3.328 45.427 9.654 1.00 94.06 328 LYS A N 1
ATOM 2593 C CA . LYS A 1 328 ? -2.490 46.509 10.198 1.00 94.06 328 LYS A CA 1
ATOM 2594 C C . LYS A 1 328 ? -1.972 47.442 9.114 1.00 94.06 328 LYS A C 1
ATOM 2596 O O . LYS A 1 328 ? -1.930 48.646 9.361 1.00 94.06 328 LYS A O 1
ATOM 2601 N N . ILE A 1 329 ? -1.560 46.922 7.957 1.00 94.69 329 ILE A N 1
ATOM 2602 C CA . ILE A 1 329 ? -1.021 47.758 6.879 1.00 94.69 329 ILE A CA 1
ATOM 2603 C C . ILE A 1 329 ? -2.160 48.254 5.990 1.00 94.69 329 ILE A C 1
ATOM 2605 O O . ILE A 1 329 ? -2.387 49.461 5.962 1.00 94.69 329 ILE A O 1
ATOM 2609 N N . ILE A 1 330 ? -2.898 47.370 5.312 1.00 94.94 330 ILE A N 1
ATOM 2610 C CA . ILE A 1 330 ? -3.921 47.777 4.330 1.00 94.94 330 ILE A CA 1
ATOM 2611 C C . ILE A 1 330 ? -5.051 48.555 5.011 1.00 94.94 330 ILE A C 1
ATOM 2613 O O . ILE A 1 330 ? -5.257 49.735 4.714 1.00 94.94 330 ILE A O 1
ATOM 2617 N N . ASP A 1 331 ? -5.719 47.947 5.989 1.00 94.75 331 ASP A N 1
ATOM 2618 C CA . ASP A 1 331 ? -6.785 48.610 6.751 1.00 94.75 331 ASP A CA 1
ATOM 2619 C C . ASP A 1 331 ? -6.255 49.826 7.519 1.00 94.75 331 ASP A C 1
ATOM 2621 O O . ASP A 1 331 ? -6.971 50.811 7.713 1.00 94.75 331 ASP A O 1
ATOM 2625 N N . GLY A 1 332 ? -4.989 49.792 7.946 1.00 94.50 332 GLY A N 1
ATOM 2626 C CA . GLY A 1 332 ? -4.318 50.928 8.572 1.00 94.50 332 GLY A CA 1
ATOM 2627 C C . GLY A 1 332 ? -4.235 52.140 7.645 1.00 94.50 332 GLY A C 1
ATOM 2628 O O . GLY A 1 332 ? -4.561 53.250 8.068 1.00 94.50 332 GLY A O 1
ATOM 2629 N N . PHE A 1 333 ? -3.862 51.935 6.380 1.00 95.25 333 PHE A N 1
ATOM 2630 C CA . PHE A 1 333 ? -3.833 52.989 5.364 1.00 95.25 333 PHE A CA 1
ATOM 2631 C C . PHE A 1 333 ? -5.233 53.520 5.052 1.00 95.25 333 PHE A C 1
ATOM 2633 O O . PHE A 1 333 ? -5.442 54.736 5.062 1.00 95.25 333 PHE A O 1
ATOM 2640 N N . VAL A 1 334 ? -6.205 52.631 4.836 1.00 95.38 334 VAL A N 1
ATOM 2641 C CA . VAL A 1 334 ? -7.588 53.021 4.513 1.00 95.38 334 VAL A CA 1
ATOM 2642 C C . VAL A 1 334 ? -8.202 53.820 5.663 1.00 95.38 334 VAL A C 1
ATOM 2644 O O . VAL A 1 334 ? -8.632 54.958 5.470 1.00 95.38 334 VAL A O 1
ATOM 2647 N N . ASN A 1 335 ? -8.164 53.292 6.888 1.00 95.44 335 ASN A N 1
ATOM 2648 C CA . ASN A 1 335 ? -8.691 53.992 8.061 1.00 95.44 335 ASN A CA 1
ATOM 2649 C C . ASN A 1 335 ? -7.887 55.257 8.390 1.00 95.44 335 ASN A C 1
ATOM 2651 O O . ASN A 1 335 ? -8.448 56.238 8.879 1.00 95.44 335 ASN A O 1
ATOM 2655 N N . GLY A 1 336 ? -6.581 55.257 8.120 1.00 94.62 336 GLY A N 1
ATOM 2656 C CA . GLY A 1 336 ? -5.718 56.427 8.255 1.00 94.62 336 GLY A CA 1
ATOM 2657 C C . GLY A 1 336 ? -6.163 57.577 7.356 1.00 94.62 336 GLY A C 1
ATOM 2658 O O . GLY A 1 336 ? -6.261 58.708 7.831 1.00 94.62 336 GLY A O 1
ATOM 2659 N N . SER A 1 337 ? -6.518 57.288 6.100 1.00 95.00 337 SER A N 1
ATOM 2660 C CA . SER A 1 337 ? -7.040 58.298 5.171 1.00 95.00 337 SER A CA 1
ATOM 2661 C C . SER A 1 337 ? -8.338 58.933 5.686 1.00 95.00 337 SER A C 1
ATOM 2663 O O . SER A 1 337 ? -8.439 60.156 5.755 1.00 95.00 337 SER A O 1
ATOM 2665 N N . ALA A 1 338 ? -9.279 58.121 6.180 1.00 93.31 338 ALA A N 1
ATOM 2666 C CA . ALA A 1 338 ? -10.528 58.610 6.757 1.00 93.31 338 ALA A CA 1
ATOM 2667 C C . ALA A 1 338 ? -10.293 59.483 8.003 1.00 93.31 338 ALA A C 1
ATOM 2669 O O . ALA A 1 338 ? -10.897 60.550 8.144 1.00 93.31 338 ALA A O 1
ATOM 2670 N N . ARG A 1 339 ? -9.376 59.074 8.894 1.00 94.88 339 ARG A N 1
ATOM 2671 C CA . ARG A 1 339 ? -8.994 59.869 10.076 1.00 94.88 339 ARG A CA 1
ATOM 2672 C C . ARG A 1 339 ? -8.367 61.202 9.684 1.00 94.88 339 ARG A C 1
ATOM 2674 O O . ARG A 1 339 ? -8.688 62.209 10.309 1.00 94.88 339 ARG A O 1
ATOM 2681 N N . LEU A 1 340 ? -7.517 61.225 8.658 1.00 95.00 340 LEU A N 1
ATOM 2682 C CA . LEU A 1 340 ? -6.900 62.453 8.157 1.00 95.00 340 LEU A CA 1
ATOM 2683 C C . LEU A 1 340 ? -7.958 63.423 7.618 1.00 95.00 340 LEU A C 1
ATOM 2685 O O . LEU A 1 340 ? -7.986 64.583 8.028 1.00 95.00 340 LEU A O 1
ATOM 26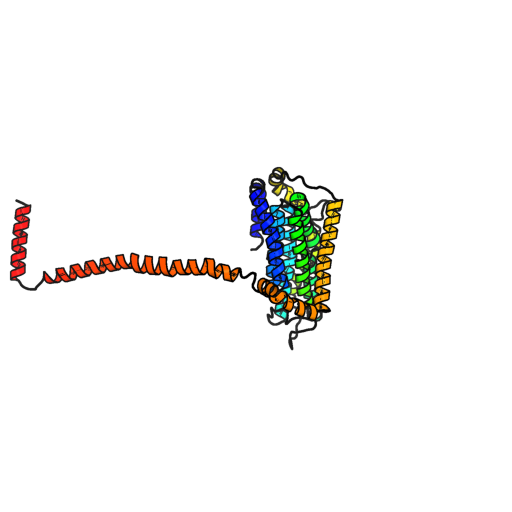89 N N . THR A 1 341 ? -8.875 62.945 6.774 1.00 94.94 341 THR A N 1
ATOM 2690 C CA . THR A 1 341 ? -9.987 63.761 6.263 1.00 94.94 341 THR A CA 1
ATOM 2691 C C . THR A 1 341 ? -10.866 64.284 7.400 1.00 94.94 341 THR A C 1
ATOM 2693 O O . THR A 1 341 ? -11.218 65.466 7.415 1.00 94.94 341 THR A O 1
ATOM 2696 N N . SER A 1 342 ? -11.179 63.447 8.394 1.00 94.56 342 SER A N 1
ATOM 2697 C CA . SER A 1 342 ? -11.958 63.868 9.563 1.00 94.56 342 SER A CA 1
ATOM 2698 C C . SER A 1 342 ? -11.222 64.905 10.414 1.00 94.56 342 SER A C 1
ATOM 2700 O O . SER A 1 342 ? -11.857 65.840 10.895 1.00 94.56 342 SER A O 1
ATOM 2702 N N . ALA A 1 343 ? -9.905 64.775 10.597 1.00 94.06 343 ALA A N 1
ATOM 2703 C CA . ALA A 1 343 ? -9.100 65.733 11.352 1.00 94.06 343 ALA A CA 1
ATOM 2704 C C . ALA A 1 343 ? -9.066 67.104 10.663 1.00 94.06 343 ALA A C 1
ATOM 2706 O O . ALA A 1 343 ? -9.328 68.119 11.306 1.00 94.06 343 ALA A O 1
ATOM 2707 N N . ILE A 1 344 ? -8.834 67.128 9.346 1.00 94.25 344 ILE A N 1
ATOM 2708 C CA . ILE A 1 344 ? -8.884 68.352 8.533 1.00 94.25 344 ILE A CA 1
ATOM 2709 C C . ILE A 1 344 ? -10.270 69.001 8.636 1.00 94.25 344 ILE A C 1
ATOM 2711 O O . ILE A 1 344 ? -10.373 70.199 8.896 1.00 94.25 344 ILE A O 1
ATOM 2715 N N . SER A 1 345 ? -11.338 68.209 8.509 1.00 93.31 345 SER A N 1
ATOM 2716 C CA . SER A 1 345 ? -12.719 68.703 8.609 1.00 93.31 345 SER A CA 1
ATOM 2717 C C . SER A 1 345 ? -13.012 69.335 9.973 1.00 93.31 345 SER A C 1
ATOM 2719 O O . SER A 1 345 ? -13.637 70.393 10.041 1.00 93.31 345 SER A O 1
ATOM 2721 N N . SER A 1 346 ? -12.522 68.733 11.062 1.00 92.88 346 SER A N 1
ATOM 2722 C CA . SER A 1 346 ? -12.677 69.269 12.421 1.00 92.88 346 SER A CA 1
ATOM 2723 C C . SER A 1 346 ? -11.986 70.620 12.606 1.00 92.88 346 SER A C 1
ATOM 2725 O O . SER A 1 346 ? -12.520 71.473 13.308 1.00 92.88 346 SER A O 1
ATOM 2727 N N . VAL A 1 347 ? -10.836 70.839 11.961 1.00 91.62 347 VAL A N 1
ATOM 2728 C CA . VAL A 1 347 ? -10.138 72.135 11.986 1.00 91.62 347 VAL A CA 1
ATOM 2729 C C . VAL A 1 347 ? -10.874 73.167 11.130 1.00 91.62 347 VAL A C 1
ATOM 2731 O O . VAL A 1 347 ? -11.158 74.263 11.608 1.00 91.62 347 VAL A O 1
ATOM 2734 N N . ILE A 1 348 ? -11.247 72.810 9.894 1.00 91.81 348 ILE A N 1
ATOM 2735 C CA . ILE A 1 348 ? -11.973 73.702 8.970 1.00 91.81 348 ILE A CA 1
ATOM 2736 C C . ILE A 1 348 ? -13.304 74.161 9.574 1.00 91.81 348 ILE A C 1
ATOM 2738 O O . ILE A 1 348 ? -13.707 75.305 9.369 1.00 91.81 348 ILE A O 1
ATOM 2742 N N . ARG A 1 349 ? -13.965 73.320 10.376 1.00 90.88 349 ARG A N 1
ATOM 2743 C CA . ARG A 1 349 ? -15.219 73.672 11.055 1.00 90.88 349 ARG A CA 1
ATOM 2744 C C . ARG A 1 349 ? -15.113 74.954 11.891 1.00 90.88 349 ARG A C 1
ATOM 2746 O O . ARG A 1 349 ? -16.088 75.693 11.961 1.00 90.88 349 ARG A O 1
ATOM 2753 N N . PHE A 1 350 ? -13.953 75.253 12.477 1.00 87.25 350 PHE A N 1
ATOM 2754 C CA . PHE A 1 350 ? -13.757 76.472 13.272 1.00 87.25 350 PHE A CA 1
ATOM 2755 C C . PHE A 1 350 ? -13.625 77.752 12.436 1.00 87.25 350 PHE A C 1
ATOM 2757 O O . PHE A 1 350 ? -13.763 78.843 12.987 1.00 87.25 350 PHE A O 1
ATOM 2764 N N . VAL A 1 351 ? -13.412 77.649 11.119 1.00 85.88 351 VAL A N 1
ATOM 2765 C CA . VAL A 1 351 ? -13.431 78.812 10.212 1.00 85.88 351 VAL A CA 1
ATOM 2766 C C . VAL A 1 351 ? -14.827 79.446 10.175 1.00 85.88 351 VAL A C 1
ATOM 2768 O O . VAL A 1 351 ? -14.955 80.659 10.033 1.00 85.88 351 VAL A O 1
ATOM 2771 N N . GLN A 1 352 ? -15.884 78.651 10.362 1.00 83.88 352 GLN A N 1
ATOM 2772 C CA . GLN A 1 352 ? -17.252 79.147 10.506 1.00 83.88 352 GLN A CA 1
ATOM 2773 C C . GLN A 1 352 ? -17.604 79.349 11.984 1.00 83.88 352 GLN A C 1
ATOM 2775 O O . GLN A 1 352 ? -18.264 78.524 12.611 1.00 83.88 352 GLN A O 1
ATOM 2780 N N . ASN A 1 353 ? -17.152 80.469 12.547 1.00 86.25 353 ASN A N 1
ATOM 2781 C CA . ASN A 1 353 ? -17.323 80.805 13.966 1.00 86.25 353 ASN A CA 1
ATOM 2782 C C . ASN A 1 353 ? -18.623 81.573 14.294 1.00 86.25 353 ASN A C 1
ATOM 2784 O O . ASN A 1 353 ? -18.856 81.912 15.451 1.00 86.25 353 ASN A O 1
ATOM 2788 N N . GLY A 1 354 ? -19.469 81.857 13.298 1.00 87.69 354 GLY A N 1
ATOM 2789 C CA . GLY A 1 354 ? -20.756 82.545 13.477 1.00 87.69 354 GLY A CA 1
ATOM 2790 C C . GLY A 1 354 ? -20.669 84.069 13.643 1.00 87.69 354 GLY A C 1
ATOM 2791 O O . GLY A 1 354 ? -21.702 84.719 13.784 1.00 87.69 354 GLY A O 1
ATOM 2792 N N . ILE A 1 355 ? -19.469 84.656 13.591 1.00 90.81 355 ILE A N 1
ATOM 2793 C CA . ILE A 1 355 ? -19.250 86.102 13.731 1.00 90.81 355 ILE A CA 1
ATOM 2794 C C . ILE A 1 355 ? -19.341 86.761 12.348 1.00 90.81 355 ILE A C 1
ATOM 2796 O O . ILE A 1 355 ? -18.465 86.588 11.503 1.00 90.81 355 ILE A O 1
ATOM 2800 N N . VAL A 1 356 ? -20.387 87.557 12.109 1.00 88.19 356 VAL A N 1
ATOM 2801 C CA . VAL A 1 356 ? -20.673 88.152 10.786 1.00 88.19 356 VAL A CA 1
ATOM 2802 C C . VAL A 1 356 ? -19.551 89.080 10.301 1.00 88.19 356 VAL A C 1
ATOM 2804 O O . VAL A 1 356 ? -19.225 89.090 9.114 1.00 88.19 356 VAL A O 1
ATOM 2807 N N . GLN A 1 357 ? -18.905 89.813 11.212 1.00 91.44 357 GLN A N 1
ATOM 2808 C CA . GLN A 1 357 ? -17.787 90.704 10.883 1.00 91.44 357 GLN A CA 1
ATOM 2809 C C . GLN A 1 357 ? -16.593 89.936 10.302 1.00 91.44 357 GLN A C 1
ATOM 2811 O O . GLN A 1 357 ? -15.947 90.417 9.373 1.00 91.44 357 GLN A O 1
ATOM 2816 N N . PHE A 1 358 ? -16.321 88.731 10.811 1.00 89.31 358 PHE A N 1
ATOM 2817 C CA . PHE A 1 358 ? -15.241 87.888 10.303 1.00 89.31 358 PHE A CA 1
ATOM 2818 C C . PHE A 1 358 ? -15.513 87.463 8.853 1.00 89.31 358 PHE A C 1
ATOM 2820 O O . PHE A 1 358 ? -14.623 87.552 8.009 1.00 89.31 358 PHE A O 1
ATOM 2827 N N . TYR A 1 359 ? -16.759 87.106 8.525 1.00 90.69 359 TYR A N 1
ATOM 2828 C CA . TYR A 1 359 ? -17.148 86.771 7.151 1.00 90.69 359 TYR A CA 1
ATOM 2829 C C . TYR A 1 359 ? -17.008 87.954 6.184 1.00 90.69 359 TYR A C 1
ATOM 2831 O O . TYR A 1 359 ? -16.553 87.763 5.058 1.00 90.69 359 TYR A O 1
ATOM 2839 N N . ALA A 1 360 ? -17.330 89.175 6.622 1.00 90.88 360 ALA A N 1
ATOM 2840 C CA . ALA A 1 360 ? -17.145 90.377 5.808 1.00 90.88 360 ALA A CA 1
ATOM 2841 C C . ALA A 1 360 ? -15.661 90.639 5.487 1.00 90.88 360 ALA A C 1
ATOM 2843 O O . ALA A 1 360 ? -15.326 90.941 4.343 1.00 90.88 360 ALA A O 1
ATOM 2844 N N . VAL A 1 361 ? -14.762 90.462 6.464 1.00 91.12 361 VAL A N 1
ATOM 2845 C CA . VAL A 1 361 ? -13.306 90.583 6.251 1.00 91.12 361 VAL A CA 1
ATOM 2846 C C . VAL A 1 361 ? -12.809 89.540 5.249 1.00 91.12 361 VAL A C 1
ATOM 2848 O O . VAL A 1 361 ? -12.108 89.893 4.302 1.00 91.12 361 VAL A O 1
ATOM 2851 N N . VAL A 1 362 ? -13.207 88.273 5.408 1.00 89.81 362 VAL A N 1
ATOM 2852 C CA . VAL A 1 362 ? -12.839 87.191 4.476 1.00 89.81 362 VAL A CA 1
ATOM 2853 C C . VAL A 1 362 ? -13.332 87.489 3.055 1.00 89.81 362 VAL A C 1
ATOM 2855 O O . VAL A 1 362 ? -12.588 87.285 2.099 1.00 89.81 362 VAL A O 1
ATOM 2858 N N . PHE A 1 363 ? -14.547 88.020 2.905 1.00 92.50 363 PHE A N 1
ATOM 2859 C CA . PHE A 1 363 ? -15.110 88.403 1.607 1.00 92.50 363 PHE A CA 1
ATOM 2860 C C . PHE A 1 363 ? -14.307 89.516 0.919 1.00 92.50 363 PHE A C 1
ATOM 2862 O O . PHE A 1 363 ? -13.964 89.386 -0.255 1.00 92.50 363 PHE A O 1
ATOM 2869 N N . VAL A 1 364 ? -13.952 90.581 1.648 1.00 94.06 364 VAL A N 1
ATOM 2870 C CA . VAL A 1 364 ? -13.140 91.685 1.104 1.00 94.06 364 VAL A CA 1
ATOM 2871 C C . VAL A 1 364 ? -11.746 91.198 0.710 1.00 94.06 364 VAL A C 1
ATOM 2873 O O . VAL A 1 364 ? -11.289 91.510 -0.387 1.00 94.06 364 VAL A O 1
ATOM 2876 N N . ILE A 1 365 ? -11.091 90.390 1.552 1.00 93.88 365 ILE A N 1
ATOM 2877 C CA . ILE A 1 365 ? -9.802 89.765 1.214 1.00 93.88 365 ILE A CA 1
ATOM 2878 C C . ILE A 1 365 ? -9.939 88.912 -0.053 1.00 93.88 365 ILE A C 1
ATOM 2880 O O . ILE A 1 365 ? -9.097 89.008 -0.941 1.00 93.88 365 ILE A O 1
ATOM 2884 N N . GLY A 1 366 ? -11.011 88.124 -0.175 1.00 93.44 366 GLY A N 1
ATOM 2885 C CA . GLY A 1 366 ? -11.296 87.330 -1.370 1.00 93.44 366 GLY A CA 1
ATOM 2886 C C . GLY A 1 366 ? -11.409 88.180 -2.638 1.00 93.44 366 GLY A C 1
ATOM 2887 O O . GLY A 1 366 ? -10.791 87.848 -3.646 1.00 93.44 366 GLY A O 1
ATOM 2888 N N . ILE A 1 367 ? -12.127 89.308 -2.581 1.00 93.62 367 ILE A N 1
ATOM 2889 C CA . ILE A 1 367 ? -12.220 90.259 -3.703 1.00 93.62 367 ILE A CA 1
ATOM 2890 C C . ILE A 1 367 ? -10.847 90.832 -4.050 1.00 93.62 367 ILE A C 1
ATOM 2892 O O . ILE A 1 367 ? -10.489 90.861 -5.222 1.00 93.62 367 ILE A O 1
ATOM 2896 N N . LEU A 1 368 ? -10.069 91.265 -3.055 1.00 94.06 368 LEU A N 1
ATOM 2897 C CA . LEU A 1 368 ? -8.734 91.820 -3.286 1.00 94.06 368 LEU A CA 1
ATOM 2898 C C . LEU A 1 368 ? -7.795 90.797 -3.936 1.00 94.06 368 LEU A C 1
ATOM 2900 O O . LEU A 1 368 ? -7.077 91.150 -4.865 1.00 94.06 368 LEU A O 1
ATOM 2904 N N . ILE A 1 369 ? -7.833 89.533 -3.498 1.00 94.81 369 ILE A N 1
ATOM 2905 C CA . ILE A 1 369 ? -7.048 88.443 -4.100 1.00 94.81 369 ILE A CA 1
ATOM 2906 C C . ILE A 1 369 ? -7.483 88.194 -5.546 1.00 94.81 369 ILE A C 1
ATOM 2908 O O . ILE A 1 369 ? -6.633 88.049 -6.417 1.00 94.81 369 ILE A O 1
ATOM 2912 N N . ILE A 1 370 ? -8.788 88.151 -5.820 1.00 94.38 370 ILE A N 1
ATOM 2913 C CA . ILE A 1 370 ? -9.301 87.950 -7.182 1.00 94.38 370 ILE A CA 1
ATOM 2914 C C . ILE A 1 370 ? -8.885 89.110 -8.087 1.00 94.38 370 ILE A C 1
ATOM 2916 O O . ILE A 1 370 ? -8.405 88.873 -9.189 1.00 94.38 370 ILE A O 1
ATOM 2920 N N . LEU A 1 371 ? -9.028 90.352 -7.622 1.00 91.94 371 LEU A N 1
ATOM 2921 C CA . LEU A 1 371 ? -8.603 91.529 -8.375 1.00 91.94 371 LEU A CA 1
ATOM 2922 C C . LEU A 1 371 ? -7.094 91.509 -8.636 1.00 91.94 371 LEU A C 1
ATOM 2924 O O . LEU A 1 371 ? -6.707 91.783 -9.759 1.00 91.94 371 LEU A O 1
ATOM 2928 N N . TRP A 1 372 ? -6.273 91.116 -7.657 1.00 93.19 372 TRP A N 1
ATOM 2929 C CA . TRP A 1 372 ? -4.821 90.951 -7.822 1.00 93.19 372 TRP A CA 1
ATOM 2930 C C . TRP A 1 372 ? -4.425 89.810 -8.773 1.00 93.19 372 TRP A C 1
ATOM 2932 O O . TRP A 1 372 ? -3.359 89.841 -9.373 1.00 93.19 372 TRP A O 1
ATOM 2942 N N . LEU A 1 373 ? -5.251 88.768 -8.896 1.00 92.38 373 LEU A N 1
ATOM 2943 C CA . LEU A 1 373 ? -5.015 87.690 -9.862 1.00 92.38 373 LEU A CA 1
ATOM 2944 C C . LEU A 1 373 ? -5.460 88.061 -11.285 1.00 92.38 373 LEU A C 1
ATOM 2946 O O . LEU A 1 373 ? -4.980 87.454 -12.240 1.00 92.38 373 LEU A O 1
ATOM 2950 N N . ILE A 1 374 ? -6.407 88.993 -11.427 1.00 88.81 374 ILE A N 1
ATOM 2951 C CA . ILE A 1 374 ? -6.998 89.395 -12.714 1.00 88.81 374 ILE A CA 1
ATOM 2952 C C . ILE A 1 374 ? -6.287 90.612 -13.320 1.00 88.81 374 ILE A C 1
ATOM 2954 O O . ILE A 1 374 ? -6.127 90.662 -14.541 1.00 88.81 374 ILE A O 1
ATOM 2958 N N . PHE A 1 375 ? -5.909 91.584 -12.492 1.00 82.00 375 PHE A N 1
ATOM 2959 C CA . PHE A 1 375 ? -5.193 92.806 -12.863 1.00 82.00 375 PHE A CA 1
ATOM 2960 C C . PHE A 1 375 ? -3.765 92.741 -12.334 1.00 82.00 375 PHE A C 1
ATOM 2962 O O . PHE A 1 375 ? -2.852 93.122 -13.101 1.00 82.00 375 PHE A O 1
#

pLDDT: mean 94.04, std 5.98, range [54.41, 98.69]

Radius of gyration: 34.18 Å; chains: 1; bounding box: 48×115×54 Å